Protein AF-A0A2A4J7Y1-F1 (afdb_monomer)

InterPro domains:
  IPR004947 Deoxyribonuclease II [PF03265] (34-210)
  IPR004947 Deoxyribonuclease II [PF03265] (268-531)
  IPR004947 Deoxyribonuclease II [PTHR10858] (26-218)

Radius of gyration: 29.54 Å; Cα contacts (8 Å, |Δi|>4): 1100; chains: 1; bounding box: 75×69×85 Å

Foldseek 3Di:
DPPVVVVVVVVVVVVVVVVVVVVVVVCVLLAQAQAFLVLHGFQKKKKKQAFLPQDDVRNQLFWIWMDTLVRFQATHTDPGGPLGSGSNCSNCVNVLCVCCLQFKWKWFWAKDDADPPFQTFHWGWMWIAGQAFTKTKGQDAADDDDDDDPDGDIDIFTAGLVLSLVVLVQVVQSVTHRPDTGDHPNCCVSNVSSVVSVDPDDPDCPPDPVPPPQDWDWDWGAGDVRPDIDIDTHHHRPPPDDRQVVVCVVPVHDDDDDDDDDDDDDDDPQFKWKWFWAKAPDDPPFQTALWGWMWIAGQAFHKIKFKLAHPAQDNDPPARRGHPVCSRFMMMMMMGAFGLQLSLVVLVQVVQLVTHGPDTDHRPVCCVSNVSVVVSPDPDDPPPPVCDPPNQDDWDKRWGAGPVRSWTWIKTWGYFVPQDDPVVVVQQVQQFEKEKEQADPPCDWADDQRGTYFYAAKWWDDDPVDIGIDGSVRYFWIKMWTDQDCPLDPHDRDRFTKIKGHRNHSDPRRGNIIMIIIIGDNSNSSHVVNRGDDTDGDD

Sequence (539 aa):
MSYLYLFYIFLLCLLDCYYCLRLVGGWEYLNIHCRDNDNEPVDWWYVYKPPSNLGRNMNSGANFSYITATSAGRWQASRVTVFGKSMLKYTLAPMLKGAYADYIALVVYEEQEPSENFKGSASLGLMMANEMGGVWIEDTPIFPTQEIPSGHMIMCLSLDLRTMNSLAIAIKQTEPHIKKMFIPATLKENLPDWVKLLSNDDEPEVKASKTAVRKTKILPFVTKGKSLRGIMLARSPGDSRCLYKSFAKTKGIVMDVYGHTEHRNGAYADYIALVVYEEQEPSENFKGSASLGLMMANEMGGVWIGHTVPGFPGLTKDTPIFPTQEIPSGHMIMCLSLDLRTMNSLAIA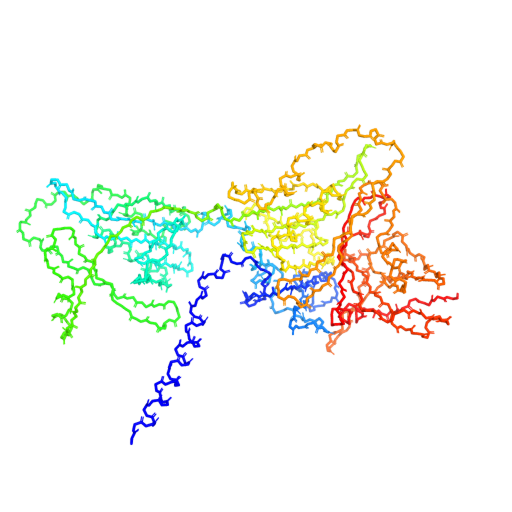IKQTEPHIKKMFIPATLKENLPDWVKLLSNDDEPEVKASKTAVRKTKILPFVTKGKSLRGIMLARSPGDSRCLYKSFAKTKGIVMDVYGHTEHRNVICDKSYSLRSINAISMKFPDAVYYIDNETDSMGFAVSTVGTWQRKGRSKDQYWACTGNVENQPLGSKGGIIACVFNFQVWLTFDNFKVKEPDCE

Secondary structure (DSSP, 8-state):
-HHHHHHHHHHHHHHHHHHHHHHGGGGGGGS--EE-TTS-EESEEEEEE--TTS-TTTTTS---EEEETTTTTSPEEPSS-TTSS-HHHHHHTTGGGGGGGGG-EEEEEE-B---SS---B---EEEEEETTEEEEEES---S-SS---TT---EEEEE-HHHHHHHHHHHHHH--EEEEEE--HHHHTT-HHHHTTS--S-S------TT---PPEEEEEEBTTSS-EEEEEE--TT--S-HHHHHHHHHT---------------GGGG-EEEEEE-B--BTTB--B---EEEEEETTEEEEEEES-TTPSP-SSSS-SS-GGGSSSBEEEEEEEE-HHHHHHHHHHHHHH--EEEEEE--GGGTTT-HHHHTTT---PSP-S---TT-PPPPEEEEEEBTTSS-EEEEEEEPTT----HHHHHHHHHT-EEEEES-GGG-S-EE-SS-EEEEE-EEEEE-SS-EEEEETTTB---EEEEE--TTSSSS------EEEEE---SS--TT-BEEEEEEE-HHHHHHHHTTBS-PPP--

Nearest PDB structures (foldseek):
  8otz-assembly1_Ab  TM=1.129E-01  e=1.304E-03  Bos taurus
  8otz-assembly1_Ad  TM=1.169E-01  e=2.020E-02  Bos taurus
  8otz-assembly1_I  TM=1.006E-01  e=3.533E-02  Bos taurus
  1lb1-assembly4_G  TM=3.345E-01  e=4.846E+00  Mus musculus

Solvent-accessible surface area (backbone atoms only — not comparable to full-atom values): 29848 Å² total; per-residue (Å²): 118,69,69,61,54,55,51,51,52,53,51,47,53,52,47,51,49,56,51,49,67,66,64,57,64,77,58,56,84,77,56,56,38,24,21,38,66,88,57,50,82,37,44,26,37,42,38,39,31,50,37,21,78,74,37,93,93,47,52,74,25,36,51,31,32,33,34,35,82,90,47,53,49,49,76,38,79,50,96,48,34,60,88,44,82,17,26,64,46,50,39,45,47,72,72,56,46,82,56,38,56,62,55,36,31,37,42,34,33,28,58,25,81,61,54,99,93,41,66,31,18,90,46,43,29,41,38,40,37,36,98,88,10,29,38,42,31,38,60,58,72,39,57,76,78,82,84,84,72,96,81,81,76,63,48,76,45,48,28,39,38,70,58,54,22,56,46,33,61,38,51,57,40,30,59,40,36,72,79,43,74,47,72,26,79,83,44,46,82,71,28,55,44,50,58,55,71,73,56,90,70,82,80,73,90,72,72,82,62,97,74,75,74,85,68,69,44,75,48,77,48,55,32,66,88,65,83,47,75,53,71,50,78,29,49,46,54,75,59,84,70,55,64,66,64,54,50,22,72,76,71,78,56,88,88,87,90,87,88,79,89,82,75,70,60,68,73,79,83,54,59,55,31,41,42,32,30,29,52,29,78,63,51,99,93,41,46,20,11,45,30,31,30,39,38,40,37,36,98,87,5,12,28,42,35,46,35,45,54,78,78,46,64,36,86,56,95,87,45,53,55,65,43,80,83,63,28,55,36,14,29,36,37,36,34,40,10,28,39,37,70,55,56,22,54,44,30,55,41,50,52,42,12,56,43,37,74,78,42,76,48,71,28,78,78,47,44,83,73,27,56,42,48,59,53,66,76,50,84,72,67,80,72,82,77,70,74,50,100,80,64,72,74,76,67,42,75,46,75,49,56,27,66,73,62,85,47,39,36,38,35,42,16,32,28,46,66,38,78,69,56,64,66,62,52,48,24,58,73,69,30,23,37,29,43,35,33,24,51,54,96,44,74,62,68,43,77,53,101,58,23,28,42,32,49,37,68,47,36,36,52,82,54,98,92,51,75,41,75,48,41,61,88,50,32,50,39,26,40,32,34,42,56,67,62,64,79,67,49,100,55,90,63,59,84,48,41,35,29,31,42,43,24,55,52,62,59,96,62,90,13,41,3,18,37,36,42,35,32,65,38,61,38,58,18,44,34,60,54,61,27,61,69,68,83,73,82,67,130

Organism: Heliothis virescens (NCBI:txid7102)

Mean predicted aligned error: 17.08 Å

Structure (mmCIF, N/CA/C/O backbone):
data_AF-A0A2A4J7Y1-F1
#
_entry.id   AF-A0A2A4J7Y1-F1
#
loop_
_atom_site.group_PDB
_atom_site.id
_atom_site.type_symbol
_atom_site.label_atom_id
_atom_site.label_alt_id
_atom_site.label_comp_id
_atom_site.label_asym_id
_atom_site.label_entity_id
_atom_site.label_seq_id
_atom_site.pdbx_PDB_ins_code
_atom_site.Cartn_x
_atom_site.Cartn_y
_atom_site.Cartn_z
_atom_site.occupancy
_atom_site.B_iso_or_equiv
_atom_site.auth_seq_id
_atom_site.auth_comp_id
_atom_site.auth_asym_id
_atom_site.auth_atom_id
_atom_site.pdbx_PDB_model_num
ATOM 1 N N . MET A 1 1 ? -18.161 -36.078 -44.242 1.00 52.31 1 MET A N 1
ATOM 2 C CA . MET A 1 1 ? -16.869 -35.623 -43.675 1.00 52.31 1 MET A CA 1
ATOM 3 C C . MET A 1 1 ? -16.885 -34.168 -43.199 1.00 52.31 1 MET A C 1
ATOM 5 O O . MET A 1 1 ? -16.345 -33.912 -42.133 1.00 52.31 1 MET A O 1
ATOM 9 N N . SER A 1 2 ? -17.509 -33.228 -43.918 1.00 55.59 2 SER A N 1
ATOM 10 C CA . SER A 1 2 ? -17.353 -31.771 -43.725 1.00 55.59 2 SER A CA 1
ATOM 11 C C . SER A 1 2 ? -17.569 -31.231 -42.297 1.00 55.59 2 SER A C 1
ATOM 13 O O . SER A 1 2 ? -16.782 -30.409 -41.836 1.00 55.59 2 SER A O 1
ATOM 15 N N . TYR A 1 3 ? -18.590 -31.704 -41.572 1.00 48.50 3 TYR A N 1
ATOM 16 C CA . TYR A 1 3 ? -18.928 -31.174 -40.240 1.00 48.50 3 TYR A CA 1
ATOM 17 C C . TYR A 1 3 ? -17.876 -31.459 -39.157 1.00 48.50 3 TYR A C 1
ATOM 19 O O . TYR A 1 3 ? -17.631 -30.590 -38.324 1.00 48.50 3 TYR A O 1
ATOM 27 N N . LEU A 1 4 ? -17.204 -32.620 -39.187 1.00 50.47 4 LEU A N 1
ATOM 28 C CA . LEU A 1 4 ? -16.109 -32.902 -38.244 1.00 50.47 4 LEU A CA 1
ATOM 29 C C . LEU A 1 4 ? -14.939 -31.934 -38.449 1.00 50.47 4 LEU A C 1
ATOM 31 O O . LEU A 1 4 ? -14.337 -31.493 -37.478 1.00 50.47 4 LEU A O 1
ATOM 35 N N . TYR A 1 5 ? -14.641 -31.585 -39.703 1.00 52.59 5 TYR A N 1
ATOM 36 C CA . TYR A 1 5 ? -13.528 -30.701 -40.046 1.00 52.59 5 TYR A CA 1
ATOM 37 C C . TYR A 1 5 ? -13.782 -29.264 -39.567 1.00 52.59 5 TYR A C 1
ATOM 39 O O . TYR A 1 5 ? -12.915 -28.655 -38.947 1.00 52.59 5 TYR A O 1
ATOM 47 N N . LEU A 1 6 ? -15.006 -28.758 -39.763 1.00 47.78 6 LEU A N 1
ATOM 48 C CA . LEU A 1 6 ? -15.445 -27.465 -39.221 1.00 47.78 6 LEU A CA 1
ATOM 49 C C . LEU A 1 6 ? -15.417 -27.435 -37.686 1.00 47.78 6 LEU A C 1
ATOM 51 O O . LEU A 1 6 ? -14.950 -26.455 -37.111 1.00 47.78 6 LEU A O 1
ATOM 55 N N . PHE A 1 7 ? -15.853 -28.509 -37.018 1.00 58.44 7 PHE A N 1
ATOM 56 C CA . PHE A 1 7 ? -15.785 -28.602 -35.557 1.00 58.44 7 PHE A CA 1
ATOM 57 C C . PHE A 1 7 ? -14.334 -28.624 -35.048 1.00 58.44 7 PHE A C 1
ATOM 59 O O . PHE A 1 7 ? -14.022 -27.963 -34.062 1.00 58.44 7 PHE A O 1
ATOM 66 N N . TYR A 1 8 ? -13.431 -29.321 -35.746 1.00 56.50 8 TYR A N 1
ATOM 67 C CA . TYR A 1 8 ? -12.009 -29.372 -35.395 1.00 56.50 8 TYR A CA 1
ATOM 68 C C . TYR A 1 8 ? -11.320 -28.011 -35.576 1.00 56.50 8 TYR A C 1
ATOM 70 O O . TYR A 1 8 ? -10.562 -27.593 -34.706 1.00 56.50 8 TYR A O 1
ATOM 78 N N . ILE A 1 9 ? -11.634 -27.281 -36.655 1.00 58.47 9 ILE A N 1
ATOM 79 C CA . ILE A 1 9 ? -11.166 -25.900 -36.863 1.00 58.47 9 ILE A CA 1
ATOM 80 C C . ILE A 1 9 ? -11.696 -24.980 -35.756 1.00 58.47 9 ILE A C 1
ATOM 82 O O . ILE A 1 9 ? -10.925 -24.215 -35.190 1.00 58.47 9 ILE A O 1
ATOM 86 N N . PHE A 1 10 ? -12.977 -25.080 -35.390 1.00 59.53 10 PHE A N 1
ATOM 87 C CA . PHE A 1 10 ? -13.550 -24.265 -34.313 1.00 59.53 10 PHE A CA 1
ATOM 88 C C . PHE A 1 10 ? -12.897 -24.561 -32.951 1.00 59.53 10 PHE A C 1
ATOM 90 O O . PHE A 1 10 ? -12.604 -23.639 -32.192 1.00 59.53 10 PHE A O 1
ATOM 97 N N . LEU A 1 11 ? -12.598 -25.833 -32.661 1.00 54.47 11 LEU A N 1
ATOM 98 C CA . LEU A 1 11 ? -11.891 -26.236 -31.443 1.00 54.47 11 LEU A CA 1
ATOM 99 C C . LEU A 1 11 ? -10.435 -25.738 -31.422 1.00 54.47 11 LEU A C 1
ATOM 101 O O . LEU A 1 11 ? -9.964 -25.294 -30.377 1.00 54.47 11 LEU A O 1
ATOM 105 N N . LEU A 1 12 ? -9.744 -25.769 -32.568 1.00 51.25 12 LEU A N 1
ATOM 106 C CA . LEU A 1 12 ? -8.408 -25.188 -32.723 1.00 51.25 12 LEU A CA 1
ATOM 107 C C . LEU A 1 12 ? -8.440 -23.669 -32.536 1.00 51.25 12 LEU A C 1
ATOM 109 O O . LEU A 1 12 ? -7.691 -23.166 -31.714 1.00 51.25 12 LEU A O 1
ATOM 113 N N . CYS A 1 13 ? -9.368 -22.943 -33.166 1.00 43.47 13 CYS A N 1
ATOM 114 C CA . CYS A 1 13 ? -9.509 -21.500 -32.955 1.00 43.47 13 CYS A CA 1
ATOM 115 C C . CYS A 1 13 ? -9.835 -21.134 -31.495 1.00 43.47 13 CYS A C 1
ATOM 117 O O . CYS A 1 13 ? -9.380 -20.097 -31.019 1.00 43.47 13 CYS A O 1
ATOM 119 N N . LEU A 1 14 ? -10.579 -21.969 -30.759 1.00 43.56 14 LEU A N 1
ATOM 120 C CA . LEU A 1 14 ? -10.802 -21.777 -29.320 1.00 43.56 14 LEU A CA 1
ATOM 121 C C . LEU A 1 14 ? -9.539 -22.052 -28.486 1.00 43.56 14 LEU A C 1
ATOM 123 O O . LEU A 1 14 ? -9.275 -21.318 -27.534 1.00 43.56 14 LEU A O 1
ATOM 127 N N . LEU A 1 15 ? -8.745 -23.065 -28.845 1.00 43.53 15 LEU A N 1
ATOM 128 C CA . LEU A 1 15 ? -7.450 -23.346 -28.217 1.00 43.53 15 LEU A CA 1
ATOM 129 C C . LEU A 1 15 ? -6.431 -22.237 -28.505 1.00 43.53 15 LEU A C 1
ATOM 131 O O . LEU A 1 15 ? -5.819 -21.730 -27.570 1.00 43.53 15 LEU A O 1
ATOM 135 N N . ASP A 1 16 ? -6.300 -21.802 -29.755 1.00 43.00 16 ASP A N 1
ATOM 136 C CA . ASP A 1 16 ? -5.416 -20.709 -30.157 1.00 43.00 16 ASP A CA 1
ATOM 137 C C . ASP A 1 16 ? -5.861 -19.380 -29.535 1.00 43.00 16 ASP A C 1
ATOM 139 O O . ASP A 1 16 ? -5.022 -18.624 -29.061 1.00 43.00 16 ASP A O 1
ATOM 143 N N . CYS A 1 17 ? -7.167 -19.118 -29.406 1.00 36.69 17 CYS A N 1
ATOM 144 C CA . CYS A 1 17 ? -7.670 -17.964 -28.655 1.00 36.69 17 CYS A CA 1
ATOM 145 C C . CYS A 1 17 ? -7.310 -18.054 -27.158 1.00 36.69 17 CYS A C 1
ATOM 147 O O . CYS A 1 17 ? -6.838 -17.075 -26.578 1.00 36.69 17 CYS A O 1
ATOM 149 N N . TYR A 1 18 ? -7.443 -19.232 -26.538 1.00 38.53 18 TYR A N 1
ATOM 150 C CA . TYR A 1 18 ? -7.041 -19.475 -25.146 1.00 38.53 18 TYR A CA 1
ATOM 151 C C . TYR A 1 18 ? -5.523 -19.317 -24.928 1.00 38.53 18 TYR A C 1
ATOM 153 O O . TYR A 1 18 ? -5.093 -18.749 -23.920 1.00 38.53 18 TYR A O 1
ATOM 161 N N . TYR A 1 19 ? -4.699 -19.766 -25.880 1.00 37.66 19 TYR A N 1
ATOM 162 C CA . TYR A 1 19 ? -3.248 -19.573 -25.853 1.00 37.66 19 TYR A CA 1
ATOM 163 C C . TYR A 1 19 ? -2.846 -18.121 -26.151 1.00 37.66 19 TYR A C 1
ATOM 165 O O . TYR A 1 19 ? -1.982 -17.593 -25.454 1.00 37.66 19 TYR A O 1
ATOM 173 N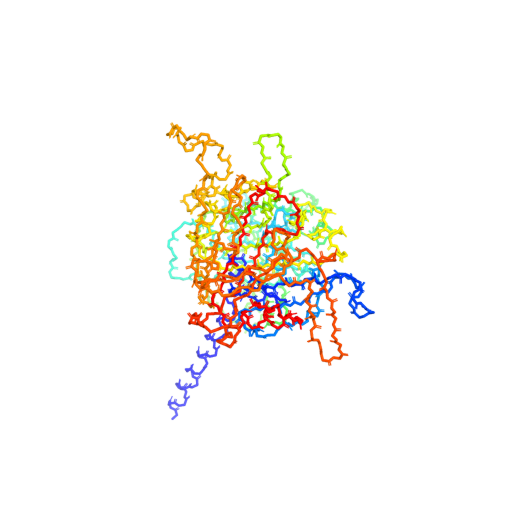 N . CYS A 1 20 ? -3.507 -17.428 -27.082 1.00 31.88 20 CYS A N 1
ATOM 174 C CA . CYS A 1 20 ? -3.320 -15.994 -27.311 1.00 31.88 20 CYS A CA 1
ATOM 175 C C . CYS A 1 20 ? -3.656 -15.172 -26.061 1.00 31.88 20 CYS A C 1
ATOM 177 O O . CYS A 1 20 ? -2.847 -14.329 -25.679 1.00 31.88 20 CYS A O 1
ATOM 179 N N . LEU A 1 21 ? -4.764 -15.454 -25.359 1.00 31.19 21 LEU A N 1
ATOM 180 C CA . LEU A 1 21 ? -5.079 -14.786 -24.087 1.00 31.19 21 LEU A CA 1
ATOM 181 C C . LEU A 1 21 ? -3.967 -14.966 -23.037 1.00 31.19 21 LEU A C 1
ATOM 183 O O . LEU A 1 21 ? -3.704 -14.043 -22.272 1.00 31.19 21 LEU A O 1
ATOM 187 N N . ARG A 1 22 ? -3.270 -16.112 -23.025 1.00 31.88 22 ARG A N 1
ATOM 188 C CA . ARG A 1 22 ? -2.093 -16.347 -22.164 1.00 31.88 22 ARG A CA 1
ATOM 189 C C . ARG A 1 22 ? -0.796 -15.695 -22.671 1.00 31.88 22 ARG A C 1
ATOM 191 O O . ARG A 1 22 ? 0.136 -15.545 -21.887 1.00 31.88 22 ARG A O 1
ATOM 198 N N . LEU A 1 23 ? -0.706 -15.314 -23.946 1.00 33.06 23 LEU A N 1
ATOM 199 C CA . LEU A 1 23 ? 0.501 -14.736 -24.561 1.00 33.06 23 LEU A CA 1
ATOM 200 C C . LEU A 1 23 ? 0.535 -13.195 -24.543 1.00 33.06 23 LEU A C 1
ATOM 202 O O . LEU A 1 23 ? 1.600 -12.613 -24.733 1.00 33.06 23 LEU A O 1
ATOM 206 N N . VAL A 1 24 ? -0.575 -12.518 -24.224 1.00 31.39 24 VAL A N 1
ATOM 207 C CA . VAL A 1 24 ? -0.644 -11.041 -24.082 1.00 31.39 24 VAL A CA 1
ATOM 208 C C . VAL A 1 24 ? 0.050 -10.519 -22.798 1.00 31.39 24 VAL A C 1
ATOM 210 O O . VAL A 1 24 ? 0.150 -9.310 -22.582 1.00 31.39 24 VAL A O 1
ATOM 213 N N . GLY A 1 25 ? 0.642 -11.401 -21.980 1.00 30.59 25 GLY A N 1
ATOM 214 C CA . GLY A 1 25 ? 1.306 -11.086 -20.702 1.00 30.59 25 GLY A CA 1
ATOM 215 C C . GLY A 1 25 ? 2.450 -10.052 -20.733 1.00 30.59 25 GLY A C 1
ATOM 216 O O . GLY A 1 25 ? 2.926 -9.641 -19.679 1.00 30.59 25 GLY A O 1
ATOM 217 N N . GLY A 1 26 ? 2.877 -9.567 -21.905 1.00 30.91 26 GLY A N 1
ATOM 218 C CA . GLY A 1 26 ? 3.800 -8.428 -22.015 1.00 30.91 26 GLY A CA 1
ATOM 219 C C . GLY A 1 26 ? 3.231 -7.100 -21.484 1.00 30.91 26 GLY A C 1
ATOM 220 O O . GLY A 1 26 ? 3.985 -6.275 -20.968 1.00 30.91 26 GLY A O 1
ATOM 221 N N . TRP A 1 27 ? 1.909 -6.901 -21.545 1.00 31.52 27 TRP A N 1
ATOM 222 C CA . TRP A 1 27 ? 1.248 -5.649 -21.128 1.00 31.52 27 TRP A CA 1
ATOM 223 C C . TRP A 1 27 ? 1.053 -5.525 -19.608 1.00 31.52 27 TRP A C 1
ATOM 225 O O . TRP A 1 27 ? 0.775 -4.444 -19.089 1.00 31.52 27 TRP A O 1
ATOM 235 N N . GLU A 1 28 ? 1.245 -6.610 -18.862 1.00 34.69 28 GLU A N 1
ATOM 236 C CA . GLU A 1 28 ? 1.039 -6.656 -17.412 1.00 34.69 28 GLU A CA 1
ATOM 237 C C . GLU A 1 28 ? 1.943 -5.711 -16.608 1.00 34.69 28 GLU A C 1
ATOM 239 O O . GLU A 1 28 ? 1.548 -5.234 -15.542 1.00 34.69 28 GLU A O 1
ATOM 244 N N . TYR A 1 29 ? 3.135 -5.393 -17.117 1.00 38.41 29 TYR A N 1
ATOM 245 C CA . TYR A 1 29 ? 4.075 -4.485 -16.451 1.00 38.41 29 TYR A CA 1
ATOM 246 C C . TYR A 1 29 ? 3.708 -2.996 -16.570 1.00 38.41 29 TYR A C 1
ATOM 248 O O . TYR A 1 29 ? 4.278 -2.185 -15.832 1.00 38.41 29 TYR A O 1
ATOM 256 N N . LEU A 1 30 ? 2.758 -2.656 -17.451 1.00 42.19 30 LEU A N 1
ATOM 257 C CA . LEU A 1 30 ? 2.123 -1.337 -17.561 1.00 42.19 30 LEU A CA 1
ATOM 258 C C . LEU A 1 30 ? 0.886 -1.207 -16.659 1.00 42.19 30 LEU A C 1
ATOM 260 O O . LEU A 1 30 ? 0.462 -0.092 -16.368 1.00 42.19 30 LEU A O 1
ATOM 264 N N . ASN A 1 31 ? 0.288 -2.312 -16.207 1.00 54.97 31 ASN A N 1
ATOM 265 C CA . ASN A 1 31 ? -0.946 -2.278 -15.425 1.00 54.97 31 ASN A CA 1
ATOM 266 C C . ASN A 1 31 ? -0.622 -2.331 -13.925 1.00 54.97 31 ASN A C 1
ATOM 268 O O . ASN A 1 31 ? -0.272 -3.380 -13.383 1.00 54.97 31 ASN A O 1
ATOM 272 N N . ILE A 1 32 ? -0.705 -1.178 -13.259 1.00 74.19 32 ILE A N 1
ATOM 273 C CA . ILE A 1 32 ? -0.397 -1.056 -11.831 1.00 74.19 32 ILE A CA 1
ATOM 274 C C . ILE A 1 32 ? -1.531 -1.703 -11.022 1.00 74.19 32 ILE A C 1
ATOM 276 O O . ILE A 1 32 ? -2.676 -1.248 -11.061 1.00 74.19 32 ILE A O 1
ATOM 280 N N . HIS A 1 33 ? -1.186 -2.772 -10.305 1.00 81.00 33 HIS A N 1
ATOM 281 C CA . HIS A 1 33 ? -2.050 -3.562 -9.423 1.00 81.00 33 HIS A CA 1
ATOM 282 C C . HIS A 1 33 ? -1.231 -4.116 -8.257 1.00 81.00 33 HIS A C 1
ATOM 284 O O . HIS A 1 33 ? -0.006 -4.248 -8.349 1.00 81.00 33 HIS A O 1
ATOM 290 N N . CYS A 1 34 ? -1.915 -4.501 -7.184 1.00 88.19 34 CYS A N 1
ATOM 291 C CA . CYS A 1 34 ? -1.361 -5.385 -6.171 1.00 88.19 34 CYS A CA 1
ATOM 292 C C . CYS A 1 34 ? -0.995 -6.720 -6.833 1.00 88.19 34 CYS A C 1
ATOM 294 O O . CYS A 1 34 ? -1.744 -7.220 -7.670 1.00 88.19 34 CYS A O 1
ATOM 296 N N . ARG A 1 35 ? 0.148 -7.306 -6.474 1.00 84.56 35 ARG A N 1
ATOM 297 C CA . ARG A 1 35 ? 0.566 -8.636 -6.946 1.00 84.56 35 ARG A CA 1
ATOM 298 C C . ARG A 1 35 ? 0.775 -9.576 -5.775 1.00 84.56 35 ARG A C 1
ATOM 300 O O . ARG A 1 35 ? 1.190 -9.120 -4.712 1.00 84.56 35 ARG A O 1
ATOM 307 N N . ASP A 1 36 ? 0.469 -10.854 -5.960 1.00 88.38 36 ASP A N 1
ATOM 308 C CA . ASP A 1 36 ? 0.633 -11.885 -4.933 1.00 88.38 36 ASP A CA 1
ATOM 309 C C . ASP A 1 36 ? 2.054 -12.495 -4.910 1.00 88.38 36 ASP A C 1
ATOM 311 O O . ASP A 1 36 ? 3.004 -11.936 -5.463 1.00 88.38 36 ASP A O 1
ATOM 315 N N . ASN A 1 37 ? 2.234 -13.609 -4.190 1.00 85.00 37 ASN A N 1
ATOM 316 C CA . ASN A 1 37 ? 3.533 -14.273 -4.036 1.00 85.00 37 ASN A CA 1
ATOM 317 C C . ASN A 1 37 ? 4.019 -15.001 -5.300 1.00 85.00 37 ASN A C 1
ATOM 319 O O . ASN A 1 37 ? 5.220 -15.249 -5.408 1.00 85.00 37 ASN A O 1
ATOM 323 N N . ASP A 1 38 ? 3.131 -15.303 -6.246 1.00 82.38 38 ASP A N 1
ATOM 324 C CA . ASP A 1 38 ? 3.473 -15.898 -7.539 1.00 82.38 38 ASP A CA 1
ATOM 325 C C . ASP A 1 38 ? 3.631 -14.817 -8.634 1.00 82.38 38 ASP A C 1
ATOM 327 O O . ASP A 1 38 ? 3.905 -15.132 -9.789 1.00 82.38 38 ASP A O 1
ATOM 331 N N . ASN A 1 39 ? 3.574 -13.531 -8.237 1.00 78.88 39 ASN A N 1
ATOM 332 C CA . ASN A 1 39 ? 3.580 -12.324 -9.075 1.00 78.88 39 ASN A CA 1
ATOM 333 C C . ASN A 1 39 ? 2.280 -12.111 -9.880 1.00 78.88 39 ASN A C 1
ATOM 335 O O . ASN A 1 39 ? 2.219 -11.185 -10.688 1.00 78.88 39 ASN A O 1
ATOM 339 N N . GLU A 1 40 ? 1.215 -12.871 -9.635 1.00 81.19 40 GLU A N 1
ATOM 340 C CA . GLU A 1 40 ? -0.058 -12.704 -10.345 1.00 81.19 40 GLU A CA 1
ATOM 341 C C . GLU A 1 40 ? -0.816 -11.449 -9.854 1.00 81.19 40 GLU A C 1
ATOM 343 O O . GLU A 1 40 ? -0.698 -11.069 -8.680 1.00 81.19 40 GLU A O 1
ATOM 348 N N . PRO A 1 41 ? -1.561 -10.741 -10.728 1.00 81.31 41 PRO A N 1
ATOM 349 C CA . PRO A 1 41 ? -2.280 -9.525 -10.358 1.00 81.31 41 PRO A CA 1
ATOM 350 C C . PRO A 1 41 ? -3.530 -9.833 -9.519 1.00 81.31 41 PRO A C 1
ATOM 352 O O . PRO A 1 41 ? -4.389 -10.623 -9.907 1.00 81.31 41 PRO A O 1
ATOM 355 N N . VAL A 1 42 ? -3.676 -9.145 -8.383 1.00 90.12 42 VAL A N 1
ATOM 356 C CA . VAL A 1 42 ? -4.814 -9.276 -7.464 1.00 90.12 42 VAL A CA 1
ATOM 357 C C . VAL A 1 42 ? -5.472 -7.926 -7.164 1.00 90.12 42 VAL A C 1
ATOM 359 O O . VAL A 1 42 ? -4.858 -6.860 -7.212 1.00 90.12 42 VAL A O 1
ATOM 362 N N . ASP A 1 43 ? -6.761 -7.968 -6.832 1.00 93.75 43 ASP A N 1
ATOM 363 C CA . ASP A 1 43 ? -7.563 -6.766 -6.568 1.00 93.75 43 ASP A CA 1
ATOM 364 C C . ASP A 1 43 ? -7.159 -6.056 -5.256 1.00 93.75 43 ASP A C 1
ATOM 366 O O . ASP A 1 43 ? -7.285 -4.840 -5.119 1.00 93.75 43 ASP A O 1
ATOM 370 N N . TRP A 1 44 ? -6.658 -6.825 -4.287 1.00 96.81 44 TRP A N 1
ATOM 371 C CA . TRP A 1 44 ? -6.114 -6.360 -3.009 1.00 96.81 44 TRP A CA 1
ATOM 372 C C . TRP A 1 44 ? -5.425 -7.514 -2.269 1.00 96.81 44 TRP A C 1
ATOM 374 O O . TRP A 1 44 ? -5.701 -8.693 -2.529 1.00 96.81 44 TRP A O 1
ATOM 384 N N . TRP A 1 45 ? -4.577 -7.167 -1.300 1.00 96.81 45 TRP A N 1
ATOM 385 C CA . TRP A 1 45 ? -4.068 -8.095 -0.289 1.00 96.81 45 TRP A CA 1
ATOM 386 C C . TRP A 1 45 ? -3.844 -7.410 1.064 1.00 96.81 45 TRP A C 1
ATOM 388 O O . TRP A 1 45 ? -3.634 -6.199 1.138 1.00 96.81 45 TRP A O 1
ATOM 398 N N . TYR A 1 46 ? -3.850 -8.206 2.134 1.00 96.25 46 TYR A N 1
ATOM 399 C CA . TYR A 1 46 ? -3.327 -7.841 3.452 1.00 96.25 46 TYR A CA 1
ATOM 400 C C . TYR A 1 46 ? -2.163 -8.766 3.801 1.00 96.25 46 TYR A C 1
ATOM 402 O O . TYR A 1 46 ? -2.235 -9.974 3.581 1.00 96.25 46 TYR A O 1
ATOM 410 N N . VAL A 1 47 ? -1.125 -8.196 4.398 1.00 93.69 47 VAL A N 1
ATOM 411 C CA . VAL A 1 47 ? 0.041 -8.869 4.966 1.00 93.69 47 VAL A CA 1
ATOM 412 C C . VAL A 1 47 ? 0.123 -8.501 6.441 1.00 93.69 47 VAL A C 1
ATOM 414 O O . VAL A 1 47 ? 0.054 -7.327 6.800 1.00 93.69 47 VAL A O 1
ATOM 417 N N . TYR A 1 48 ? 0.324 -9.507 7.282 1.00 93.25 48 TYR A N 1
ATOM 418 C CA . TYR A 1 48 ? 0.696 -9.348 8.679 1.00 93.25 48 TYR A CA 1
ATOM 419 C C . TYR A 1 48 ? 2.050 -10.023 8.913 1.00 93.25 48 TYR A C 1
ATOM 421 O O . TYR A 1 48 ? 2.186 -11.241 8.747 1.00 93.25 48 TYR A O 1
ATOM 429 N N . LYS A 1 49 ? 3.063 -9.226 9.263 1.00 92.12 49 LYS A N 1
ATOM 430 C CA . LYS A 1 49 ? 4.392 -9.691 9.674 1.00 92.12 49 LYS A CA 1
ATOM 431 C C . LYS A 1 49 ? 4.429 -9.671 11.208 1.00 92.12 49 LYS A C 1
ATOM 433 O O . LYS A 1 49 ? 4.607 -8.590 11.764 1.00 92.12 49 LYS A O 1
ATOM 438 N N . PRO A 1 50 ? 4.248 -10.811 11.894 1.00 89.81 50 PRO A N 1
ATOM 439 C CA . PRO A 1 50 ? 4.243 -10.848 13.353 1.00 89.81 50 PRO A CA 1
ATOM 440 C C . PRO A 1 50 ? 5.614 -10.502 13.968 1.00 89.81 50 PRO A C 1
ATOM 442 O O . PRO A 1 50 ? 6.625 -10.462 13.246 1.00 89.81 50 PRO A O 1
ATOM 445 N N . PRO A 1 51 ? 5.663 -10.299 15.299 1.00 89.12 51 PRO A N 1
ATOM 446 C CA . PRO A 1 51 ? 6.906 -10.137 16.045 1.00 89.12 51 PRO A CA 1
ATOM 447 C C . PRO A 1 51 ? 7.863 -11.334 15.930 1.00 89.12 51 PRO A C 1
ATOM 449 O O . PRO A 1 51 ? 7.455 -12.474 15.689 1.00 89.12 51 PRO A O 1
ATOM 452 N N . SER A 1 52 ? 9.161 -11.093 16.132 1.00 83.56 52 SER A N 1
ATOM 453 C CA . SER A 1 52 ? 10.217 -12.103 15.950 1.00 83.56 52 SER A CA 1
ATOM 454 C C . SER A 1 52 ? 10.425 -13.050 17.139 1.00 83.56 52 SER A C 1
ATOM 456 O O . SER A 1 52 ? 11.313 -13.897 17.080 1.00 83.56 52 SER A O 1
ATOM 458 N N . ASN A 1 53 ? 9.681 -12.897 18.234 1.00 75.81 53 ASN A N 1
ATOM 459 C CA . ASN A 1 53 ? 9.890 -13.611 19.502 1.00 75.81 53 ASN A CA 1
ATOM 460 C C . ASN A 1 53 ? 8.905 -14.773 19.750 1.00 75.81 53 ASN A C 1
ATOM 462 O O . ASN A 1 53 ? 9.029 -15.465 20.759 1.00 75.81 53 ASN A O 1
ATOM 466 N N . LEU A 1 54 ? 7.944 -15.010 18.848 1.00 72.06 54 LEU A N 1
ATOM 467 C CA . LEU A 1 54 ? 6.800 -15.904 19.094 1.00 72.06 54 LEU A CA 1
ATOM 468 C C . LEU A 1 54 ? 7.135 -17.401 19.228 1.00 72.06 54 LEU A C 1
ATOM 470 O O . LEU A 1 54 ? 6.289 -18.176 19.669 1.00 72.06 54 LEU A O 1
ATOM 474 N N . GLY A 1 55 ? 8.346 -17.838 18.873 1.00 63.19 55 GLY A N 1
ATOM 475 C CA . GLY A 1 55 ? 8.806 -19.205 19.122 1.00 63.19 55 GLY A CA 1
ATOM 476 C C . GLY A 1 55 ? 9.592 -19.814 17.965 1.00 63.19 55 GLY A C 1
ATOM 477 O O . GLY A 1 55 ? 9.589 -19.311 16.844 1.00 63.19 55 GLY A O 1
ATOM 478 N N . ARG A 1 56 ? 10.256 -20.948 18.240 1.00 55.59 56 ARG A N 1
ATOM 479 C CA . ARG A 1 56 ? 11.336 -21.542 17.416 1.00 55.59 56 ARG A CA 1
ATOM 480 C C . ARG A 1 56 ? 11.095 -21.558 15.895 1.00 55.59 56 ARG A C 1
ATOM 482 O O . ARG A 1 56 ? 12.047 -21.354 15.152 1.00 55.59 56 ARG A O 1
ATOM 489 N N . ASN A 1 57 ? 9.856 -21.752 15.439 1.00 53.44 57 ASN A N 1
ATOM 490 C CA . ASN A 1 57 ? 9.503 -21.859 14.015 1.00 53.44 57 ASN A CA 1
ATOM 491 C C . ASN A 1 57 ? 9.199 -20.504 13.328 1.00 53.44 57 ASN A C 1
ATOM 493 O O . ASN A 1 57 ? 9.082 -20.448 12.105 1.00 53.44 57 ASN A O 1
ATOM 497 N N . MET A 1 58 ? 9.061 -19.415 14.092 1.00 58.44 58 MET A N 1
ATOM 498 C CA . MET A 1 58 ? 8.750 -18.058 13.609 1.00 58.44 58 MET A CA 1
ATOM 499 C C . MET A 1 58 ? 9.821 -17.014 13.979 1.00 58.44 58 MET A C 1
ATOM 501 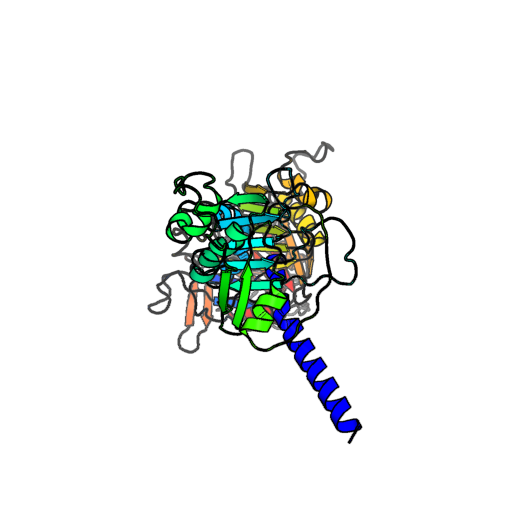O O . MET A 1 58 ? 9.726 -15.865 13.551 1.00 58.44 58 MET A O 1
ATOM 505 N N . ASN A 1 59 ? 10.887 -17.427 14.676 1.00 56.62 59 ASN A N 1
ATOM 506 C CA . ASN A 1 59 ? 11.998 -16.596 15.170 1.00 56.62 59 ASN A CA 1
ATOM 507 C C . ASN A 1 59 ? 12.840 -15.848 14.102 1.00 56.62 59 ASN A C 1
ATOM 509 O O . ASN A 1 59 ? 13.882 -15.285 14.425 1.00 56.62 59 ASN A O 1
ATOM 513 N N . SER A 1 60 ? 12.440 -15.836 12.828 1.00 60.81 60 SER A N 1
ATOM 514 C CA . SER A 1 60 ? 13.146 -15.107 11.767 1.00 60.81 60 SER A CA 1
ATOM 515 C C . SER A 1 60 ? 12.848 -13.603 11.752 1.00 60.81 60 SER A C 1
ATOM 517 O O . SER A 1 60 ? 13.581 -12.855 11.112 1.00 60.81 60 SER A O 1
ATOM 519 N N . GLY A 1 61 ? 11.714 -13.174 12.330 1.00 66.75 61 GLY A N 1
ATOM 520 C CA . GLY A 1 61 ? 11.142 -11.831 12.121 1.00 66.75 61 GLY A CA 1
ATOM 521 C C . GLY A 1 61 ? 10.780 -11.515 10.657 1.00 66.75 61 GLY A C 1
ATOM 522 O O . GLY A 1 61 ? 10.329 -10.415 10.354 1.00 66.75 61 GLY A O 1
ATOM 523 N N . ALA A 1 62 ? 10.976 -12.480 9.752 1.00 75.19 62 ALA A N 1
ATOM 524 C CA . ALA A 1 62 ? 10.922 -12.349 8.298 1.00 75.19 62 ALA A CA 1
ATOM 525 C C . ALA A 1 62 ? 9.707 -13.058 7.683 1.00 75.19 62 ALA A C 1
ATOM 527 O O . ALA A 1 62 ? 9.346 -12.806 6.530 1.00 75.19 62 ALA A O 1
ATOM 528 N N . ASN A 1 63 ? 9.115 -13.991 8.430 1.00 85.50 63 ASN A N 1
ATOM 529 C CA . ASN A 1 63 ? 7.920 -14.725 8.035 1.00 85.50 63 ASN A CA 1
ATOM 530 C C . ASN A 1 63 ? 6.707 -13.786 8.109 1.00 85.50 63 ASN A C 1
ATOM 532 O O . ASN A 1 63 ? 6.635 -12.919 8.976 1.00 85.50 63 ASN A O 1
ATOM 536 N N . PHE A 1 64 ? 5.727 -13.985 7.231 1.00 88.94 64 PHE A N 1
ATOM 537 C CA . PHE A 1 64 ? 4.464 -13.252 7.275 1.00 88.94 64 PHE A CA 1
ATOM 538 C C . PHE A 1 64 ? 3.286 -14.171 6.962 1.00 88.94 64 PHE A C 1
ATOM 540 O O . PHE A 1 64 ? 3.443 -15.216 6.326 1.00 88.94 64 PHE A O 1
ATOM 547 N N . SER A 1 65 ? 2.101 -13.774 7.414 1.00 91.62 65 SER A N 1
ATOM 548 C CA . SER A 1 65 ? 0.832 -14.339 6.958 1.00 91.62 65 SER A CA 1
ATOM 549 C C . SER A 1 65 ? 0.089 -13.334 6.087 1.00 91.62 65 SER A C 1
ATOM 551 O O . SER A 1 65 ? 0.312 -12.130 6.200 1.00 91.62 65 SER A O 1
ATOM 553 N N . TYR A 1 66 ? -0.773 -13.814 5.196 1.00 94.12 66 TYR A N 1
ATOM 554 C CA . TYR A 1 66 ? -1.470 -12.969 4.232 1.00 94.12 66 TYR A CA 1
ATOM 555 C C . TYR A 1 66 ? -2.898 -13.440 3.940 1.00 94.12 66 TYR A C 1
ATOM 557 O O . TYR A 1 66 ? -3.256 -14.585 4.225 1.00 94.12 66 TYR A O 1
ATOM 565 N N . ILE A 1 67 ? -3.686 -12.541 3.348 1.00 95.50 67 ILE A N 1
ATOM 566 C CA . ILE A 1 67 ? -4.915 -12.840 2.604 1.00 95.50 67 ILE A CA 1
ATOM 567 C C . ILE A 1 67 ? -4.993 -11.970 1.344 1.00 95.50 67 ILE A C 1
ATOM 569 O O . ILE A 1 67 ? -4.458 -10.865 1.294 1.00 95.50 67 ILE A O 1
ATOM 573 N N . THR A 1 68 ? -5.699 -12.464 0.337 1.00 95.38 68 THR A N 1
ATOM 574 C CA . THR A 1 68 ? -5.984 -11.819 -0.952 1.00 95.38 68 THR A CA 1
ATOM 575 C C . THR A 1 68 ? -7.486 -11.877 -1.239 1.00 95.38 68 THR A C 1
ATOM 577 O O . THR A 1 68 ? -8.230 -12.593 -0.560 1.00 95.38 68 THR A O 1
ATOM 580 N N . ALA A 1 69 ? -7.916 -11.219 -2.318 1.00 91.06 69 ALA A N 1
ATOM 581 C CA . ALA A 1 69 ? -9.271 -11.323 -2.870 1.00 91.06 69 ALA A CA 1
ATOM 582 C C . ALA A 1 69 ? -9.804 -12.764 -3.054 1.00 91.06 69 ALA A C 1
ATOM 584 O O . ALA A 1 69 ? -11.016 -12.967 -3.027 1.00 91.06 69 ALA A O 1
ATOM 585 N N . THR A 1 70 ? -8.924 -13.759 -3.215 1.00 88.38 70 THR A N 1
ATOM 586 C CA . THR A 1 70 ? -9.267 -15.176 -3.443 1.00 88.38 70 THR A CA 1
ATOM 587 C C . THR A 1 70 ? -9.031 -16.094 -2.237 1.00 88.38 70 THR A C 1
ATOM 589 O O . THR A 1 70 ? -9.435 -17.253 -2.279 1.00 88.38 70 THR A O 1
ATOM 592 N N . SER A 1 71 ? -8.388 -15.609 -1.167 1.00 90.50 71 SER A N 1
ATOM 593 C CA . SER A 1 71 ? -7.927 -16.434 -0.030 1.00 90.50 71 SER A CA 1
ATOM 594 C C . SER A 1 71 ? -8.433 -15.985 1.346 1.00 90.50 71 SER A C 1
ATOM 596 O O . SER A 1 71 ? -8.138 -16.634 2.350 1.00 90.50 71 SER A O 1
ATOM 598 N N . ALA A 1 72 ? -9.196 -14.892 1.412 1.00 88.12 72 ALA A N 1
ATOM 599 C CA . ALA A 1 72 ? -9.754 -14.388 2.659 1.00 88.12 72 ALA A CA 1
ATOM 600 C C . ALA A 1 72 ? -10.776 -15.340 3.311 1.00 88.12 72 ALA A C 1
ATOM 602 O O . ALA A 1 72 ? -11.435 -16.145 2.656 1.00 88.12 72 ALA A O 1
ATOM 603 N N . GLY A 1 73 ? -10.895 -15.207 4.630 1.00 88.31 73 GLY A N 1
ATOM 604 C CA . GLY A 1 73 ? -11.638 -16.075 5.545 1.00 88.31 73 GLY A CA 1
ATOM 605 C C . GLY A 1 73 ? -10.706 -16.699 6.591 1.00 88.31 73 GLY A C 1
ATOM 606 O O . GLY A 1 73 ? -11.099 -16.889 7.740 1.00 88.31 73 GLY A O 1
ATOM 607 N N . ARG A 1 74 ? -9.441 -16.954 6.219 1.00 85.69 74 ARG A N 1
ATOM 608 C CA . ARG A 1 74 ? -8.375 -17.436 7.110 1.00 85.69 74 ARG A CA 1
ATOM 609 C C . ARG A 1 74 ? -7.005 -16.930 6.649 1.00 85.69 74 ARG A C 1
ATOM 611 O O . ARG A 1 74 ? -6.663 -17.075 5.481 1.00 85.69 74 ARG A O 1
ATOM 618 N N . TRP A 1 75 ? -6.195 -16.426 7.581 1.00 90.31 75 TRP A N 1
ATOM 619 C CA . TRP A 1 75 ? -4.788 -16.087 7.336 1.00 90.31 75 TRP A CA 1
ATOM 620 C C . TRP A 1 75 ? -3.988 -17.286 6.811 1.00 90.31 75 TRP A C 1
ATOM 622 O O . TRP A 1 75 ? -4.002 -18.360 7.417 1.00 90.31 75 TRP A O 1
ATOM 632 N N . GLN A 1 76 ? -3.255 -17.089 5.714 1.00 89.88 76 GLN A N 1
ATOM 633 C CA . GLN A 1 76 ? -2.366 -18.094 5.134 1.00 89.88 76 GLN A CA 1
ATOM 634 C C . GLN A 1 76 ? -0.906 -17.789 5.465 1.00 89.88 76 GLN A C 1
ATOM 636 O O . GLN A 1 76 ? -0.456 -16.659 5.292 1.00 89.88 76 GLN A O 1
ATOM 641 N N . ALA A 1 77 ? -0.144 -18.794 5.902 1.00 88.44 77 ALA A N 1
ATOM 642 C CA . ALA A 1 77 ? 1.299 -18.658 6.090 1.00 88.44 77 ALA A CA 1
ATOM 643 C C . ALA A 1 77 ? 2.009 -18.512 4.733 1.00 88.44 77 ALA A C 1
ATOM 645 O O . ALA A 1 77 ? 1.801 -19.319 3.823 1.00 88.44 77 ALA A O 1
ATOM 646 N N . SER A 1 78 ? 2.876 -17.509 4.594 1.00 88.62 78 SER A N 1
ATOM 647 C CA . SER A 1 78 ? 3.716 -17.369 3.406 1.00 88.62 78 SER A CA 1
ATOM 648 C C . SER A 1 78 ? 4.850 -18.398 3.394 1.00 88.62 78 SER A C 1
ATOM 650 O O . SER A 1 78 ? 5.511 -18.624 4.406 1.00 88.62 78 SER A O 1
ATOM 652 N N . ARG A 1 79 ? 5.121 -18.980 2.218 1.00 86.25 79 ARG A N 1
ATOM 653 C CA . ARG A 1 79 ? 6.307 -19.824 1.963 1.00 86.25 79 ARG A CA 1
ATOM 654 C C . ARG A 1 79 ? 7.574 -19.008 1.676 1.00 86.25 79 ARG A C 1
ATOM 656 O O . ARG A 1 79 ? 8.662 -19.571 1.626 1.00 86.25 79 ARG A O 1
ATOM 663 N N . VAL A 1 80 ? 7.433 -17.698 1.468 1.00 83.75 80 VAL A N 1
ATOM 664 C CA . VAL A 1 80 ? 8.529 -16.747 1.227 1.00 83.75 80 VAL A CA 1
ATOM 665 C C . VAL A 1 80 ? 8.568 -15.695 2.332 1.00 83.75 80 VAL A C 1
ATOM 667 O O . VAL A 1 80 ? 7.529 -15.310 2.869 1.00 83.75 80 VAL A O 1
ATOM 670 N N . THR A 1 81 ? 9.759 -15.203 2.666 1.00 82.38 81 THR A N 1
ATOM 671 C CA . THR A 1 81 ? 9.924 -14.098 3.620 1.00 82.38 81 THR A CA 1
ATOM 672 C C . THR A 1 81 ? 9.473 -12.769 3.019 1.00 82.38 81 THR A C 1
ATOM 674 O O . THR A 1 81 ? 9.468 -12.597 1.798 1.00 82.38 81 THR A O 1
ATOM 677 N N . VAL A 1 82 ? 9.132 -11.795 3.866 1.00 75.12 82 VAL A N 1
ATOM 678 C CA . VAL A 1 82 ? 8.689 -10.458 3.431 1.00 75.12 82 VAL A CA 1
ATOM 679 C C . VAL A 1 82 ? 9.761 -9.752 2.582 1.00 75.12 82 VAL A C 1
ATOM 681 O O . VAL A 1 82 ? 9.433 -9.130 1.573 1.00 75.12 82 VAL A O 1
ATOM 684 N N . PHE A 1 83 ? 11.043 -9.971 2.904 1.00 67.75 83 PHE A N 1
ATOM 685 C CA . PHE A 1 83 ? 12.226 -9.481 2.172 1.00 67.75 83 PHE A CA 1
ATOM 686 C C . PHE A 1 83 ? 12.510 -10.212 0.843 1.00 67.75 83 PHE A C 1
ATOM 688 O O . PHE A 1 83 ? 13.336 -9.761 0.046 1.00 67.75 83 PHE A O 1
ATOM 695 N N . GLY A 1 84 ? 11.888 -11.375 0.628 1.00 67.44 84 GLY A N 1
ATOM 696 C CA . GLY A 1 84 ? 12.173 -12.274 -0.487 1.00 67.44 84 GLY A CA 1
ATOM 697 C C . GLY A 1 84 ? 11.535 -11.848 -1.811 1.00 67.44 84 GLY A C 1
ATOM 698 O O . GLY A 1 84 ? 11.209 -10.686 -2.049 1.00 67.44 84 GLY A O 1
ATOM 699 N N . LYS A 1 85 ? 11.329 -12.821 -2.703 1.00 69.44 85 LYS A N 1
ATOM 700 C CA . LYS A 1 85 ? 10.438 -12.675 -3.864 1.00 69.44 85 LYS A CA 1
ATOM 701 C C . LYS A 1 85 ? 8.985 -12.812 -3.387 1.00 69.44 85 LYS A C 1
ATOM 703 O O . LYS A 1 85 ? 8.395 -13.877 -3.506 1.00 69.44 85 LYS A O 1
ATOM 708 N N . SER A 1 86 ? 8.483 -11.758 -2.750 1.00 78.25 86 SER A N 1
ATOM 709 C CA . SER A 1 86 ? 7.182 -11.696 -2.075 1.00 78.25 86 SER A CA 1
ATOM 710 C C . SER A 1 86 ? 6.202 -10.777 -2.804 1.00 78.25 86 SER A C 1
ATOM 712 O O . SER A 1 86 ? 6.617 -9.896 -3.560 1.00 78.25 86 SER A O 1
ATOM 714 N N . MET A 1 87 ? 4.909 -10.904 -2.495 1.00 87.38 87 MET A N 1
ATOM 715 C CA . MET A 1 87 ? 3.859 -9.962 -2.917 1.00 87.38 87 MET A CA 1
ATOM 716 C C . MET A 1 87 ? 4.214 -8.488 -2.701 1.00 87.38 87 MET A C 1
ATOM 718 O O . MET A 1 87 ? 3.934 -7.644 -3.553 1.00 87.38 87 MET A O 1
ATOM 722 N N . LEU A 1 88 ? 4.910 -8.178 -1.605 1.00 82.00 88 LEU A N 1
ATOM 723 C CA . LEU A 1 88 ? 5.386 -6.831 -1.306 1.00 82.00 88 LEU A CA 1
ATOM 724 C C . LEU A 1 88 ? 6.416 -6.360 -2.344 1.00 82.00 88 LEU A C 1
ATOM 726 O O . LEU A 1 88 ? 6.292 -5.267 -2.896 1.00 82.00 88 LEU A O 1
ATOM 730 N N . LYS A 1 89 ? 7.399 -7.210 -2.668 1.00 77.75 89 LYS A N 1
ATOM 731 C CA . LYS A 1 89 ? 8.442 -6.912 -3.659 1.00 77.75 89 LYS A CA 1
ATOM 732 C C . LYS A 1 89 ? 7.898 -6.851 -5.088 1.00 77.75 89 LYS A C 1
ATOM 734 O O . LYS A 1 89 ? 8.329 -5.989 -5.848 1.00 77.75 89 LYS A O 1
ATOM 739 N N . TYR A 1 90 ? 6.958 -7.725 -5.449 1.00 78.00 90 TYR A N 1
ATOM 740 C CA . TYR A 1 90 ? 6.317 -7.716 -6.767 1.00 78.00 90 TYR A CA 1
ATOM 741 C C . TYR A 1 90 ? 5.398 -6.504 -6.954 1.00 78.00 90 TYR A C 1
ATOM 743 O O . TYR A 1 90 ? 5.463 -5.845 -7.990 1.00 78.00 90 TYR A O 1
ATOM 751 N N . THR A 1 91 ? 4.626 -6.136 -5.927 1.00 80.06 91 THR A N 1
ATOM 752 C CA . THR A 1 91 ? 3.790 -4.926 -5.952 1.00 80.06 91 THR A CA 1
ATOM 753 C C . THR A 1 91 ? 4.639 -3.651 -6.030 1.00 80.06 91 THR A C 1
ATOM 755 O O . THR A 1 91 ? 4.303 -2.749 -6.789 1.00 80.06 91 THR A O 1
ATOM 758 N N . LEU A 1 92 ? 5.764 -3.570 -5.303 1.00 77.12 92 LEU A N 1
ATOM 759 C CA . LEU A 1 92 ? 6.683 -2.418 -5.342 1.00 77.12 92 LEU A CA 1
ATOM 760 C C . LEU A 1 92 ? 7.641 -2.394 -6.545 1.00 77.12 92 LEU A C 1
ATOM 762 O O . LEU A 1 92 ? 8.330 -1.391 -6.756 1.00 77.12 92 LEU A O 1
ATOM 766 N N . ALA A 1 93 ? 7.691 -3.453 -7.357 1.00 72.56 93 ALA A N 1
ATOM 767 C CA . ALA A 1 93 ? 8.581 -3.536 -8.512 1.00 72.56 93 ALA A CA 1
ATOM 768 C C . ALA A 1 93 ? 8.483 -2.342 -9.494 1.00 72.56 93 ALA A C 1
ATOM 770 O O . ALA A 1 93 ? 9.527 -1.981 -10.038 1.00 72.56 93 ALA A O 1
ATOM 771 N N . PRO A 1 94 ? 7.322 -1.684 -9.725 1.00 67.69 94 PRO A N 1
ATOM 772 C CA . PRO A 1 94 ? 7.243 -0.483 -10.558 1.00 67.69 94 PRO A CA 1
ATOM 773 C C . PRO A 1 94 ? 7.986 0.731 -9.973 1.00 67.69 94 PRO A C 1
ATOM 775 O O . PRO A 1 94 ? 8.710 1.390 -10.713 1.00 67.69 94 PRO A O 1
ATOM 778 N N . MET A 1 95 ? 7.884 0.999 -8.663 1.00 62.72 95 MET A N 1
ATOM 779 C CA . MET A 1 95 ? 8.589 2.111 -7.992 1.00 62.72 95 MET A CA 1
ATOM 780 C C . MET A 1 95 ? 10.110 1.952 -8.067 1.00 62.72 95 MET A C 1
ATOM 782 O O . MET A 1 95 ? 10.843 2.916 -8.300 1.00 62.72 95 MET A O 1
ATOM 786 N N . LEU A 1 96 ? 10.592 0.726 -7.861 1.00 54.78 96 LEU A N 1
ATOM 787 C CA . LEU A 1 96 ? 12.022 0.420 -7.808 1.00 54.78 96 LEU A CA 1
ATOM 788 C C . LEU A 1 96 ? 12.714 0.590 -9.177 1.00 54.78 96 LEU A C 1
ATOM 790 O O . LEU A 1 96 ? 13.943 0.575 -9.250 1.00 54.78 96 LEU A O 1
ATOM 794 N N . LYS A 1 97 ? 11.955 0.843 -10.258 1.00 48.72 97 LYS A N 1
ATOM 795 C CA . LYS A 1 97 ? 12.488 1.111 -11.604 1.00 48.72 97 LYS A CA 1
ATOM 796 C C . LYS A 1 97 ? 13.319 2.390 -11.721 1.00 48.72 97 LYS A C 1
ATOM 798 O O . LYS A 1 97 ? 14.093 2.492 -12.666 1.00 48.72 97 LYS A O 1
ATOM 803 N N . GLY A 1 98 ? 13.288 3.285 -10.729 1.00 40.22 98 GLY A N 1
ATOM 804 C CA . GLY A 1 98 ? 14.278 4.366 -10.623 1.00 40.22 98 GLY A CA 1
ATOM 805 C C . GLY A 1 98 ? 15.733 3.868 -10.559 1.00 40.22 98 GLY A C 1
ATOM 806 O O . GLY A 1 98 ? 16.627 4.571 -11.011 1.00 40.22 98 GLY A O 1
ATOM 807 N N . ALA A 1 99 ? 15.965 2.643 -10.067 1.00 38.44 99 ALA A N 1
ATOM 808 C CA . ALA A 1 99 ? 17.266 1.973 -10.107 1.00 38.44 99 ALA A CA 1
ATOM 809 C C . ALA A 1 99 ? 17.403 0.970 -11.271 1.00 38.44 99 ALA A C 1
ATOM 811 O O . ALA A 1 99 ? 18.495 0.471 -11.510 1.00 38.44 99 ALA A O 1
ATOM 812 N N . TYR A 1 100 ? 16.334 0.661 -12.022 1.00 40.03 100 TYR A N 1
ATOM 813 C CA . TYR A 1 100 ? 16.408 -0.298 -13.138 1.00 40.03 100 TYR A CA 1
ATOM 814 C C . TYR A 1 100 ? 17.232 0.217 -14.319 1.00 40.03 100 TYR A C 1
ATOM 816 O O . TYR A 1 100 ? 17.666 -0.606 -15.116 1.00 40.03 100 TYR A O 1
ATOM 824 N N . ALA A 1 101 ? 17.489 1.526 -14.425 1.00 40.06 101 ALA A N 1
ATOM 825 C CA . ALA A 1 101 ? 18.502 2.030 -15.349 1.00 40.06 101 ALA A CA 1
ATOM 826 C C . ALA A 1 101 ? 19.838 1.302 -15.106 1.00 40.06 101 ALA A C 1
ATOM 828 O O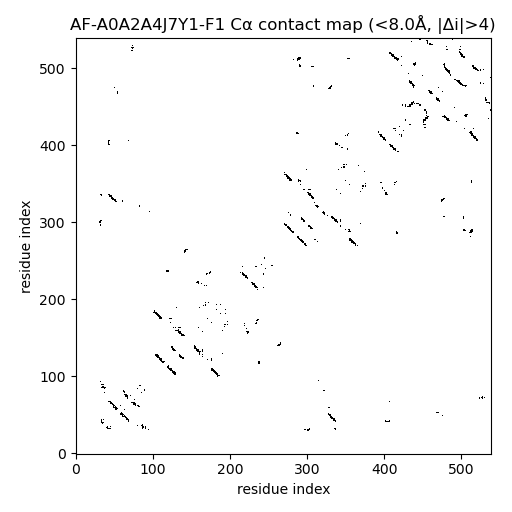 . ALA A 1 101 ? 20.377 0.683 -16.012 1.00 40.06 101 ALA A O 1
ATOM 829 N N . ASP A 1 102 ? 20.300 1.230 -13.856 1.00 44.22 102 ASP A N 1
ATOM 830 C CA . ASP A 1 102 ? 21.558 0.574 -13.478 1.00 44.22 102 ASP A CA 1
ATOM 831 C C . ASP A 1 102 ? 21.579 -0.962 -13.635 1.00 44.22 102 ASP A C 1
ATOM 833 O O . ASP A 1 102 ? 22.620 -1.585 -13.416 1.00 44.22 102 ASP A O 1
ATOM 837 N N . TYR A 1 103 ? 20.458 -1.583 -14.021 1.00 43.88 103 TYR A N 1
ATOM 838 C CA . TYR A 1 103 ? 20.327 -3.038 -14.175 1.00 43.88 103 TYR A CA 1
ATOM 839 C C . TYR A 1 103 ? 19.624 -3.473 -15.472 1.00 43.88 103 TYR A C 1
ATOM 841 O O . TYR A 1 103 ? 19.368 -4.663 -15.638 1.00 43.88 103 TYR A O 1
ATOM 849 N N . ILE A 1 104 ? 19.313 -2.558 -16.397 1.00 47.34 104 ILE A N 1
ATOM 850 C CA . ILE A 1 104 ? 18.834 -2.874 -17.749 1.00 47.34 104 ILE A CA 1
ATOM 851 C C . ILE A 1 104 ? 19.709 -2.152 -18.769 1.00 47.34 104 ILE A C 1
ATOM 853 O O . ILE A 1 104 ? 19.762 -0.926 -18.819 1.00 47.34 104 ILE A O 1
ATOM 857 N N . ALA A 1 105 ? 20.346 -2.931 -19.637 1.00 55.28 105 ALA A N 1
ATOM 858 C CA . ALA A 1 105 ? 20.876 -2.419 -20.885 1.00 55.28 105 ALA A CA 1
ATOM 859 C C . ALA A 1 105 ? 19.724 -2.251 -21.885 1.00 55.28 105 ALA A C 1
ATOM 861 O O . ALA A 1 105 ? 18.872 -3.135 -22.008 1.00 55.28 105 ALA A O 1
ATOM 862 N N . LEU A 1 106 ? 19.719 -1.133 -22.607 1.00 62.78 106 LEU A N 1
ATOM 863 C CA . LEU A 1 106 ? 18.739 -0.780 -23.629 1.00 62.78 106 LEU A CA 1
ATOM 864 C C . LEU A 1 106 ? 19.470 -0.414 -24.924 1.00 62.78 106 LEU A C 1
ATOM 866 O O . LEU A 1 106 ? 20.352 0.445 -24.914 1.00 62.78 106 LEU A O 1
ATOM 870 N N . VAL A 1 107 ? 19.051 -1.009 -26.038 1.00 67.75 107 VAL A N 1
ATOM 871 C CA . VAL A 1 107 ? 19.383 -0.550 -27.393 1.00 67.75 107 VAL A CA 1
ATOM 872 C C . VAL A 1 107 ? 18.076 -0.327 -28.140 1.00 67.75 107 VAL A C 1
ATOM 874 O O . VAL A 1 107 ? 17.275 -1.248 -28.278 1.00 67.75 107 VAL A O 1
ATOM 877 N N . VAL A 1 108 ? 17.867 0.895 -28.616 1.00 64.25 108 VAL A N 1
ATOM 878 C CA . VAL A 1 108 ? 16.840 1.254 -29.596 1.00 64.25 108 VAL A CA 1
ATOM 879 C C . VAL A 1 108 ? 17.575 1.561 -30.890 1.00 64.25 108 VAL A C 1
ATOM 881 O O . VAL A 1 108 ? 18.444 2.440 -30.907 1.00 64.25 108 VAL A O 1
ATOM 884 N N . TYR A 1 109 ? 17.250 0.821 -31.942 1.00 71.75 109 TYR A N 1
ATOM 885 C CA . TYR A 1 109 ? 17.870 0.943 -33.254 1.00 71.75 109 TYR A CA 1
ATOM 886 C C . TYR A 1 109 ? 16.779 1.093 -34.317 1.00 71.75 109 TYR A C 1
ATOM 888 O O . TYR A 1 109 ? 15.701 0.511 -34.194 1.00 71.75 109 TYR A O 1
ATOM 896 N N . GLU A 1 110 ? 17.037 1.912 -35.328 1.00 73.69 110 GLU A N 1
ATOM 897 C CA . GLU A 1 110 ? 16.059 2.255 -36.357 1.00 73.69 110 GLU A CA 1
ATOM 898 C C . GLU A 1 110 ? 16.654 2.253 -37.765 1.00 73.69 110 GLU A C 1
ATOM 900 O O . GLU A 1 110 ? 17.873 2.139 -37.954 1.00 73.69 110 GLU A O 1
ATOM 905 N N . GLU A 1 111 ? 15.763 2.361 -38.752 1.00 77.88 111 GLU A N 1
ATOM 906 C CA . GLU A 1 111 ? 16.132 2.422 -40.160 1.00 77.88 111 GLU A CA 1
ATOM 907 C C . GLU A 1 111 ? 17.124 3.573 -40.412 1.00 77.88 111 GLU A C 1
ATOM 909 O O . GLU A 1 111 ? 17.002 4.668 -39.859 1.00 77.88 111 GLU A O 1
ATOM 914 N N . GLN A 1 112 ? 18.137 3.315 -41.238 1.00 78.06 112 GLN A N 1
ATOM 915 C CA . GLN A 1 112 ? 19.159 4.289 -41.609 1.00 78.06 112 GLN A CA 1
ATOM 916 C C . GLN A 1 112 ? 19.088 4.538 -43.111 1.00 78.06 112 GLN A C 1
ATOM 918 O O . GLN A 1 112 ? 19.273 3.612 -43.901 1.00 78.06 112 GLN A O 1
ATOM 923 N N . GLU A 1 113 ? 18.857 5.788 -43.500 1.00 76.81 113 GLU A N 1
ATOM 924 C CA . GLU A 1 113 ? 18.746 6.195 -44.903 1.00 76.81 113 GLU A CA 1
ATOM 925 C C . GLU A 1 113 ? 20.055 5.965 -45.691 1.00 76.81 113 GLU A C 1
ATOM 927 O O . GLU A 1 113 ? 21.152 6.012 -45.118 1.00 76.81 113 GLU A O 1
ATOM 932 N N . PRO A 1 114 ? 19.985 5.707 -47.011 1.00 76.44 114 PRO A N 1
ATOM 933 C CA . PRO A 1 114 ? 21.165 5.576 -47.853 1.00 76.44 114 PRO A CA 1
ATOM 934 C C . PRO A 1 114 ? 21.859 6.928 -48.084 1.00 76.44 114 PRO A C 1
ATOM 936 O O . PRO A 1 114 ? 21.237 7.986 -48.125 1.00 76.44 114 PRO A O 1
ATOM 939 N N . SER A 1 115 ? 23.169 6.878 -48.315 1.00 75.88 115 SER A N 1
ATOM 940 C CA . SER A 1 115 ? 24.003 8.013 -48.723 1.00 75.88 115 SER A CA 1
ATOM 941 C C . SER A 1 115 ? 24.940 7.596 -49.865 1.00 75.88 115 SER A C 1
ATOM 943 O O . SER A 1 115 ? 24.885 6.460 -50.345 1.00 75.88 115 SER A O 1
ATOM 945 N N . GLU A 1 116 ? 25.823 8.485 -50.327 1.00 72.75 116 GLU A N 1
ATOM 946 C CA . GLU A 1 116 ? 26.770 8.166 -51.410 1.00 72.75 116 GLU A CA 1
ATOM 947 C C . GLU A 1 116 ? 27.589 6.893 -51.113 1.00 72.75 116 GLU A C 1
ATOM 949 O O . GLU A 1 116 ? 27.687 5.998 -51.960 1.00 72.75 116 GLU A O 1
ATOM 954 N N . ASN A 1 117 ? 28.071 6.765 -49.870 1.00 72.94 117 ASN A N 1
ATOM 955 C CA . ASN A 1 117 ? 28.928 5.669 -49.408 1.00 72.94 117 ASN A CA 1
ATOM 956 C C . ASN A 1 117 ? 28.191 4.567 -48.618 1.00 72.94 117 ASN A C 1
ATOM 958 O O . ASN A 1 117 ? 28.801 3.554 -48.279 1.00 72.94 117 ASN A O 1
ATOM 962 N N . PHE A 1 118 ? 26.891 4.719 -48.336 1.00 73.31 118 PHE A N 1
ATOM 963 C CA . PHE A 1 118 ? 26.112 3.797 -47.497 1.00 73.31 118 PHE A CA 1
ATOM 964 C C . PHE A 1 118 ? 24.806 3.379 -48.184 1.00 73.31 118 PHE A C 1
ATOM 966 O O . PHE A 1 118 ? 24.096 4.210 -48.738 1.00 73.31 118 PHE A O 1
ATOM 973 N N . LYS A 1 119 ? 24.457 2.087 -48.169 1.00 72.56 119 LYS A N 1
ATOM 974 C CA . LYS A 1 119 ? 23.320 1.554 -48.956 1.00 72.56 119 LYS A CA 1
ATOM 975 C C . LYS A 1 119 ? 22.006 1.372 -48.196 1.00 72.56 119 LYS A C 1
ATOM 977 O O . LYS A 1 119 ? 21.105 0.724 -48.721 1.00 72.56 119 LYS A O 1
ATOM 982 N N . GLY A 1 120 ? 21.887 1.986 -47.024 1.00 71.44 120 GLY A N 1
ATOM 983 C CA . GLY A 1 120 ? 20.667 1.973 -46.225 1.00 71.44 120 GLY A CA 1
ATOM 984 C C . GLY A 1 120 ? 20.520 0.720 -45.358 1.00 71.44 120 GLY A C 1
ATOM 985 O O . GLY A 1 120 ? 21.076 -0.340 -45.661 1.00 71.44 120 GLY A O 1
ATOM 986 N N . SER A 1 121 ? 19.745 0.844 -44.284 1.00 74.31 121 SER A N 1
ATOM 987 C CA . SER A 1 121 ? 19.353 -0.248 -43.394 1.00 74.31 121 SER A CA 1
ATOM 988 C C . SER A 1 121 ? 17.874 -0.134 -43.048 1.00 74.31 121 SER A C 1
ATOM 990 O O . SER A 1 121 ? 17.436 0.923 -42.618 1.00 74.31 121 SER A O 1
ATOM 992 N N . ALA A 1 122 ? 17.127 -1.227 -43.197 1.00 68.50 122 ALA A N 1
ATOM 993 C CA . ALA A 1 122 ? 15.696 -1.315 -42.885 1.00 68.50 122 ALA A CA 1
ATOM 994 C C . ALA A 1 122 ? 15.450 -2.085 -41.567 1.00 68.50 122 ALA A C 1
ATOM 996 O O . ALA A 1 122 ? 14.506 -2.858 -41.443 1.00 68.50 122 ALA A O 1
ATOM 997 N N . SER A 1 123 ? 16.389 -1.982 -40.622 1.00 72.06 123 SER A N 1
ATOM 998 C CA . SER A 1 123 ? 16.404 -2.762 -39.381 1.00 72.06 123 SER A CA 1
ATOM 999 C C . SER A 1 123 ? 15.907 -1.888 -38.229 1.00 72.06 123 SER A C 1
ATOM 1001 O O . SER A 1 123 ? 16.613 -0.982 -37.790 1.00 72.06 123 SER A O 1
ATOM 1003 N N . LEU A 1 124 ? 14.685 -2.153 -37.762 1.00 74.88 124 LEU A N 1
ATOM 1004 C CA . LEU A 1 124 ? 13.995 -1.413 -36.700 1.00 74.88 124 LEU A CA 1
ATOM 1005 C C . LEU A 1 124 ? 13.677 -2.339 -35.521 1.00 74.88 124 LEU A C 1
ATOM 1007 O O . LEU A 1 124 ? 13.185 -3.455 -35.707 1.00 74.88 124 LEU A O 1
ATOM 1011 N N . GLY A 1 125 ? 13.927 -1.873 -34.297 1.00 66.56 125 GLY A N 1
ATOM 1012 C CA . GLY A 1 125 ? 13.522 -2.601 -33.102 1.00 66.56 125 GLY A CA 1
ATOM 1013 C C . GLY A 1 125 ? 14.164 -2.131 -31.804 1.00 66.56 125 GLY A C 1
ATOM 1014 O O . GLY A 1 125 ? 14.826 -1.092 -31.708 1.00 66.56 125 GLY A O 1
ATOM 1015 N N . LEU A 1 126 ? 13.939 -2.931 -30.764 1.00 71.25 126 LEU A N 1
ATOM 1016 C CA . LEU A 1 126 ? 14.316 -2.610 -29.396 1.00 71.25 126 LEU A CA 1
ATOM 1017 C C . LEU A 1 126 ? 14.804 -3.860 -28.655 1.00 71.25 126 LEU A C 1
ATOM 1019 O O . LEU A 1 126 ? 14.179 -4.919 -28.682 1.00 71.25 126 LEU A O 1
ATOM 1023 N N . MET A 1 127 ? 15.929 -3.727 -27.956 1.00 72.56 127 MET A N 1
ATOM 1024 C CA . MET A 1 127 ? 16.520 -4.760 -27.107 1.00 72.56 127 MET A CA 1
ATOM 1025 C C . MET A 1 127 ? 16.619 -4.255 -25.670 1.00 72.56 127 MET A C 1
ATOM 1027 O O . MET A 1 127 ? 17.239 -3.224 -25.415 1.00 72.56 127 MET A O 1
ATOM 1031 N N . MET A 1 128 ? 16.077 -5.017 -24.720 1.00 59.47 128 MET A N 1
ATOM 1032 C CA . MET A 1 128 ? 16.288 -4.819 -23.282 1.00 59.47 128 MET A CA 1
ATOM 1033 C C . MET A 1 128 ? 16.882 -6.084 -22.673 1.00 59.47 128 MET A C 1
ATOM 1035 O O . MET A 1 128 ? 16.352 -7.169 -22.901 1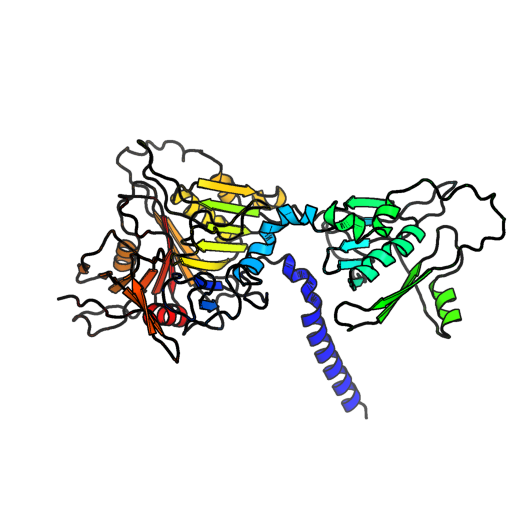.00 59.47 128 MET A O 1
ATOM 1039 N N . ALA A 1 129 ? 17.945 -5.968 -21.877 1.00 53.81 129 ALA A N 1
ATOM 1040 C CA . ALA A 1 129 ? 18.563 -7.114 -21.208 1.00 53.81 129 ALA A CA 1
ATOM 1041 C C . ALA A 1 129 ? 19.043 -6.786 -19.789 1.00 53.81 129 ALA A C 1
ATOM 1043 O O . ALA A 1 129 ? 19.511 -5.683 -19.518 1.00 53.81 129 ALA A O 1
ATOM 1044 N N . ASN A 1 130 ? 18.954 -7.776 -18.902 1.00 51.75 130 ASN A N 1
ATOM 1045 C CA . ASN A 1 130 ? 19.545 -7.795 -17.567 1.00 51.75 130 ASN A CA 1
ATOM 1046 C C . ASN A 1 130 ? 20.179 -9.167 -17.282 1.00 51.75 130 ASN A C 1
ATOM 1048 O O . ASN A 1 130 ? 20.142 -10.063 -18.122 1.00 51.75 130 ASN A O 1
ATOM 1052 N N . GLU A 1 131 ? 20.729 -9.364 -16.085 1.00 54.94 131 GLU A N 1
ATOM 1053 C CA . GLU A 1 131 ? 21.401 -10.611 -15.674 1.00 54.94 131 GLU A CA 1
ATOM 1054 C C . GLU A 1 131 ? 20.544 -11.886 -15.848 1.00 54.94 131 GLU A C 1
ATOM 1056 O O . GLU A 1 131 ? 21.074 -12.985 -15.996 1.00 54.94 131 GLU A O 1
ATOM 1061 N N . MET A 1 132 ? 19.211 -11.764 -15.889 1.00 46.66 132 MET A N 1
ATOM 1062 C CA . MET A 1 132 ? 18.280 -12.884 -16.080 1.00 46.66 132 MET A CA 1
ATOM 1063 C C . MET A 1 132 ? 17.918 -13.149 -17.556 1.00 46.66 132 MET A C 1
ATOM 1065 O O . MET A 1 132 ? 17.052 -13.991 -17.824 1.00 46.66 132 MET A O 1
ATOM 1069 N N . GLY A 1 133 ? 18.516 -12.437 -18.512 1.00 52.06 133 GLY A N 1
ATOM 1070 C CA . GLY A 1 133 ? 18.155 -12.453 -19.933 1.00 52.06 133 GLY A CA 1
ATOM 1071 C C . GLY A 1 133 ? 17.430 -11.184 -20.366 1.00 52.06 133 GLY A C 1
ATOM 1072 O O . GLY A 1 133 ? 17.567 -10.134 -19.744 1.00 52.06 133 GLY A O 1
ATOM 1073 N N . GLY A 1 134 ? 16.664 -11.257 -21.449 1.00 52.41 134 GLY A N 1
ATOM 1074 C CA . GLY A 1 134 ? 16.070 -10.059 -22.027 1.00 52.41 134 GLY A CA 1
ATOM 1075 C C . GLY A 1 134 ? 14.861 -10.293 -22.913 1.00 52.41 134 GLY A C 1
ATOM 1076 O O . GLY A 1 134 ? 14.292 -11.388 -22.977 1.00 52.41 134 GLY A O 1
ATOM 1077 N N . VAL A 1 135 ? 14.478 -9.207 -23.571 1.00 54.53 135 VAL A N 1
ATOM 1078 C CA . VAL A 1 135 ? 13.441 -9.139 -24.589 1.00 54.53 135 VAL A CA 1
ATOM 1079 C C . VAL A 1 135 ? 14.037 -8.425 -25.794 1.00 54.53 135 VAL A C 1
ATOM 1081 O O . VAL A 1 135 ? 14.549 -7.310 -25.670 1.00 54.53 135 VAL A O 1
ATOM 1084 N N . TRP A 1 136 ? 13.962 -9.075 -26.947 1.00 71.38 136 TRP A N 1
ATOM 1085 C CA . TRP A 1 136 ? 14.120 -8.436 -28.244 1.00 71.38 136 TRP A CA 1
ATOM 1086 C C . TRP A 1 136 ? 12.737 -8.269 -28.861 1.00 71.38 136 TRP A C 1
ATOM 1088 O O . TRP A 1 136 ? 11.915 -9.184 -28.789 1.00 71.38 136 TRP A O 1
ATOM 1098 N N . ILE A 1 137 ? 12.477 -7.098 -29.431 1.00 60.22 137 ILE A N 1
ATOM 1099 C CA . ILE A 1 137 ? 11.262 -6.821 -30.181 1.00 60.22 137 ILE A CA 1
ATOM 1100 C C . ILE A 1 137 ? 11.666 -6.253 -31.543 1.00 60.22 137 ILE A C 1
ATOM 1102 O O . ILE A 1 137 ? 12.377 -5.249 -31.611 1.00 60.22 137 ILE A O 1
ATOM 1106 N N . GLU A 1 138 ? 11.239 -6.928 -32.604 1.00 70.00 138 GLU A N 1
ATOM 1107 C CA . GLU A 1 138 ? 11.437 -6.561 -34.010 1.00 70.00 138 GLU A CA 1
ATOM 1108 C C . GLU A 1 138 ? 10.112 -6.029 -34.582 1.00 70.00 138 GLU A C 1
ATOM 1110 O O . GLU A 1 138 ? 9.038 -6.426 -34.117 1.00 70.00 138 GLU A O 1
ATOM 1115 N N . ASP A 1 139 ? 10.189 -5.114 -35.555 1.00 62.09 139 ASP A N 1
ATOM 1116 C CA . ASP A 1 139 ? 9.029 -4.429 -36.158 1.00 62.09 139 ASP A CA 1
ATOM 1117 C C . ASP A 1 139 ? 8.146 -3.687 -35.127 1.00 62.09 139 ASP A C 1
ATOM 1119 O O . ASP A 1 139 ? 6.919 -3.763 -35.133 1.00 62.09 139 ASP A O 1
ATOM 1123 N N . THR A 1 140 ? 8.767 -2.987 -34.167 1.00 51.66 140 THR A N 1
ATOM 1124 C CA . THR A 1 140 ? 8.028 -2.188 -33.174 1.00 51.66 140 THR A CA 1
ATOM 1125 C C . THR A 1 140 ? 7.643 -0.805 -33.700 1.00 51.66 140 THR A C 1
ATOM 1127 O O . THR A 1 140 ? 8.540 0.038 -33.823 1.00 51.66 140 THR A O 1
ATOM 1130 N N . PRO A 1 141 ? 6.344 -0.477 -33.848 1.00 43.81 141 PRO A N 1
ATOM 1131 C CA . PRO A 1 141 ? 5.920 0.914 -33.863 1.00 43.81 141 PRO A CA 1
ATOM 1132 C C . PRO A 1 141 ? 6.221 1.533 -32.491 1.00 43.81 141 PRO A C 1
ATOM 1134 O O . PRO A 1 141 ? 5.803 1.024 -31.445 1.00 43.81 141 PRO A O 1
ATOM 1137 N N . ILE A 1 142 ? 6.977 2.632 -32.478 1.00 40.56 142 ILE A N 1
ATOM 1138 C CA . ILE A 1 142 ? 7.339 3.327 -31.239 1.00 40.56 142 ILE A CA 1
ATOM 1139 C C . ILE A 1 142 ? 6.148 4.190 -30.800 1.00 40.56 142 ILE A C 1
ATOM 1141 O O . ILE A 1 142 ? 6.019 5.341 -31.213 1.00 40.56 142 ILE A O 1
ATOM 1145 N N . PHE A 1 143 ? 5.283 3.616 -29.961 1.00 37.03 143 PHE A N 1
ATOM 1146 C CA . PHE A 1 143 ? 4.170 4.318 -29.312 1.00 37.03 143 PHE A CA 1
ATOM 1147 C C . PHE A 1 143 ? 4.641 5.596 -28.570 1.00 37.03 143 PHE A C 1
ATOM 1149 O O . PHE A 1 143 ? 5.733 5.559 -27.990 1.00 37.03 143 PHE A O 1
ATOM 1156 N N . PRO A 1 144 ? 3.818 6.671 -28.470 1.00 38.38 144 PRO A N 1
ATOM 1157 C CA . PRO A 1 144 ? 2.402 6.753 -28.867 1.00 38.38 144 PRO A CA 1
ATOM 1158 C C . PRO A 1 144 ? 1.995 8.030 -29.652 1.00 38.38 144 PRO A C 1
ATOM 1160 O O . PRO A 1 144 ? 1.844 9.093 -29.054 1.00 38.38 144 PRO A O 1
ATOM 1163 N N . THR A 1 145 ? 1.631 7.911 -30.937 1.00 29.05 145 THR A N 1
ATOM 1164 C CA . THR A 1 145 ? 0.734 8.885 -31.608 1.00 29.05 145 THR A CA 1
ATOM 1165 C C . THR A 1 145 ? -0.189 8.223 -32.643 1.00 29.05 145 THR A C 1
ATOM 1167 O O . THR A 1 145 ? 0.205 8.007 -33.784 1.00 29.05 145 THR A O 1
ATOM 1170 N N . GLN A 1 146 ? -1.447 8.013 -32.239 1.00 34.22 146 GLN A N 1
ATOM 1171 C CA . GLN A 1 146 ? -2.630 7.712 -33.067 1.00 34.22 146 GLN A CA 1
ATOM 1172 C C . GLN A 1 146 ? -2.712 6.321 -33.750 1.00 34.22 146 GLN A C 1
ATOM 1174 O O . GLN A 1 146 ? -2.000 5.394 -33.369 1.00 34.22 146 GLN A O 1
ATOM 1179 N N . GLU A 1 147 ? -3.753 6.117 -34.569 1.00 35.38 147 GLU A N 1
ATOM 1180 C CA . GLU A 1 147 ? -4.447 4.827 -34.751 1.00 35.38 147 GLU A CA 1
ATOM 1181 C C . GLU A 1 147 ? -3.645 3.731 -35.468 1.00 35.38 147 GLU A C 1
ATOM 1183 O O . GLU A 1 147 ? -2.900 3.990 -36.407 1.00 35.38 147 GLU A O 1
ATOM 1188 N N . ILE A 1 148 ? -3.872 2.478 -35.050 1.00 41.62 148 ILE A N 1
ATOM 1189 C CA . ILE A 1 148 ? -3.251 1.271 -35.611 1.00 41.62 148 ILE A CA 1
ATOM 1190 C C . ILE A 1 148 ? -3.877 0.951 -36.983 1.00 41.62 148 ILE A C 1
ATOM 1192 O O . ILE A 1 148 ? -5.041 0.542 -37.024 1.00 41.62 148 ILE A O 1
ATOM 1196 N N . PRO A 1 149 ? -3.127 1.017 -38.100 1.00 38.69 149 PRO A N 1
ATOM 1197 C CA . PRO A 1 149 ? -3.582 0.478 -39.375 1.00 38.69 149 PRO A CA 1
ATOM 1198 C C . PRO A 1 149 ? -3.577 -1.054 -39.313 1.00 38.69 149 PRO A C 1
ATOM 1200 O O . PRO A 1 149 ? -2.648 -1.669 -38.775 1.00 38.69 149 PRO A O 1
ATOM 1203 N N . SER A 1 150 ? -4.598 -1.688 -39.887 1.00 39.62 150 SER A N 1
ATOM 1204 C CA . SER A 1 150 ? -4.734 -3.146 -39.915 1.00 39.62 150 SER A CA 1
ATOM 1205 C C . SER A 1 150 ? -3.631 -3.805 -40.762 1.00 39.62 150 SER A C 1
ATOM 1207 O O . SER A 1 150 ? -3.741 -3.827 -41.988 1.00 39.62 150 SER A O 1
ATOM 1209 N N . GLY A 1 151 ? -2.595 -4.369 -40.126 1.00 47.72 151 GLY A N 1
ATOM 1210 C CA . GLY A 1 151 ? -1.575 -5.162 -40.834 1.00 47.72 151 GLY A CA 1
ATOM 1211 C C . GLY A 1 151 ? -0.227 -5.424 -40.139 1.00 47.72 151 GLY A C 1
ATOM 1212 O O . GLY A 1 151 ? 0.509 -6.278 -40.620 1.00 47.72 151 GLY A O 1
ATOM 1213 N N . HIS A 1 152 ? 0.116 -4.742 -39.040 1.00 45.88 152 HIS A N 1
ATOM 1214 C CA . HIS A 1 152 ? 1.438 -4.874 -38.393 1.00 45.88 152 HIS A CA 1
ATOM 1215 C C . HIS A 1 152 ? 1.688 -6.248 -37.735 1.00 45.88 152 HIS A C 1
ATOM 1217 O O . HIS A 1 152 ? 0.777 -6.818 -37.129 1.00 45.88 152 HIS A O 1
ATOM 1223 N N . MET A 1 153 ? 2.938 -6.742 -37.774 1.00 48.72 153 MET A N 1
ATOM 1224 C CA . MET A 1 153 ? 3.353 -8.017 -37.165 1.00 48.72 153 MET A CA 1
ATOM 1225 C C . MET A 1 153 ? 4.577 -7.845 -36.247 1.00 48.72 153 MET A C 1
ATOM 1227 O O . MET A 1 153 ? 5.667 -8.342 -36.518 1.00 48.72 153 MET A O 1
ATOM 1231 N N . ILE A 1 154 ? 4.360 -7.198 -35.101 1.00 55.62 154 ILE A N 1
ATOM 1232 C CA . ILE A 1 154 ? 5.381 -7.020 -34.059 1.00 55.62 154 ILE A CA 1
ATOM 1233 C C . ILE A 1 154 ? 5.841 -8.391 -33.531 1.00 55.62 154 ILE A C 1
ATOM 1235 O O . ILE A 1 154 ? 5.050 -9.119 -32.920 1.00 55.62 154 ILE A O 1
ATOM 1239 N N . MET A 1 155 ? 7.124 -8.733 -33.682 1.00 60.78 155 MET A N 1
ATOM 1240 C CA . MET A 1 155 ? 7.684 -9.975 -33.137 1.00 60.78 155 MET A CA 1
ATOM 1241 C C . MET A 1 155 ? 8.398 -9.714 -31.806 1.00 60.78 155 MET A C 1
ATOM 1243 O O . MET A 1 155 ? 9.486 -9.148 -31.770 1.00 60.78 155 MET A O 1
ATOM 1247 N N . CYS A 1 156 ? 7.808 -10.179 -30.701 1.00 50.38 156 CYS A N 1
ATOM 1248 C CA . CYS A 1 156 ? 8.373 -10.067 -29.352 1.00 50.38 156 CYS A CA 1
ATOM 1249 C C . CYS A 1 156 ? 8.936 -11.410 -28.862 1.00 50.38 156 CYS A C 1
ATOM 1251 O O . CYS A 1 156 ? 8.214 -12.404 -28.766 1.00 50.38 156 CYS A O 1
ATOM 1253 N N . LEU A 1 157 ? 10.227 -11.443 -28.522 1.00 56.34 157 LEU A N 1
ATOM 1254 C CA . LEU A 1 157 ? 10.958 -12.648 -28.133 1.00 56.34 157 LEU A CA 1
ATOM 1255 C C . LEU A 1 157 ? 11.671 -12.446 -26.793 1.00 56.34 157 LEU A C 1
ATOM 1257 O O . LEU A 1 157 ? 12.629 -11.679 -26.694 1.00 56.34 157 LEU A O 1
ATOM 1261 N N . SER A 1 158 ? 11.263 -13.193 -25.760 1.00 51.72 158 SER A N 1
ATOM 1262 C CA . SER A 1 158 ? 12.071 -13.311 -24.540 1.00 51.72 158 SER A CA 1
ATOM 1263 C C . SER A 1 158 ? 13.157 -14.369 -24.719 1.00 51.72 158 SER A C 1
ATOM 1265 O O . SER A 1 158 ? 12.872 -15.530 -25.032 1.00 51.72 158 SER A O 1
ATOM 1267 N N . LEU A 1 159 ? 14.405 -13.962 -24.503 1.00 57.41 159 LEU A N 1
ATOM 1268 C CA . LEU A 1 159 ? 15.615 -14.735 -24.779 1.00 57.41 159 LEU A CA 1
ATOM 1269 C C . LEU A 1 159 ? 16.517 -14.762 -23.532 1.00 57.41 159 LEU A C 1
ATOM 1271 O O . LEU A 1 159 ? 16.423 -13.903 -22.649 1.00 57.41 159 LEU A O 1
ATOM 1275 N N . ASP A 1 160 ? 17.398 -15.756 -23.432 1.00 59.00 160 ASP A N 1
ATOM 1276 C CA . ASP A 1 160 ? 18.435 -15.776 -22.396 1.00 59.00 160 ASP A CA 1
ATOM 1277 C C . ASP A 1 160 ? 19.543 -14.742 -22.680 1.00 59.00 160 ASP A C 1
ATOM 1279 O O . ASP A 1 160 ? 19.659 -14.215 -23.787 1.00 59.00 160 ASP A O 1
ATOM 1283 N N . LEU A 1 161 ? 20.382 -14.454 -21.681 1.00 59.69 161 LEU A N 1
ATOM 1284 C CA . LEU A 1 161 ? 21.369 -13.375 -21.771 1.00 59.69 161 LEU A CA 1
ATOM 1285 C C . LEU A 1 161 ? 22.475 -13.634 -22.804 1.00 59.69 161 LEU A C 1
ATOM 1287 O O . LEU A 1 161 ? 22.931 -12.699 -23.459 1.00 59.69 161 LEU A O 1
ATOM 1291 N N . ARG A 1 162 ? 22.871 -14.897 -23.010 1.00 72.88 162 ARG A N 1
ATOM 1292 C CA . ARG A 1 162 ? 23.870 -15.262 -24.024 1.00 72.88 162 ARG A CA 1
ATOM 1293 C C . ARG A 1 162 ? 23.290 -15.067 -25.419 1.00 72.88 162 ARG A C 1
ATOM 1295 O O . ARG A 1 162 ? 23.980 -14.539 -26.291 1.00 72.88 162 ARG A O 1
ATOM 1302 N N . THR A 1 163 ? 22.029 -15.436 -25.621 1.00 72.25 163 THR A N 1
ATOM 1303 C CA . THR A 1 163 ? 21.318 -15.192 -26.881 1.00 72.25 163 THR A CA 1
ATOM 1304 C C . THR A 1 163 ? 21.114 -13.690 -27.121 1.00 72.25 163 THR A C 1
ATOM 1306 O O . THR A 1 163 ? 21.429 -13.218 -28.211 1.00 72.25 163 THR A O 1
ATOM 1309 N N . MET A 1 164 ? 20.711 -12.910 -26.107 1.00 72.50 164 MET A N 1
ATOM 1310 C CA . MET A 1 164 ? 20.604 -11.441 -26.199 1.00 72.50 164 MET A CA 1
ATOM 1311 C C . MET A 1 164 ? 21.943 -10.763 -26.524 1.00 72.50 164 MET A C 1
ATOM 1313 O O . MET A 1 164 ? 21.973 -9.843 -27.338 1.00 72.50 164 MET A O 1
ATOM 1317 N N . ASN A 1 165 ? 23.057 -11.202 -25.926 1.00 85.50 165 ASN A N 1
ATOM 1318 C CA . ASN A 1 165 ? 24.388 -10.701 -26.279 1.00 85.50 165 ASN A CA 1
ATOM 1319 C C . ASN A 1 165 ? 24.745 -11.049 -27.736 1.00 85.50 165 ASN A C 1
ATOM 1321 O O . ASN A 1 165 ? 25.113 -10.172 -28.513 1.00 85.50 165 ASN A O 1
ATOM 1325 N N . SER A 1 166 ? 24.550 -12.313 -28.130 1.00 82.12 166 SER A N 1
ATOM 1326 C CA . SER A 1 166 ? 24.843 -12.801 -29.490 1.00 82.12 166 SER A CA 1
ATOM 1327 C C . SER A 1 166 ? 24.059 -12.051 -30.575 1.00 82.12 166 SER A C 1
ATOM 1329 O O . SER A 1 166 ? 24.579 -11.822 -31.667 1.00 82.12 166 SER A O 1
ATOM 1331 N N . LEU A 1 167 ? 22.824 -11.638 -30.274 1.00 81.56 167 LEU A N 1
ATOM 1332 C CA . LEU A 1 167 ? 21.942 -10.894 -31.175 1.00 81.56 167 LEU A CA 1
ATOM 1333 C C . LEU A 1 167 ? 22.561 -9.566 -31.656 1.00 81.56 167 LEU A C 1
ATOM 1335 O O . LEU A 1 167 ? 22.447 -9.223 -32.835 1.00 81.56 167 LEU A O 1
ATOM 1339 N N . ALA A 1 168 ? 23.295 -8.859 -30.786 1.00 82.56 168 ALA A N 1
ATOM 1340 C CA . ALA A 1 168 ? 23.966 -7.604 -31.136 1.00 82.56 168 ALA A CA 1
ATOM 1341 C C . ALA A 1 168 ? 24.975 -7.769 -32.290 1.00 82.56 168 ALA A C 1
ATOM 1343 O O . ALA A 1 168 ? 25.160 -6.851 -33.084 1.00 82.56 168 ALA A O 1
ATOM 1344 N N . ILE A 1 169 ? 25.570 -8.958 -32.459 1.00 82.31 169 ILE A N 1
ATOM 1345 C CA . ILE A 1 169 ? 26.515 -9.267 -33.549 1.00 82.31 169 ILE A CA 1
ATOM 1346 C C . ILE A 1 169 ? 25.809 -9.329 -34.919 1.00 82.31 169 ILE A C 1
ATOM 1348 O O . ILE A 1 169 ? 26.432 -9.080 -35.960 1.00 82.31 169 ILE A O 1
ATOM 1352 N N . ALA A 1 170 ? 24.520 -9.678 -34.944 1.00 81.62 170 ALA A N 1
ATOM 1353 C CA . ALA A 1 170 ? 23.695 -9.673 -36.149 1.00 81.62 170 ALA A CA 1
ATOM 1354 C C . ALA A 1 170 ? 23.079 -8.291 -36.411 1.00 81.62 170 ALA A C 1
ATOM 1356 O O . ALA A 1 170 ? 23.104 -7.832 -37.550 1.00 81.62 170 ALA A O 1
ATOM 1357 N N . ILE A 1 171 ? 22.639 -7.586 -35.366 1.00 82.62 171 ILE A N 1
ATOM 1358 C CA . ILE A 1 171 ? 22.110 -6.220 -35.494 1.00 82.62 171 ILE A CA 1
ATOM 1359 C C . ILE A 1 171 ? 23.221 -5.237 -35.900 1.00 82.62 171 ILE A C 1
ATOM 1361 O O . ILE A 1 171 ? 23.014 -4.482 -36.849 1.00 82.62 171 ILE A O 1
ATOM 1365 N N . LYS A 1 172 ? 24.453 -5.336 -35.362 1.00 83.44 172 LYS A N 1
ATOM 1366 C CA . LYS A 1 172 ? 25.602 -4.565 -35.891 1.00 83.44 172 LYS A CA 1
ATOM 1367 C C . LYS A 1 172 ? 25.849 -4.852 -37.374 1.00 83.44 172 LYS A C 1
ATOM 1369 O O . LYS A 1 172 ? 26.235 -3.954 -38.109 1.00 83.44 172 LYS A O 1
ATOM 1374 N N . GLN A 1 173 ? 25.597 -6.079 -37.844 1.00 82.12 173 GLN A N 1
ATOM 1375 C CA . GLN A 1 173 ? 25.762 -6.401 -39.263 1.00 82.12 173 GLN A CA 1
ATOM 1376 C C . GLN A 1 173 ? 24.699 -5.764 -40.160 1.00 82.12 173 GLN A C 1
ATOM 1378 O O . GLN A 1 173 ? 25.012 -5.498 -41.315 1.00 82.12 173 GLN A O 1
ATOM 1383 N N . THR A 1 174 ? 23.488 -5.492 -39.665 1.00 79.50 174 THR A N 1
ATOM 1384 C CA . THR A 1 174 ? 22.522 -4.687 -40.431 1.00 79.50 174 THR A CA 1
ATOM 1385 C C . THR A 1 174 ? 22.910 -3.209 -40.518 1.00 79.50 174 THR A C 1
ATOM 1387 O O . THR A 1 174 ? 22.294 -2.497 -41.298 1.00 79.50 174 THR A O 1
ATOM 1390 N N . GLU A 1 175 ? 23.925 -2.756 -39.771 1.00 80.81 175 GLU A N 1
ATOM 1391 C CA . GLU A 1 175 ? 24.409 -1.365 -39.734 1.00 80.81 175 GLU A CA 1
ATOM 1392 C C . GLU A 1 175 ? 23.256 -0.324 -39.548 1.00 80.81 175 GLU A C 1
ATOM 1394 O O . GLU A 1 175 ? 23.132 0.592 -40.359 1.00 80.81 175 GLU A O 1
ATOM 1399 N N . PRO A 1 176 ? 22.359 -0.477 -38.541 1.00 80.38 176 PRO A N 1
ATOM 1400 C CA . PRO A 1 176 ? 21.226 0.427 -38.303 1.00 80.38 176 PRO A CA 1
ATOM 1401 C C . PRO A 1 176 ? 21.630 1.697 -37.547 1.00 80.38 176 PRO A C 1
ATOM 1403 O O . PRO A 1 176 ? 22.668 1.736 -36.879 1.00 80.38 176 PRO A O 1
ATOM 1406 N N . HIS A 1 177 ? 20.748 2.698 -37.543 1.00 78.88 177 HIS A N 1
ATOM 1407 C CA . HIS A 1 177 ? 20.958 3.900 -36.750 1.00 78.88 177 HIS A CA 1
ATOM 1408 C C . HIS A 1 177 ? 20.647 3.624 -35.271 1.00 78.88 177 HIS A C 1
ATOM 1410 O O . HIS A 1 177 ? 19.509 3.334 -34.900 1.00 78.88 177 HIS A O 1
ATOM 1416 N N . ILE A 1 178 ? 21.651 3.714 -34.395 1.00 75.62 178 ILE A N 1
ATOM 1417 C CA . ILE A 1 178 ? 21.482 3.480 -32.952 1.00 75.62 178 ILE A CA 1
ATOM 1418 C C . ILE A 1 178 ? 20.905 4.735 -32.275 1.00 75.62 178 ILE A C 1
ATOM 1420 O O . ILE A 1 178 ? 21.614 5.508 -31.632 1.00 75.62 178 ILE A O 1
ATOM 1424 N N . LYS A 1 179 ? 19.587 4.916 -32.414 1.00 62.44 179 LYS A N 1
ATOM 1425 C CA . LYS A 1 179 ? 18.797 6.042 -31.886 1.00 62.44 179 LYS A CA 1
ATOM 1426 C C . LYS A 1 179 ? 19.028 6.324 -30.399 1.00 62.44 179 LYS A C 1
ATOM 1428 O O . LYS A 1 179 ? 19.090 7.478 -29.977 1.00 62.44 179 LYS A O 1
ATOM 1433 N N . LYS A 1 180 ? 19.083 5.273 -29.573 1.00 58.34 180 LYS A N 1
ATOM 1434 C CA . LYS A 1 180 ? 19.299 5.396 -28.124 1.00 58.34 180 LYS A CA 1
ATOM 1435 C C . LYS A 1 180 ? 19.956 4.145 -27.570 1.00 58.34 180 LYS A C 1
ATOM 1437 O O . LYS A 1 180 ? 19.427 3.048 -27.720 1.00 58.34 180 LYS A O 1
ATOM 1442 N N . MET A 1 181 ? 21.063 4.320 -26.859 1.00 66.31 181 MET A N 1
ATOM 1443 C CA . MET A 1 181 ? 21.800 3.217 -26.257 1.00 66.31 181 MET A CA 1
ATOM 1444 C C . MET A 1 181 ? 22.212 3.521 -24.822 1.00 66.31 181 MET A C 1
ATOM 1446 O O . MET A 1 181 ? 22.642 4.627 -24.502 1.00 66.31 181 MET A O 1
ATOM 1450 N N . PHE A 1 182 ? 22.083 2.518 -23.960 1.00 66.81 182 PHE A N 1
ATOM 1451 C CA . PHE A 1 182 ? 22.500 2.566 -22.570 1.00 66.81 182 PHE A CA 1
ATOM 1452 C C . PHE A 1 182 ? 22.954 1.169 -22.124 1.00 66.81 182 PHE A C 1
ATOM 1454 O O . PHE A 1 182 ? 22.216 0.200 -22.290 1.00 66.81 182 PHE A O 1
ATOM 1461 N N . ILE A 1 183 ? 24.148 1.054 -21.535 1.00 69.88 183 ILE A N 1
ATOM 1462 C CA . ILE A 1 183 ? 24.614 -0.166 -20.855 1.00 69.88 183 ILE A CA 1
ATOM 1463 C C . ILE A 1 183 ? 25.166 0.245 -19.481 1.00 69.88 183 ILE A C 1
ATOM 1465 O O . ILE A 1 183 ? 26.176 0.961 -19.438 1.00 69.88 183 ILE A O 1
ATOM 1469 N N . PRO A 1 184 ? 24.563 -0.197 -18.362 1.00 60.47 184 PRO A N 1
ATOM 1470 C CA . PRO A 1 184 ? 25.103 0.072 -17.036 1.00 60.47 184 PRO A CA 1
ATOM 1471 C C . PRO A 1 184 ? 26.385 -0.733 -16.799 1.00 60.47 184 PRO A C 1
ATOM 1473 O O . PRO A 1 184 ? 26.584 -1.791 -17.396 1.00 60.47 184 PRO A O 1
ATOM 1476 N N . ALA A 1 185 ? 27.266 -0.243 -15.923 1.00 70.50 185 ALA A N 1
ATOM 1477 C CA . ALA A 1 185 ? 28.588 -0.845 -15.703 1.00 70.50 185 ALA A CA 1
ATOM 1478 C C . ALA A 1 185 ? 28.506 -2.339 -15.321 1.00 70.50 185 ALA A C 1
ATOM 1480 O O . ALA A 1 185 ? 29.244 -3.152 -15.869 1.00 70.50 185 ALA A O 1
ATOM 1481 N N . THR A 1 186 ? 27.526 -2.680 -14.480 1.00 63.16 186 THR A N 1
ATOM 1482 C CA . THR A 1 186 ? 27.115 -4.031 -14.044 1.00 63.16 186 THR A CA 1
ATOM 1483 C C . THR A 1 186 ? 26.891 -5.033 -15.182 1.00 63.16 186 THR A C 1
ATOM 1485 O O . THR A 1 186 ? 27.126 -6.226 -15.012 1.00 63.16 186 THR A O 1
ATOM 1488 N N . LEU A 1 187 ? 26.453 -4.573 -16.358 1.00 63.81 187 LEU A N 1
ATOM 1489 C CA . LEU A 1 187 ? 26.140 -5.441 -17.494 1.00 63.81 187 LEU A CA 1
ATOM 1490 C C . LEU A 1 187 ? 27.220 -5.459 -18.581 1.00 63.81 187 LEU A C 1
ATOM 1492 O O . LEU A 1 187 ? 27.121 -6.281 -19.488 1.00 63.81 187 LEU A O 1
ATOM 1496 N N . LYS A 1 188 ? 28.258 -4.613 -18.515 1.00 77.69 188 LYS A N 1
ATOM 1497 C CA . LYS A 1 188 ? 29.275 -4.525 -19.586 1.00 77.69 188 LYS A CA 1
ATOM 1498 C C . LYS A 1 188 ? 30.067 -5.821 -19.776 1.00 77.69 188 LYS A C 1
ATOM 1500 O O . LYS A 1 188 ? 30.359 -6.179 -20.913 1.00 77.69 188 LYS A O 1
ATOM 1505 N N . GLU A 1 189 ? 30.357 -6.542 -18.694 1.00 79.19 189 GLU A N 1
ATOM 1506 C CA . GLU A 1 189 ? 31.040 -7.847 -18.740 1.00 79.19 189 GLU A CA 1
ATOM 1507 C C . GLU A 1 189 ? 30.147 -8.961 -19.313 1.00 79.19 189 GLU A C 1
ATOM 1509 O O . GLU A 1 189 ? 30.629 -9.865 -19.991 1.00 79.19 189 GLU A O 1
ATOM 1514 N N . ASN A 1 190 ? 28.833 -8.871 -19.082 1.00 74.06 190 ASN A N 1
ATOM 1515 C CA . ASN A 1 190 ? 27.842 -9.859 -19.520 1.00 74.06 190 ASN A CA 1
ATOM 1516 C C . ASN A 1 190 ? 27.271 -9.580 -20.926 1.00 74.06 190 ASN A C 1
ATOM 1518 O O . ASN A 1 190 ? 26.701 -10.477 -21.549 1.00 74.06 190 ASN A O 1
ATOM 1522 N N . LEU A 1 191 ? 27.425 -8.350 -21.431 1.00 80.31 191 LEU A N 1
ATOM 1523 C CA . LEU A 1 191 ? 26.975 -7.889 -22.750 1.00 80.31 191 LEU A CA 1
ATOM 1524 C C . LEU A 1 191 ? 28.130 -7.300 -23.602 1.00 80.31 191 LEU A C 1
ATOM 1526 O O . LEU A 1 191 ? 27.998 -6.194 -24.140 1.00 80.31 191 LEU A O 1
ATOM 1530 N N . PRO A 1 192 ? 29.278 -7.993 -23.755 1.00 84.50 192 PRO A N 1
ATOM 1531 C CA . PRO A 1 192 ? 30.453 -7.438 -24.429 1.00 84.50 192 PRO A CA 1
ATOM 1532 C C . PRO A 1 192 ? 30.217 -7.141 -25.917 1.00 84.50 192 PRO A C 1
ATOM 1534 O O . PRO A 1 192 ? 30.845 -6.240 -26.468 1.00 84.50 192 PRO A O 1
ATOM 1537 N N . ASP A 1 193 ? 29.302 -7.848 -26.586 1.00 86.94 193 ASP A N 1
ATOM 1538 C CA . ASP A 1 193 ? 28.965 -7.581 -27.989 1.00 86.94 193 ASP A CA 1
ATOM 1539 C C . ASP A 1 193 ? 27.973 -6.424 -28.151 1.00 86.94 193 ASP A C 1
ATOM 1541 O O . ASP A 1 193 ? 27.923 -5.813 -29.218 1.00 86.94 193 ASP A O 1
ATOM 1545 N N . TRP A 1 194 ? 27.256 -6.043 -27.087 1.00 85.75 194 TRP A N 1
ATOM 1546 C CA . TRP A 1 194 ? 26.525 -4.775 -27.069 1.00 85.75 194 TRP A CA 1
ATOM 1547 C C . TRP A 1 194 ? 27.506 -3.608 -26.955 1.00 85.75 194 TRP A C 1
ATOM 1549 O O . TRP A 1 194 ? 27.339 -2.611 -27.646 1.00 85.75 194 TRP A O 1
ATOM 1559 N N . VAL A 1 195 ? 28.578 -3.726 -26.160 1.00 82.00 195 VAL A N 1
ATOM 1560 C CA . VAL A 1 195 ? 29.620 -2.680 -26.093 1.00 82.00 195 VAL A CA 1
ATOM 1561 C C . VAL A 1 195 ? 30.246 -2.439 -27.477 1.00 82.00 195 VAL A C 1
ATOM 1563 O O . VAL A 1 195 ? 30.507 -1.295 -27.839 1.00 82.00 195 VAL A O 1
ATOM 1566 N N . LYS A 1 196 ? 30.380 -3.482 -28.309 1.00 79.75 196 LYS A N 1
ATOM 1567 C CA . LYS A 1 196 ? 30.850 -3.369 -29.704 1.00 79.75 196 LYS A CA 1
ATOM 1568 C C . LYS A 1 196 ? 29.894 -2.619 -30.641 1.00 79.75 196 LYS A C 1
ATOM 1570 O O . LYS A 1 196 ? 30.321 -2.277 -31.739 1.00 79.75 196 LYS A O 1
ATOM 1575 N N . LEU A 1 197 ? 28.644 -2.329 -30.263 1.00 74.88 197 LEU A N 1
ATOM 1576 C CA . LEU A 1 197 ? 27.777 -1.415 -31.029 1.00 74.88 197 LEU A CA 1
ATOM 1577 C C . LEU A 1 197 ? 28.235 0.051 -30.921 1.00 74.88 197 LEU A C 1
ATOM 1579 O O . LEU A 1 197 ? 27.840 0.858 -31.752 1.00 74.88 197 LEU A O 1
ATOM 1583 N N . LEU A 1 198 ? 29.078 0.387 -29.935 1.00 58.50 198 LEU A N 1
ATOM 1584 C CA . LEU A 1 198 ? 29.597 1.742 -29.715 1.00 58.50 198 LEU A CA 1
ATOM 1585 C C . LEU A 1 198 ? 30.912 2.028 -30.463 1.00 58.50 198 LEU A C 1
ATOM 1587 O O . LEU A 1 198 ? 31.287 3.190 -30.588 1.00 58.50 198 LEU A O 1
ATOM 1591 N N . SER A 1 199 ? 31.638 1.001 -30.924 1.00 56.22 199 SER A N 1
ATOM 1592 C CA . SER A 1 199 ? 32.931 1.181 -31.597 1.00 56.22 199 SER A CA 1
ATOM 1593 C C . SER A 1 199 ? 32.769 1.324 -33.114 1.00 56.22 199 SER A C 1
ATOM 1595 O O . SER A 1 199 ? 32.407 0.365 -33.805 1.00 56.22 199 SER A O 1
ATOM 1597 N N . ASN A 1 200 ? 33.060 2.520 -33.630 1.00 51.72 200 ASN A N 1
ATOM 1598 C CA . ASN A 1 200 ? 33.195 2.763 -35.070 1.00 51.72 200 ASN A CA 1
ATOM 1599 C C . ASN A 1 200 ? 34.606 2.450 -35.596 1.00 51.72 200 ASN A C 1
ATOM 1601 O O . ASN A 1 200 ? 34.747 2.192 -36.788 1.00 51.72 200 ASN A O 1
ATOM 1605 N N . ASP A 1 201 ? 35.609 2.417 -34.717 1.00 40.91 201 ASP A N 1
ATOM 1606 C CA . ASP A 1 201 ? 37.014 2.206 -35.073 1.00 40.91 201 ASP A CA 1
ATOM 1607 C C . ASP A 1 201 ? 37.512 0.777 -34.766 1.00 40.91 201 ASP A C 1
ATOM 1609 O O . ASP A 1 201 ? 36.929 0.046 -33.957 1.00 40.91 201 ASP A O 1
ATOM 1613 N N . ASP A 1 202 ? 38.614 0.414 -35.430 1.00 35.94 202 ASP A N 1
ATOM 1614 C CA . ASP A 1 202 ? 39.458 -0.773 -35.229 1.00 35.94 202 ASP A CA 1
ATOM 1615 C C . ASP A 1 202 ? 38.812 -2.169 -35.381 1.00 35.94 202 ASP A C 1
ATOM 1617 O O . ASP A 1 202 ? 38.912 -3.047 -34.521 1.00 35.94 202 ASP A O 1
ATOM 1621 N N . GLU A 1 203 ? 38.330 -2.459 -36.594 1.00 32.97 203 GLU A N 1
ATOM 1622 C CA . GLU A 1 203 ? 38.984 -3.554 -37.330 1.00 32.97 203 GLU A CA 1
ATOM 1623 C C . GLU A 1 203 ? 40.074 -2.893 -38.204 1.00 32.97 203 GLU A C 1
ATOM 1625 O O . GLU A 1 203 ? 39.744 -1.973 -38.955 1.00 32.97 203 GLU A O 1
ATOM 1630 N N . PRO A 1 204 ? 41.365 -3.268 -38.096 1.00 29.78 204 PRO A N 1
ATOM 1631 C CA . PRO A 1 204 ? 42.436 -2.570 -38.809 1.00 29.78 204 PRO A CA 1
ATOM 1632 C C . PRO A 1 204 ? 42.301 -2.733 -40.327 1.00 29.78 204 PRO A C 1
ATOM 1634 O O . PRO A 1 204 ? 41.774 -3.743 -40.798 1.00 29.78 204 PRO A O 1
ATOM 1637 N N . GLU A 1 205 ? 42.855 -1.792 -41.106 1.00 29.75 205 GLU A N 1
ATOM 1638 C CA . GLU A 1 205 ? 42.893 -1.855 -42.576 1.00 29.75 205 GLU A CA 1
ATOM 1639 C C . GLU A 1 205 ? 43.761 -3.019 -43.106 1.00 29.75 205 GLU A C 1
ATOM 1641 O O . GLU A 1 205 ? 44.848 -2.850 -43.669 1.00 29.75 205 GLU A O 1
ATOM 1646 N N . VAL A 1 206 ? 43.245 -4.243 -42.999 1.00 29.66 206 VAL A N 1
ATOM 1647 C CA . VAL A 1 206 ? 43.728 -5.403 -43.748 1.00 29.66 206 VAL A CA 1
ATOM 1648 C C . VAL A 1 206 ? 43.345 -5.187 -45.211 1.00 29.66 206 VAL A C 1
ATOM 1650 O O . VAL A 1 206 ? 42.286 -5.625 -45.662 1.00 29.66 206 VAL A O 1
ATOM 1653 N N . LYS A 1 207 ? 44.218 -4.449 -45.918 1.00 27.80 207 LYS A N 1
ATOM 1654 C CA . LYS A 1 207 ? 44.198 -4.097 -47.352 1.00 27.80 207 LYS A CA 1
ATOM 1655 C C . LYS A 1 207 ? 43.144 -4.873 -48.137 1.00 27.80 207 LYS A C 1
ATOM 1657 O O . LYS A 1 207 ? 43.337 -6.057 -48.412 1.00 27.80 207 LYS A O 1
ATOM 1662 N N . ALA A 1 208 ? 42.058 -4.191 -48.503 1.00 30.45 208 ALA A N 1
ATOM 1663 C CA . ALA A 1 208 ? 40.832 -4.799 -49.013 1.00 30.45 208 ALA A CA 1
ATOM 1664 C C . ALA A 1 208 ? 41.061 -5.765 -50.193 1.00 30.45 208 ALA A C 1
ATOM 1666 O O . ALA A 1 208 ? 41.048 -5.383 -51.368 1.00 30.45 208 ALA A O 1
ATOM 1667 N N . SER A 1 209 ? 41.205 -7.052 -49.872 1.00 27.30 209 SER A N 1
ATOM 1668 C CA . SER A 1 209 ? 41.117 -8.133 -50.845 1.00 27.30 209 SER A CA 1
ATOM 1669 C C . SER A 1 209 ? 39.699 -8.135 -51.411 1.00 27.30 209 SER A C 1
ATOM 1671 O O . SER A 1 209 ? 38.731 -8.355 -50.677 1.00 27.30 209 SER A O 1
ATOM 1673 N N . LYS A 1 210 ? 39.564 -7.878 -52.719 1.00 34.00 210 LYS A N 1
ATOM 1674 C CA . LYS A 1 210 ? 38.284 -7.692 -53.438 1.00 34.00 210 LYS A CA 1
ATOM 1675 C C . LYS A 1 210 ? 37.459 -8.988 -53.597 1.00 34.00 210 LYS A C 1
ATOM 1677 O O . LYS A 1 210 ? 36.704 -9.144 -54.552 1.00 34.00 210 LYS A O 1
ATOM 1682 N N . THR A 1 211 ? 37.594 -9.909 -52.648 1.00 33.72 211 THR A N 1
ATOM 1683 C CA . THR A 1 211 ? 37.009 -11.257 -52.643 1.00 33.72 211 THR A CA 1
ATOM 1684 C C . THR A 1 211 ? 36.494 -11.684 -51.261 1.00 33.72 211 THR A C 1
ATOM 1686 O O . THR A 1 211 ? 36.030 -12.813 -51.098 1.00 33.72 211 THR A O 1
ATOM 1689 N N . ALA A 1 212 ? 36.517 -10.793 -50.261 1.00 35.88 212 ALA A N 1
ATOM 1690 C CA . ALA A 1 212 ? 35.892 -11.023 -48.959 1.00 35.88 212 ALA A CA 1
ATOM 1691 C C . ALA A 1 212 ? 34.354 -10.980 -49.069 1.00 35.88 212 ALA A C 1
ATOM 1693 O O . ALA A 1 212 ? 33.715 -9.948 -48.870 1.00 35.88 212 ALA A O 1
ATOM 1694 N N . VAL A 1 213 ? 33.738 -12.120 -49.399 1.00 41.09 213 VAL A N 1
ATOM 1695 C CA . VAL A 1 213 ? 32.274 -12.262 -49.434 1.00 41.09 213 VAL A CA 1
ATOM 1696 C C . VAL A 1 213 ? 31.712 -12.044 -48.025 1.00 41.09 213 VAL A C 1
ATOM 1698 O O . VAL A 1 213 ? 31.713 -12.974 -47.217 1.00 41.09 213 VAL A O 1
ATOM 1701 N N . ARG A 1 214 ? 31.180 -10.843 -47.741 1.00 50.78 214 ARG A N 1
ATOM 1702 C CA . ARG A 1 214 ? 30.340 -10.580 -46.556 1.00 50.78 214 ARG A CA 1
ATOM 1703 C C . ARG A 1 214 ? 29.236 -11.649 -46.533 1.00 50.78 214 ARG A C 1
ATOM 1705 O O . ARG A 1 214 ? 28.431 -11.720 -47.462 1.00 50.78 214 ARG A O 1
ATOM 1712 N N . LYS A 1 215 ? 29.236 -12.556 -45.550 1.00 58.34 215 LYS A N 1
ATOM 1713 C CA . LYS A 1 215 ? 28.263 -13.664 -45.464 1.00 58.34 215 LYS A CA 1
ATOM 1714 C C . LYS A 1 215 ? 27.041 -13.234 -44.659 1.00 58.34 215 LYS A C 1
ATOM 1716 O O . LYS A 1 215 ? 27.182 -12.541 -43.655 1.00 58.34 215 LYS A O 1
ATOM 1721 N N . THR A 1 216 ? 25.859 -13.694 -45.064 1.00 62.88 216 THR A N 1
ATOM 1722 C CA . THR A 1 216 ? 24.647 -13.627 -44.238 1.00 62.88 216 THR A CA 1
ATOM 1723 C C . THR A 1 216 ? 24.911 -14.329 -42.903 1.00 62.88 216 THR A C 1
ATOM 1725 O O . THR A 1 216 ? 25.298 -15.500 -42.904 1.00 62.88 216 THR A O 1
ATOM 1728 N N . LYS A 1 217 ? 24.720 -13.644 -41.770 1.00 70.94 217 LYS A N 1
ATOM 1729 C CA . LYS A 1 217 ? 24.727 -14.297 -40.454 1.00 70.94 217 LYS A CA 1
ATOM 1730 C C . LYS A 1 217 ? 23.409 -15.028 -40.245 1.00 70.94 217 LYS A C 1
ATOM 1732 O O . LYS A 1 217 ? 22.344 -14.528 -40.598 1.00 70.94 217 LYS A O 1
ATOM 1737 N N . ILE A 1 218 ? 23.518 -16.214 -39.660 1.00 67.25 218 ILE A N 1
ATOM 1738 C CA . ILE A 1 218 ? 22.410 -17.110 -39.344 1.00 67.25 218 ILE A CA 1
ATOM 1739 C C . ILE A 1 218 ? 22.535 -17.411 -37.851 1.00 67.25 218 ILE A C 1
ATOM 1741 O O . ILE A 1 218 ? 23.407 -18.187 -37.460 1.00 67.25 218 ILE A O 1
ATOM 1745 N N . LEU A 1 219 ? 21.716 -16.766 -37.017 1.00 75.12 219 LEU A N 1
ATOM 1746 C CA . LEU A 1 219 ? 21.717 -16.977 -35.567 1.00 75.12 219 LEU A CA 1
ATOM 1747 C C . LEU A 1 219 ? 20.516 -17.848 -35.168 1.00 75.12 219 LEU A C 1
ATOM 1749 O O . LEU A 1 219 ? 19.384 -17.358 -35.182 1.00 75.12 219 LEU A O 1
ATOM 1753 N N . PRO A 1 220 ? 20.715 -19.131 -34.814 1.00 75.06 220 PRO A N 1
ATOM 1754 C CA . PRO A 1 220 ? 19.661 -19.918 -34.191 1.00 75.06 220 PRO A CA 1
ATOM 1755 C C . PRO A 1 220 ? 19.398 -19.397 -32.772 1.00 75.06 220 PRO A C 1
ATOM 1757 O O . PRO A 1 220 ? 20.336 -19.157 -32.014 1.00 75.06 220 PRO A O 1
ATOM 1760 N N . PHE A 1 221 ? 18.127 -19.271 -32.398 1.00 72.62 221 PHE A N 1
ATOM 1761 C CA . PHE A 1 221 ? 17.712 -18.864 -31.056 1.00 72.62 221 PHE A CA 1
ATOM 1762 C C . PHE A 1 221 ? 16.667 -19.820 -30.475 1.00 72.62 221 PHE A C 1
ATOM 1764 O O . PHE A 1 221 ? 15.976 -20.547 -31.194 1.00 72.62 221 PHE A O 1
ATOM 1771 N N . VAL A 1 222 ? 16.545 -19.809 -29.149 1.00 69.75 222 VAL A N 1
ATOM 1772 C CA . VAL A 1 222 ? 15.527 -20.550 -28.397 1.00 69.75 222 VAL A CA 1
ATOM 1773 C C . VAL A 1 222 ? 14.910 -19.589 -27.389 1.00 6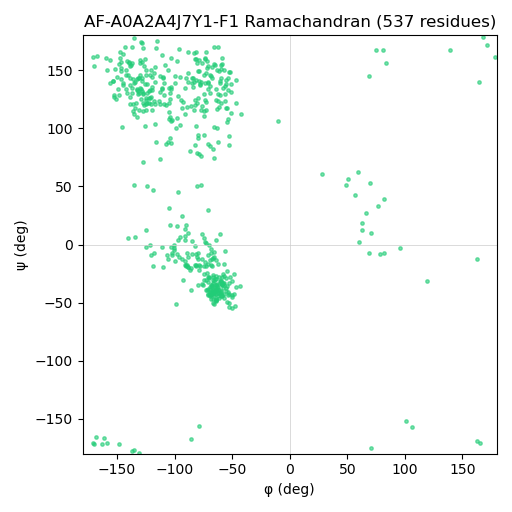9.75 222 VAL A C 1
ATOM 1775 O O . VAL A 1 222 ? 15.637 -18.878 -26.698 1.00 69.75 222 VAL A O 1
ATOM 1778 N N . THR A 1 223 ? 13.582 -19.548 -27.298 1.00 55.28 223 THR A N 1
ATOM 1779 C CA . THR A 1 223 ? 12.906 -18.679 -26.327 1.00 55.28 223 THR A CA 1
ATOM 1780 C C . THR A 1 223 ? 13.156 -19.134 -24.894 1.00 55.28 223 THR A C 1
ATOM 1782 O O . THR A 1 223 ? 13.356 -20.319 -24.599 1.00 55.28 223 THR A O 1
ATOM 1785 N N . LYS A 1 224 ? 13.098 -18.186 -23.959 1.00 44.81 224 LYS A N 1
ATOM 1786 C CA . LYS A 1 224 ? 13.115 -18.470 -22.525 1.00 44.81 224 LYS A CA 1
ATOM 1787 C C . LYS A 1 224 ? 11.906 -19.354 -22.177 1.00 44.81 224 LYS A C 1
ATOM 1789 O O . LYS A 1 224 ? 10.770 -19.006 -22.475 1.00 44.81 224 LYS A O 1
ATOM 1794 N N . GLY A 1 225 ? 12.165 -20.534 -21.609 1.00 47.19 225 GLY A N 1
ATOM 1795 C CA . GLY A 1 225 ? 11.159 -21.596 -21.426 1.00 47.19 225 GLY A CA 1
ATOM 1796 C C . GLY A 1 225 ? 11.127 -22.671 -22.528 1.00 47.19 225 GLY A C 1
ATOM 1797 O O . GLY A 1 225 ? 10.415 -23.656 -22.378 1.00 47.19 225 GLY A O 1
ATOM 1798 N N . LYS A 1 226 ? 11.940 -22.543 -23.589 1.00 66.94 226 LYS A N 1
ATOM 1799 C CA . LYS A 1 226 ? 12.074 -23.494 -24.718 1.00 66.94 226 LYS A CA 1
ATOM 1800 C C . LYS A 1 226 ? 10.802 -23.700 -25.560 1.00 66.94 226 LYS A C 1
ATOM 1802 O O . LYS A 1 226 ? 10.729 -24.684 -26.294 1.00 66.94 226 LYS A O 1
ATOM 1807 N N . SER A 1 227 ? 9.834 -22.784 -25.484 1.00 48.31 227 SER A N 1
ATOM 1808 C CA . SER A 1 227 ? 8.548 -22.869 -26.196 1.00 48.31 227 SER A CA 1
ATOM 1809 C C . SER A 1 227 ? 8.672 -22.763 -27.719 1.00 48.31 227 SER A C 1
ATOM 1811 O O . SER A 1 227 ? 7.876 -23.359 -28.436 1.00 48.31 227 SER A O 1
ATOM 1813 N N . LEU A 1 228 ? 9.675 -22.037 -28.217 1.00 53.38 228 LEU A N 1
ATOM 1814 C CA . LEU A 1 228 ? 9.907 -21.798 -29.637 1.00 53.38 228 LEU A CA 1
ATOM 1815 C C . LEU A 1 228 ? 11.410 -21.848 -29.940 1.00 53.38 228 LEU A C 1
ATOM 1817 O O . LEU A 1 228 ? 12.250 -21.462 -29.122 1.00 53.38 228 LEU A O 1
ATOM 1821 N N . ARG A 1 229 ? 11.752 -22.336 -31.135 1.00 72.69 229 ARG A N 1
ATOM 1822 C CA . ARG A 1 229 ? 13.104 -22.276 -31.705 1.00 72.69 229 ARG A CA 1
ATOM 1823 C C . ARG A 1 229 ? 13.020 -21.584 -33.056 1.00 72.69 229 ARG A C 1
ATOM 1825 O O . ARG A 1 229 ? 12.190 -21.972 -33.872 1.00 72.69 229 ARG A O 1
ATOM 1832 N N . GLY A 1 230 ? 13.872 -20.595 -33.284 1.00 68.38 230 GLY A N 1
ATOM 1833 C CA . GLY A 1 230 ? 13.875 -19.802 -34.509 1.00 68.38 230 GLY A CA 1
ATOM 1834 C C . GLY A 1 230 ? 15.279 -19.594 -35.060 1.00 68.38 230 GLY A C 1
ATOM 1835 O O . GLY A 1 230 ? 16.270 -20.058 -34.490 1.00 68.38 230 GLY A O 1
ATOM 1836 N N . ILE A 1 231 ? 15.354 -18.918 -36.203 1.00 71.44 231 ILE A N 1
ATOM 1837 C CA . ILE A 1 231 ? 16.605 -18.556 -36.867 1.00 71.44 231 ILE A CA 1
ATOM 1838 C C . ILE A 1 231 ? 16.479 -17.109 -37.337 1.00 71.44 231 ILE A C 1
ATOM 1840 O O . ILE A 1 231 ? 15.680 -16.818 -38.221 1.00 71.44 231 ILE A O 1
ATOM 1844 N N . MET A 1 232 ? 17.287 -16.222 -36.763 1.00 68.50 232 MET A N 1
ATOM 1845 C CA . MET A 1 232 ? 17.447 -14.846 -37.225 1.00 68.50 232 MET A CA 1
ATOM 1846 C C . MET A 1 232 ? 18.435 -14.809 -38.402 1.00 68.50 232 MET A C 1
ATOM 1848 O O . MET A 1 232 ? 19.439 -15.532 -38.405 1.00 68.50 232 MET A O 1
ATOM 1852 N N . LEU A 1 233 ? 18.163 -13.960 -39.396 1.00 70.38 233 LEU A N 1
ATOM 1853 C CA . LEU A 1 233 ? 18.967 -13.799 -40.608 1.00 70.38 233 LEU A CA 1
ATOM 1854 C C . LEU A 1 233 ? 19.379 -12.333 -40.771 1.00 70.38 233 LEU A C 1
ATOM 1856 O O . LEU A 1 233 ? 18.520 -11.473 -40.921 1.00 70.38 233 LEU A O 1
ATOM 1860 N N . ALA A 1 234 ? 20.682 -12.048 -40.806 1.00 72.12 234 ALA A N 1
ATOM 1861 C CA . ALA A 1 234 ? 21.197 -10.689 -40.988 1.00 72.12 234 ALA A CA 1
ATOM 1862 C C . ALA A 1 234 ? 22.149 -10.592 -42.187 1.00 72.12 234 ALA A C 1
ATOM 1864 O O . ALA A 1 234 ? 23.017 -11.446 -42.384 1.00 72.12 234 ALA A O 1
ATOM 1865 N N . ARG A 1 235 ? 22.012 -9.520 -42.972 1.00 73.12 235 ARG A N 1
ATOM 1866 C CA . ARG A 1 235 ? 22.915 -9.139 -44.073 1.00 73.12 235 ARG A CA 1
ATOM 1867 C C . ARG A 1 235 ? 23.408 -7.711 -43.869 1.00 73.12 235 ARG A C 1
ATOM 1869 O O . ARG A 1 235 ? 22.759 -6.942 -43.171 1.00 73.12 235 ARG A O 1
ATOM 1876 N N . SER A 1 236 ? 24.517 -7.375 -44.516 1.00 72.00 236 SER A N 1
ATOM 1877 C CA . SER A 1 236 ? 25.010 -5.997 -44.561 1.00 72.00 236 SER A CA 1
ATOM 1878 C C . SER A 1 236 ? 24.282 -5.155 -45.610 1.00 72.00 236 SER A C 1
ATOM 1880 O O . SER A 1 236 ? 23.815 -5.718 -46.610 1.00 72.00 236 SER A O 1
ATOM 1882 N N . PRO A 1 237 ? 24.260 -3.819 -45.455 1.00 63.16 237 PRO A N 1
ATOM 1883 C CA . PRO A 1 237 ? 23.954 -2.893 -46.539 1.00 63.16 237 PRO A CA 1
ATOM 1884 C C . PRO A 1 237 ? 24.732 -3.239 -47.813 1.00 63.16 237 PRO A C 1
ATOM 1886 O O . PRO A 1 237 ? 25.887 -3.669 -47.773 1.00 63.16 237 PRO A O 1
ATOM 1889 N N . GLY A 1 238 ? 24.073 -3.091 -48.962 1.00 56.72 238 GLY A N 1
ATOM 1890 C CA . GLY A 1 238 ? 24.642 -3.422 -50.272 1.00 56.72 238 GLY A CA 1
ATOM 1891 C C . GLY A 1 238 ? 24.656 -4.916 -50.632 1.00 56.72 238 GLY A C 1
ATOM 1892 O O . GLY A 1 238 ? 24.916 -5.242 -51.789 1.00 56.72 238 GLY A O 1
ATOM 1893 N N . ASP A 1 239 ? 24.324 -5.836 -49.715 1.00 63.66 239 ASP A N 1
ATOM 1894 C CA . ASP A 1 239 ? 24.136 -7.251 -50.059 1.00 63.66 239 ASP A CA 1
ATOM 1895 C C . ASP A 1 239 ? 22.809 -7.460 -50.810 1.00 63.66 239 ASP A C 1
ATOM 1897 O O . ASP A 1 239 ? 21.741 -7.649 -50.220 1.00 63.66 239 ASP A O 1
ATOM 1901 N N . SER A 1 240 ? 22.884 -7.445 -52.142 1.00 54.72 240 SER A N 1
ATOM 1902 C CA . SER A 1 240 ? 21.742 -7.609 -53.050 1.00 54.72 240 SER A CA 1
ATOM 1903 C C . SER A 1 240 ? 21.085 -8.996 -53.004 1.00 54.72 240 SER A C 1
ATOM 1905 O O . SER A 1 240 ? 20.031 -9.197 -53.611 1.00 54.72 240 SER A O 1
ATOM 1907 N N . ARG A 1 241 ? 21.646 -9.968 -52.270 1.00 57.91 241 ARG A N 1
ATOM 1908 C CA . ARG A 1 241 ? 21.018 -11.283 -52.089 1.00 57.91 241 ARG A CA 1
ATOM 1909 C C . ARG A 1 241 ? 19.822 -11.161 -51.144 1.00 57.91 241 ARG A C 1
ATOM 1911 O O . ARG A 1 241 ? 19.945 -10.729 -50.000 1.00 57.91 241 ARG A O 1
ATOM 1918 N N . CYS A 1 242 ? 18.658 -11.604 -51.610 1.00 51.97 242 CYS A N 1
ATOM 1919 C CA . CYS A 1 242 ? 17.467 -11.735 -50.775 1.00 51.97 242 CYS A CA 1
ATOM 1920 C C . CYS A 1 242 ? 17.715 -12.758 -49.647 1.00 51.97 242 CYS A C 1
ATOM 1922 O O . CYS A 1 242 ? 18.037 -13.918 -49.926 1.00 51.97 242 CYS A O 1
ATOM 1924 N N . LEU A 1 243 ? 17.535 -12.331 -48.388 1.00 57.31 243 LEU A N 1
ATOM 1925 C CA . LEU A 1 243 ? 17.688 -13.166 -47.186 1.00 57.31 243 LEU A CA 1
ATOM 1926 C C . LEU A 1 243 ? 16.859 -14.450 -47.287 1.00 57.31 243 LEU A C 1
ATOM 1928 O O . LEU A 1 243 ? 17.403 -15.551 -47.205 1.00 57.31 243 LEU A O 1
ATOM 1932 N N . TYR A 1 244 ? 15.563 -14.288 -47.560 1.00 51.25 244 TYR A N 1
ATOM 1933 C CA . TYR A 1 244 ? 14.598 -15.370 -47.712 1.00 51.25 244 TYR A CA 1
ATOM 1934 C C . TYR A 1 244 ? 15.024 -16.351 -48.805 1.00 51.25 244 TYR A C 1
ATOM 1936 O O . TYR A 1 244 ? 15.094 -17.543 -48.542 1.00 51.25 244 TYR A O 1
ATOM 1944 N N . LYS A 1 245 ? 15.447 -15.873 -49.986 1.00 47.16 245 LYS A N 1
ATOM 1945 C CA . LYS A 1 245 ? 15.945 -16.728 -51.083 1.00 47.16 245 LYS A CA 1
ATOM 1946 C C . LYS A 1 245 ? 17.228 -17.490 -50.717 1.00 47.16 245 LYS A C 1
ATOM 1948 O O . LYS A 1 245 ? 17.409 -18.629 -51.145 1.00 47.16 245 LYS A O 1
ATOM 1953 N N . SER A 1 246 ? 18.115 -16.883 -49.925 1.00 56.97 246 SER A N 1
ATOM 1954 C CA . SER A 1 246 ? 19.348 -17.522 -49.443 1.00 56.97 246 SER A CA 1
ATOM 1955 C C . SER A 1 246 ? 19.053 -18.617 -48.407 1.00 56.97 246 SER A C 1
ATOM 1957 O O . SER A 1 246 ? 19.576 -19.730 -48.499 1.00 56.97 246 SER A O 1
ATOM 1959 N N . PHE A 1 247 ? 18.149 -18.344 -47.463 1.00 56.78 247 PHE A N 1
ATOM 1960 C CA . PHE A 1 247 ? 17.696 -19.304 -46.455 1.00 56.78 247 PHE A CA 1
ATOM 1961 C C . PHE A 1 247 ? 16.873 -20.444 -47.067 1.00 56.78 247 PHE A C 1
ATOM 1963 O O . PHE A 1 247 ? 17.191 -21.608 -46.839 1.00 56.78 247 PHE A O 1
ATOM 1970 N N . ALA A 1 248 ? 15.909 -20.117 -47.930 1.00 49.47 248 ALA A N 1
ATOM 1971 C CA . ALA A 1 248 ? 15.133 -21.037 -48.759 1.00 49.47 248 ALA A CA 1
ATOM 1972 C C . ALA A 1 248 ? 16.032 -22.045 -49.486 1.00 49.47 248 ALA A C 1
ATOM 1974 O O . ALA A 1 248 ? 15.874 -23.253 -49.313 1.00 49.47 248 ALA A O 1
ATOM 1975 N N . LYS A 1 249 ? 17.056 -21.564 -50.206 1.00 49.34 249 LYS A N 1
ATOM 1976 C CA . LYS A 1 249 ? 18.039 -22.422 -50.890 1.00 49.34 249 LYS A CA 1
ATOM 1977 C C . LYS A 1 249 ? 18.896 -23.257 -49.925 1.00 49.34 249 LYS A C 1
ATOM 1979 O O . LYS A 1 249 ? 19.313 -24.352 -50.282 1.00 49.34 249 LYS A O 1
ATOM 1984 N N . THR A 1 250 ? 19.144 -22.766 -48.711 1.00 56.50 250 THR A N 1
ATOM 1985 C CA . THR A 1 250 ? 19.914 -23.469 -47.665 1.00 56.50 250 THR A CA 1
ATOM 1986 C C . THR A 1 250 ? 19.071 -24.504 -46.897 1.00 56.50 250 THR A C 1
ATOM 1988 O O . THR A 1 250 ? 19.629 -25.371 -46.225 1.00 56.50 250 THR A O 1
ATOM 1991 N N . LYS A 1 251 ? 17.734 -24.428 -46.973 1.00 52.88 251 LYS A N 1
ATOM 1992 C CA . LYS A 1 251 ? 16.793 -25.290 -46.233 1.00 52.88 251 LYS A CA 1
ATOM 1993 C C . LYS A 1 251 ? 15.842 -26.123 -47.103 1.00 52.88 251 LYS A C 1
ATOM 1995 O O . LYS A 1 251 ? 15.187 -27.001 -46.558 1.00 52.88 251 LYS A O 1
ATOM 2000 N N . GLY A 1 252 ? 15.790 -25.892 -48.415 1.00 45.75 252 GLY A N 1
ATOM 2001 C CA . GLY A 1 252 ? 14.932 -26.633 -49.349 1.00 45.75 252 GLY A CA 1
ATOM 2002 C C . GLY A 1 252 ? 13.453 -26.226 -49.311 1.00 45.75 252 GLY A C 1
ATOM 2003 O O . GLY A 1 252 ? 12.592 -27.080 -49.487 1.00 45.75 252 GLY A O 1
ATOM 2004 N N . ILE A 1 253 ? 13.155 -24.948 -49.048 1.00 41.94 253 ILE A N 1
ATOM 2005 C CA . ILE A 1 253 ? 11.788 -24.420 -48.844 1.00 41.94 253 ILE A CA 1
ATOM 2006 C C . ILE A 1 253 ? 11.501 -23.193 -49.731 1.00 41.94 253 ILE A C 1
ATOM 2008 O O . ILE A 1 253 ? 12.405 -22.697 -50.398 1.00 41.94 253 ILE A O 1
ATOM 2012 N N . VAL A 1 254 ? 10.257 -22.697 -49.737 1.00 33.44 254 VAL A N 1
ATOM 2013 C CA . VAL A 1 254 ? 9.785 -21.526 -50.516 1.00 33.44 254 VAL A CA 1
ATOM 2014 C C . VAL A 1 254 ? 9.132 -20.502 -49.570 1.00 33.44 254 VAL A C 1
ATOM 2016 O O . VAL A 1 254 ? 8.561 -20.904 -48.558 1.00 33.44 254 VAL A O 1
ATOM 2019 N N . MET A 1 255 ? 9.264 -19.199 -49.859 1.00 32.47 255 MET A N 1
ATOM 2020 C CA . MET A 1 255 ? 8.780 -18.067 -49.042 1.00 32.47 255 MET A CA 1
ATOM 2021 C C . MET A 1 255 ? 8.499 -16.828 -49.919 1.00 32.47 255 MET A C 1
ATOM 2023 O O . MET A 1 255 ? 9.321 -16.521 -50.785 1.00 32.47 255 MET A O 1
ATOM 2027 N N . ASP A 1 256 ? 7.422 -16.089 -49.622 1.00 28.59 256 ASP A N 1
ATOM 2028 C CA . ASP A 1 256 ? 6.962 -14.869 -50.321 1.00 28.59 256 ASP A CA 1
ATOM 2029 C C . ASP A 1 256 ? 6.918 -13.647 -49.368 1.00 28.59 256 ASP A C 1
ATOM 2031 O O . ASP A 1 256 ? 6.768 -13.829 -48.159 1.00 28.59 256 ASP A O 1
ATOM 2035 N N . VAL A 1 257 ? 7.115 -12.410 -49.869 1.00 32.53 257 VAL A N 1
ATOM 2036 C CA . VAL A 1 257 ? 7.443 -11.218 -49.034 1.00 32.53 257 VAL A CA 1
ATOM 2037 C C . VAL A 1 257 ? 6.996 -9.875 -49.657 1.00 32.53 257 VAL A C 1
ATOM 2039 O O . VAL A 1 257 ? 7.213 -9.663 -50.848 1.00 32.53 257 VAL A O 1
ATOM 2042 N N . TYR A 1 258 ? 6.484 -8.942 -48.834 1.00 28.56 258 TYR A N 1
ATOM 2043 C CA . TYR A 1 258 ? 6.168 -7.526 -49.147 1.00 28.56 258 TYR A CA 1
ATOM 2044 C C . TYR A 1 258 ? 6.494 -6.606 -47.923 1.00 28.56 258 TYR A C 1
ATOM 2046 O O . TYR A 1 258 ? 6.803 -7.133 -46.858 1.00 28.56 258 TYR A O 1
ATOM 2054 N N . GLY A 1 259 ? 6.472 -5.265 -48.047 1.00 27.16 259 GLY A N 1
ATOM 2055 C CA . GLY A 1 259 ? 6.816 -4.267 -46.990 1.00 27.16 259 GLY A CA 1
ATOM 2056 C C . GLY A 1 259 ? 6.444 -2.823 -47.412 1.00 27.16 259 GLY A C 1
ATOM 2057 O O . GLY A 1 259 ? 5.822 -2.684 -48.464 1.00 27.16 259 GLY A O 1
ATOM 2058 N N . HIS A 1 260 ? 6.784 -1.716 -46.725 1.00 27.42 260 HIS A N 1
ATOM 2059 C CA . HIS A 1 260 ? 7.584 -1.442 -45.501 1.00 27.42 260 HIS A CA 1
ATOM 2060 C C . HIS A 1 260 ? 7.217 -0.022 -44.951 1.00 27.42 260 HIS A C 1
ATOM 2062 O O . HIS A 1 260 ? 6.279 0.574 -45.477 1.00 27.42 260 HIS A O 1
ATOM 2068 N N . THR A 1 261 ? 8.009 0.555 -44.022 1.00 26.67 261 THR A N 1
ATOM 2069 C CA . THR A 1 261 ? 8.046 1.986 -43.561 1.00 26.67 261 THR A CA 1
ATOM 2070 C C . THR A 1 261 ? 6.845 2.524 -42.746 1.00 26.67 261 THR A C 1
ATOM 2072 O O . THR A 1 261 ? 5.710 2.196 -43.066 1.00 26.67 261 THR A O 1
ATOM 2075 N N . GLU A 1 262 ? 6.965 3.423 -41.744 1.00 28.19 262 GLU A N 1
ATOM 2076 C CA . GLU A 1 262 ? 8.071 3.884 -40.852 1.00 28.19 262 GLU A CA 1
ATOM 2077 C C . GLU A 1 262 ? 7.455 4.746 -39.689 1.00 28.19 262 GLU A C 1
ATOM 2079 O O . GLU A 1 262 ? 6.235 4.757 -39.542 1.00 28.19 262 GLU A O 1
ATOM 2084 N N . HIS A 1 263 ? 8.252 5.513 -38.915 1.00 27.50 263 HIS A N 1
ATOM 2085 C CA . HIS A 1 263 ? 7.879 6.466 -37.834 1.00 27.50 263 HIS A CA 1
ATOM 2086 C C . HIS A 1 263 ? 7.425 5.835 -36.477 1.00 27.50 263 HIS A C 1
ATOM 2088 O O . HIS A 1 263 ? 7.083 4.659 -36.420 1.00 27.50 263 HIS A O 1
ATOM 2094 N N . ARG A 1 264 ? 7.289 6.532 -35.322 1.00 32.22 264 ARG A N 1
ATOM 2095 C CA . ARG A 1 264 ? 8.068 7.538 -34.515 1.00 32.22 264 ARG A CA 1
ATOM 2096 C C . ARG A 1 264 ? 7.064 8.156 -33.499 1.00 32.22 264 ARG A C 1
ATOM 2098 O O . ARG A 1 264 ? 5.957 8.451 -33.920 1.00 32.22 264 ARG A O 1
ATOM 2105 N N . ASN A 1 265 ? 7.307 8.455 -32.211 1.00 31.95 265 ASN A N 1
ATOM 2106 C CA . ASN A 1 265 ? 8.431 8.346 -31.254 1.00 31.95 265 ASN A CA 1
ATOM 2107 C C . ASN A 1 265 ? 7.862 8.315 -29.797 1.00 31.95 265 ASN A C 1
ATOM 2109 O O . ASN A 1 265 ? 6.797 8.878 -29.561 1.00 31.95 265 ASN A O 1
ATOM 2113 N N . GLY A 1 266 ? 8.604 7.810 -28.791 1.00 30.80 266 GLY A N 1
ATOM 2114 C CA . GLY A 1 266 ? 8.216 7.878 -27.360 1.00 30.80 266 GLY A CA 1
ATOM 2115 C C . GLY A 1 266 ? 9.112 7.061 -26.401 1.00 30.80 266 GLY A C 1
ATOM 2116 O O . GLY A 1 266 ? 9.985 6.325 -26.865 1.00 30.80 266 GLY A O 1
ATOM 2117 N N . ALA A 1 267 ? 8.954 7.194 -25.068 1.00 43.84 267 ALA A N 1
ATOM 2118 C CA . ALA A 1 267 ? 9.767 6.473 -24.061 1.00 43.84 267 ALA A CA 1
ATOM 2119 C C . ALA A 1 267 ? 9.053 6.209 -22.707 1.00 43.84 267 ALA A C 1
ATOM 2121 O O . ALA A 1 267 ? 8.197 6.968 -22.279 1.00 43.84 267 ALA A O 1
ATOM 2122 N N . TYR A 1 268 ? 9.431 5.125 -22.007 1.00 43.81 268 TYR A N 1
ATOM 2123 C CA . TYR A 1 268 ? 8.632 4.503 -20.924 1.00 43.81 268 TYR A CA 1
ATOM 2124 C C . TYR A 1 268 ? 8.588 5.234 -19.560 1.00 43.81 268 TYR A C 1
ATOM 2126 O O . TYR A 1 268 ? 7.667 5.004 -18.777 1.00 43.81 268 TYR A O 1
ATOM 2134 N N . ALA A 1 269 ? 9.586 6.052 -19.209 1.00 45.69 269 ALA A N 1
ATOM 2135 C CA . ALA A 1 269 ? 9.692 6.611 -17.848 1.00 45.69 269 ALA A CA 1
ATOM 2136 C C . ALA A 1 269 ? 8.564 7.607 -17.504 1.00 45.69 269 ALA A C 1
ATOM 2138 O O . ALA A 1 269 ? 8.285 7.857 -16.331 1.00 45.69 269 ALA A O 1
ATOM 2139 N N . ASP A 1 270 ? 7.889 8.120 -18.529 1.00 54.59 270 ASP A N 1
ATOM 2140 C CA . ASP A 1 270 ? 6.924 9.211 -18.461 1.00 54.59 270 ASP A CA 1
ATOM 2141 C C . ASP A 1 270 ? 5.474 8.743 -18.208 1.00 54.59 270 ASP A C 1
ATOM 2143 O O . ASP A 1 270 ? 4.536 9.511 -18.403 1.00 54.59 270 ASP A O 1
ATOM 2147 N N . TYR A 1 271 ? 5.266 7.499 -17.751 1.00 62.19 271 TYR A N 1
ATOM 2148 C CA . TYR A 1 271 ? 3.930 6.893 -17.586 1.00 62.19 271 TYR A CA 1
ATOM 2149 C C . TYR A 1 271 ? 3.611 6.353 -16.182 1.00 62.19 271 TYR A C 1
ATOM 2151 O O . TYR A 1 271 ? 2.639 5.617 -16.033 1.00 62.19 271 TYR A O 1
ATOM 2159 N N . ILE A 1 272 ? 4.397 6.657 -15.140 1.00 72.69 272 ILE A N 1
ATOM 2160 C CA . ILE A 1 272 ? 4.077 6.257 -13.753 1.00 72.69 272 ILE A CA 1
ATOM 2161 C C . ILE A 1 272 ? 4.316 7.418 -12.785 1.00 72.69 272 ILE A C 1
ATOM 2163 O O . ILE A 1 272 ? 5.440 7.895 -12.643 1.00 72.69 272 ILE A O 1
ATOM 2167 N N . ALA A 1 273 ? 3.269 7.824 -12.069 1.00 81.94 273 ALA A N 1
ATOM 2168 C CA . ALA A 1 273 ? 3.358 8.709 -10.917 1.00 81.94 273 ALA A CA 1
ATOM 2169 C C . ALA A 1 273 ? 3.591 7.907 -9.624 1.00 81.94 273 ALA A C 1
ATOM 2171 O O . ALA A 1 273 ? 3.093 6.789 -9.466 1.00 81.94 273 ALA A O 1
ATOM 2172 N N . LEU A 1 274 ? 4.326 8.504 -8.686 1.00 85.44 274 LEU A N 1
ATOM 2173 C CA . LEU A 1 274 ? 4.718 7.933 -7.399 1.00 85.44 274 LEU A CA 1
ATOM 2174 C C . LEU A 1 274 ? 4.559 8.977 -6.287 1.00 85.44 274 LEU A C 1
ATOM 2176 O O . LEU A 1 274 ? 5.053 10.097 -6.412 1.00 85.44 274 LEU A O 1
ATOM 2180 N N . VAL A 1 275 ? 3.972 8.570 -5.164 1.00 89.56 275 VAL A N 1
ATOM 2181 C CA . VAL A 1 275 ? 4.057 9.272 -3.876 1.00 89.56 275 VAL A CA 1
ATOM 2182 C C . VAL A 1 275 ? 4.482 8.262 -2.817 1.00 89.56 275 VAL A C 1
ATOM 2184 O O . VAL A 1 275 ? 3.928 7.169 -2.746 1.00 89.56 275 VAL A O 1
ATOM 2187 N N . VAL A 1 276 ? 5.442 8.637 -1.982 1.00 89.00 276 VAL A N 1
ATOM 2188 C CA . VAL A 1 276 ? 5.833 7.943 -0.755 1.00 89.00 276 VAL A CA 1
ATOM 2189 C C . VAL A 1 276 ? 5.747 8.967 0.365 1.00 89.00 276 VAL A C 1
ATOM 2191 O O . VAL A 1 276 ? 6.361 10.032 0.263 1.00 89.00 276 VAL A O 1
ATOM 2194 N N . TYR A 1 277 ? 4.976 8.657 1.400 1.00 92.06 277 TYR A N 1
ATOM 2195 C CA . TYR A 1 277 ? 4.740 9.545 2.528 1.00 92.06 277 TYR A CA 1
ATOM 2196 C C . TYR A 1 277 ? 4.940 8.798 3.848 1.00 92.06 277 TYR A C 1
ATOM 2198 O O . TYR A 1 277 ? 4.619 7.616 3.972 1.00 92.06 277 TYR A O 1
ATOM 2206 N N . GLU A 1 278 ? 5.495 9.497 4.827 1.00 90.81 278 GLU A N 1
ATOM 2207 C CA . GLU A 1 278 ? 5.840 8.964 6.138 1.00 90.81 278 GLU A CA 1
ATOM 2208 C C . GLU A 1 278 ? 5.247 9.820 7.255 1.00 90.81 278 GLU A C 1
ATOM 2210 O O . GLU A 1 278 ? 4.730 10.920 7.032 1.00 90.81 278 GLU A O 1
ATOM 2215 N N . GLU A 1 279 ? 5.323 9.296 8.475 1.00 89.38 279 GLU A N 1
ATOM 2216 C CA . GLU A 1 279 ? 4.964 10.044 9.666 1.00 89.38 279 GLU A CA 1
ATOM 2217 C C . GLU A 1 279 ? 5.814 11.316 9.816 1.00 89.38 279 GLU A C 1
ATOM 2219 O O . GLU A 1 279 ? 6.886 11.470 9.227 1.00 89.38 279 GLU A O 1
ATOM 2224 N N . GLN A 1 280 ? 5.313 12.255 10.608 1.00 88.81 280 GLN A N 1
ATOM 2225 C CA . GLN A 1 280 ? 5.982 13.517 10.877 1.00 88.81 280 GLN A CA 1
ATOM 2226 C C . GLN A 1 280 ? 5.818 13.840 12.355 1.00 88.81 280 GLN A C 1
ATOM 2228 O O . GLN A 1 280 ? 4.697 13.855 12.863 1.00 88.81 280 GLN A O 1
ATOM 2233 N N . GLU A 1 281 ? 6.916 14.103 13.055 1.00 87.56 281 GLU A N 1
ATOM 2234 C CA . GLU A 1 281 ? 6.846 14.299 14.502 1.00 87.56 281 GLU A CA 1
ATOM 2235 C C . GLU A 1 281 ? 6.276 15.672 14.898 1.00 87.56 281 GLU A C 1
ATOM 2237 O O . GLU A 1 281 ? 6.305 16.621 14.102 1.00 87.56 281 GLU A O 1
ATOM 2242 N N . PRO A 1 282 ? 5.712 15.800 16.115 1.00 85.44 282 PRO A N 1
ATOM 2243 C CA . PRO A 1 282 ? 5.216 17.074 16.615 1.00 85.44 282 PRO A CA 1
ATOM 2244 C C . PRO A 1 282 ? 6.312 18.140 16.741 1.00 85.44 282 PRO A C 1
ATOM 2246 O O . PRO A 1 282 ? 7.459 17.859 17.082 1.00 85.44 282 PRO A O 1
ATOM 2249 N N . SER A 1 283 ? 5.915 19.396 16.562 1.00 84.81 283 SER A N 1
ATOM 2250 C CA . SER A 1 283 ? 6.684 20.586 16.935 1.00 84.81 283 SER A CA 1
ATOM 2251 C C . SER A 1 283 ? 5.782 21.549 17.717 1.00 84.81 283 SER A C 1
ATOM 2253 O O . SER A 1 283 ? 4.602 21.264 17.938 1.00 84.81 283 SER A O 1
ATOM 2255 N N . GLU A 1 284 ? 6.294 22.704 18.148 1.00 79.81 284 GLU A N 1
ATOM 2256 C CA . GLU A 1 284 ? 5.512 23.680 18.929 1.00 79.81 284 GLU A CA 1
ATOM 2257 C C . GLU A 1 284 ? 4.156 24.012 18.270 1.00 79.81 284 GLU A C 1
ATOM 2259 O O . GLU A 1 284 ? 3.102 23.965 18.916 1.00 79.81 284 GLU A O 1
ATOM 2264 N N . ASN A 1 285 ? 4.183 24.238 16.951 1.00 81.56 285 ASN A N 1
ATOM 2265 C CA . ASN A 1 285 ? 3.034 24.654 16.144 1.00 81.56 285 ASN A CA 1
ATOM 2266 C C . ASN A 1 285 ? 2.365 23.512 15.351 1.00 81.56 285 ASN A C 1
ATOM 2268 O O . ASN A 1 285 ? 1.346 23.745 14.707 1.00 81.56 285 ASN A O 1
ATOM 2272 N N . PHE A 1 286 ? 2.886 22.280 15.403 1.00 83.19 286 PHE A N 1
ATOM 2273 C CA . PHE A 1 286 ? 2.401 21.146 14.605 1.00 83.19 286 PHE A CA 1
ATOM 2274 C C . PHE A 1 286 ? 2.188 19.903 15.476 1.00 83.19 286 PHE A C 1
ATOM 2276 O O . PHE A 1 286 ? 3.076 19.510 16.222 1.00 83.19 286 PHE A O 1
ATOM 2283 N N . LYS A 1 287 ? 1.020 19.249 15.405 1.00 84.88 287 LYS A N 1
ATOM 2284 C CA . LYS A 1 287 ? 0.693 18.108 16.297 1.00 84.88 287 LYS A CA 1
ATOM 2285 C C . LYS A 1 287 ? 1.141 16.736 15.787 1.00 84.88 287 LYS A C 1
ATOM 2287 O O . LYS A 1 287 ? 0.802 15.725 16.394 1.00 84.88 287 LYS A O 1
ATOM 2292 N N . GLY A 1 288 ? 1.947 16.714 14.730 1.00 87.31 288 GLY A N 1
ATOM 2293 C CA . GLY A 1 288 ? 2.467 15.494 14.129 1.00 87.31 288 GLY A CA 1
ATOM 2294 C C . GLY A 1 288 ? 1.464 14.811 13.196 1.00 87.31 288 GLY A C 1
ATOM 2295 O O . GLY A 1 288 ? 0.264 15.086 13.229 1.00 87.31 288 GLY A O 1
ATOM 2296 N N . SER A 1 289 ? 1.949 13.851 12.418 1.00 88.88 289 SER A N 1
ATOM 2297 C CA . SER A 1 289 ? 1.162 12.892 11.643 1.00 88.88 289 SER A CA 1
ATOM 2298 C C . SER A 1 289 ? 1.710 11.489 11.864 1.00 88.88 289 SER A C 1
ATOM 2300 O O . SER A 1 289 ? 2.917 11.330 11.953 1.00 88.88 289 SER A O 1
ATOM 2302 N N . ALA A 1 290 ? 0.838 10.485 11.936 1.00 88.75 290 ALA A N 1
ATOM 2303 C CA . ALA A 1 290 ? 1.170 9.056 11.985 1.00 88.75 290 ALA A CA 1
ATOM 2304 C C . ALA A 1 290 ? 1.001 8.362 10.617 1.00 88.75 290 ALA A C 1
ATOM 2306 O O . ALA A 1 290 ? 1.155 7.149 10.472 1.00 88.75 290 ALA A O 1
ATOM 2307 N N . SER A 1 291 ? 0.583 9.114 9.599 1.00 89.75 291 SER A N 1
ATOM 2308 C CA . SER A 1 291 ? 0.174 8.573 8.308 1.00 89.75 291 SER A CA 1
ATOM 2309 C C . SER A 1 291 ? 1.397 8.121 7.498 1.00 89.75 291 SER A C 1
ATOM 2311 O O . SER A 1 291 ? 2.136 8.963 7.007 1.00 89.75 291 SER A O 1
ATOM 2313 N N . LEU A 1 292 ? 1.572 6.808 7.309 1.00 91.50 292 LEU A N 1
ATOM 2314 C CA . LEU A 1 292 ? 2.612 6.197 6.465 1.00 91.50 292 LEU A CA 1
ATOM 2315 C C . LEU A 1 292 ? 1.954 5.517 5.249 1.00 91.50 292 LEU A C 1
ATOM 2317 O O . LEU A 1 292 ? 0.850 4.968 5.363 1.00 91.50 292 LEU A O 1
ATOM 2321 N N . GLY A 1 293 ? 2.599 5.542 4.085 1.00 91.94 293 GLY A N 1
ATOM 2322 C CA . GLY A 1 293 ? 2.102 4.838 2.905 1.00 91.94 293 GLY A CA 1
ATOM 2323 C C . GLY A 1 293 ? 2.786 5.191 1.591 1.00 91.94 293 GLY A C 1
ATOM 2324 O O . GLY A 1 293 ? 3.649 6.065 1.495 1.00 91.94 293 GLY A O 1
ATOM 2325 N N . LEU A 1 294 ? 2.340 4.523 0.527 1.00 92.12 294 LEU A N 1
ATOM 2326 C CA . LEU A 1 294 ? 2.706 4.878 -0.841 1.00 92.12 294 LEU A CA 1
ATOM 2327 C C . LEU A 1 294 ? 1.517 4.799 -1.801 1.00 92.12 294 LEU A C 1
ATOM 2329 O O . LEU A 1 294 ? 0.565 4.046 -1.598 1.00 92.12 294 LEU A O 1
ATOM 2333 N N . MET A 1 295 ? 1.599 5.575 -2.877 1.00 93.19 295 MET A N 1
ATOM 2334 C CA . MET A 1 295 ? 0.734 5.479 -4.045 1.00 93.19 295 MET A CA 1
ATOM 2335 C C . MET A 1 295 ? 1.580 5.331 -5.311 1.00 93.19 295 MET A C 1
ATOM 2337 O O . MET A 1 295 ? 2.568 6.042 -5.489 1.00 93.19 295 MET A O 1
ATOM 2341 N N . MET A 1 296 ? 1.155 4.459 -6.221 1.00 87.75 296 MET A N 1
ATOM 2342 C CA . MET A 1 296 ? 1.655 4.396 -7.599 1.00 87.75 296 MET A CA 1
ATOM 2343 C C . MET A 1 296 ? 0.459 4.432 -8.544 1.00 87.75 296 MET A C 1
ATOM 2345 O O . MET A 1 296 ? -0.488 3.681 -8.322 1.00 87.75 296 MET A O 1
ATOM 2349 N N . ALA A 1 297 ? 0.479 5.274 -9.577 1.00 85.44 297 ALA A N 1
ATOM 2350 C CA . ALA A 1 297 ? -0.647 5.411 -10.504 1.00 85.44 297 ALA A CA 1
ATOM 2351 C C . ALA A 1 297 ? -0.220 5.763 -11.936 1.00 85.44 297 ALA A C 1
ATOM 2353 O O . ALA A 1 297 ? 0.834 6.357 -12.161 1.00 85.44 297 ALA A O 1
ATOM 2354 N N . ASN A 1 298 ? -1.069 5.403 -12.895 1.00 75.62 298 ASN A N 1
ATOM 2355 C CA . ASN A 1 298 ? -1.013 5.805 -14.295 1.00 75.62 298 ASN A CA 1
ATOM 2356 C C . ASN A 1 298 ? -2.426 5.898 -14.893 1.00 75.62 298 ASN A C 1
ATOM 2358 O O . ASN A 1 298 ? -3.417 5.775 -14.176 1.00 75.62 298 ASN A O 1
ATOM 2362 N N . GLU A 1 299 ? -2.529 6.092 -16.207 1.00 73.88 299 GLU A N 1
ATOM 2363 C CA . GLU A 1 299 ? -3.794 6.242 -16.945 1.00 73.88 299 GLU A CA 1
ATOM 2364 C C . GLU A 1 299 ? -4.817 5.114 -16.678 1.00 73.88 299 GLU A C 1
ATOM 2366 O O . GLU A 1 299 ? -6.023 5.351 -16.704 1.00 73.88 299 GLU A O 1
ATOM 2371 N N . MET A 1 300 ? -4.363 3.900 -16.332 1.00 69.94 300 MET A N 1
ATOM 2372 C CA . MET A 1 300 ? -5.223 2.749 -16.012 1.00 69.94 300 MET A CA 1
ATOM 2373 C C . MET A 1 300 ? -5.590 2.621 -14.519 1.00 69.94 300 MET A C 1
ATOM 2375 O O . MET A 1 300 ? -6.171 1.608 -14.112 1.00 69.94 300 MET A O 1
ATOM 2379 N N . GLY A 1 301 ? -5.249 3.595 -13.675 1.00 84.19 301 GLY A N 1
ATOM 2380 C CA . GLY A 1 301 ? -5.417 3.534 -12.220 1.00 84.19 301 GLY A CA 1
ATOM 2381 C C . GLY A 1 301 ? -4.119 3.213 -11.487 1.00 84.19 301 GLY A C 1
ATOM 2382 O O . GLY A 1 301 ? -3.036 3.567 -11.945 1.00 84.19 301 GLY A O 1
ATOM 2383 N N . GLY A 1 302 ? -4.206 2.590 -10.313 1.00 87.19 302 GLY A N 1
ATOM 2384 C CA . GLY A 1 302 ? -3.031 2.440 -9.463 1.00 87.19 302 GLY A CA 1
ATOM 2385 C C . GLY A 1 302 ? -3.202 1.533 -8.257 1.00 87.19 302 GLY A C 1
ATOM 2386 O O . GLY A 1 302 ? -4.219 0.859 -8.096 1.00 87.19 302 GLY A O 1
ATOM 2387 N N . VAL A 1 303 ? -2.191 1.562 -7.390 1.00 92.56 303 VAL A N 1
ATOM 2388 C CA . VAL A 1 303 ? -2.246 0.986 -6.046 1.00 92.56 303 VAL A CA 1
ATOM 2389 C C . VAL A 1 303 ? -2.009 2.042 -4.986 1.00 92.56 303 VAL A C 1
ATOM 2391 O O . VAL A 1 303 ? -1.146 2.911 -5.135 1.00 92.56 303 VAL A O 1
ATOM 2394 N N . TRP A 1 304 ? -2.718 1.889 -3.875 1.00 95.81 304 TRP A N 1
ATOM 2395 C CA . TRP A 1 304 ? -2.335 2.463 -2.594 1.00 95.81 304 TRP A CA 1
ATOM 2396 C C . TRP A 1 304 ? -1.883 1.349 -1.653 1.00 95.81 304 TRP A C 1
ATOM 2398 O O . TRP A 1 304 ? -2.512 0.289 -1.602 1.00 95.81 304 TRP A O 1
ATOM 2408 N N . ILE A 1 305 ? -0.810 1.607 -0.904 1.00 93.81 305 ILE A N 1
ATOM 2409 C CA . ILE A 1 305 ? -0.365 0.763 0.201 1.00 93.81 305 ILE A CA 1
ATOM 2410 C C . ILE A 1 305 ? -0.352 1.588 1.487 1.00 93.81 305 ILE A C 1
ATOM 2412 O O . ILE A 1 305 ? 0.380 2.572 1.579 1.00 93.81 305 ILE A O 1
ATOM 2416 N N . GLY A 1 306 ? -1.121 1.149 2.483 1.00 92.81 306 GLY A N 1
ATOM 2417 C CA . GLY A 1 306 ? -1.001 1.600 3.872 1.00 92.81 306 GLY A CA 1
ATOM 2418 C C . GLY A 1 306 ? -0.222 0.573 4.695 1.00 92.81 306 GLY A C 1
ATOM 2419 O O . GLY A 1 306 ? -0.415 -0.631 4.513 1.00 92.81 306 GLY A O 1
ATOM 2420 N N . HIS A 1 307 ? 0.666 1.023 5.582 1.00 92.50 307 HIS A N 1
ATOM 2421 C CA . HIS A 1 307 ? 1.501 0.154 6.422 1.00 92.50 307 HIS A CA 1
ATOM 2422 C C . HIS A 1 307 ? 1.769 0.765 7.792 1.00 92.50 307 HIS A C 1
ATOM 2424 O O . HIS A 1 307 ? 1.920 1.975 7.901 1.00 92.50 307 HIS A O 1
ATOM 2430 N N . THR A 1 308 ? 1.937 -0.069 8.818 1.00 90.75 308 THR A N 1
ATOM 2431 C CA . T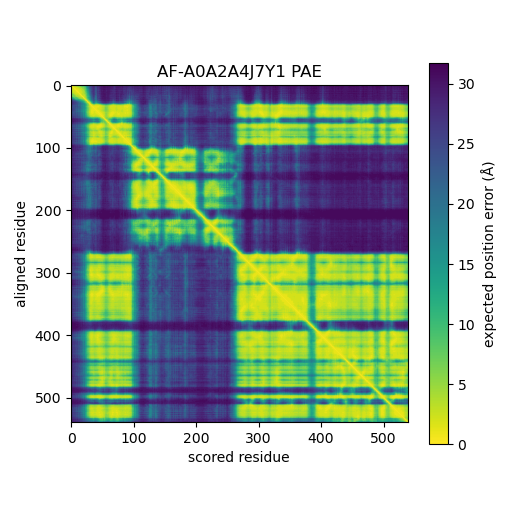HR A 1 308 ? 2.361 0.365 10.163 1.00 90.75 308 THR A CA 1
ATOM 2432 C C . THR A 1 308 ? 3.879 0.277 10.370 1.00 90.75 308 THR A C 1
ATOM 2434 O O . THR A 1 308 ? 4.333 0.103 11.493 1.00 90.75 308 THR A O 1
ATOM 2437 N N . VAL A 1 309 ? 4.666 0.330 9.287 1.00 89.81 309 VAL A N 1
ATOM 2438 C CA . VAL A 1 309 ? 6.137 0.177 9.291 1.00 89.81 309 VAL A CA 1
ATOM 2439 C C . VAL A 1 309 ? 6.804 1.552 9.108 1.00 89.81 309 VAL A C 1
ATOM 2441 O O . VAL A 1 309 ? 6.708 2.088 7.998 1.00 89.81 309 VAL A O 1
ATOM 2444 N N . PRO A 1 310 ? 7.464 2.132 10.129 1.00 89.12 310 PRO A N 1
ATOM 2445 C CA . PRO A 1 310 ? 8.303 3.325 9.984 1.00 89.12 310 PRO A CA 1
ATOM 2446 C C . PRO A 1 310 ? 9.457 3.106 8.998 1.00 89.12 310 PRO A C 1
ATOM 2448 O O . PRO A 1 310 ? 9.923 1.983 8.815 1.00 89.12 310 PRO A O 1
ATOM 2451 N N . GLY A 1 311 ? 9.921 4.160 8.322 1.00 84.25 311 GLY A N 1
ATOM 2452 C CA . GLY A 1 311 ? 11.059 4.098 7.390 1.00 84.25 311 GLY A CA 1
ATOM 2453 C C . GLY A 1 311 ? 10.816 3.321 6.082 1.00 84.25 311 GLY A C 1
ATOM 2454 O O . GLY A 1 311 ? 11.680 3.328 5.197 1.00 84.25 311 GLY A O 1
ATOM 2455 N N . PHE A 1 312 ? 9.674 2.642 5.933 1.00 82.62 312 PHE A N 1
ATOM 2456 C CA . PHE A 1 312 ? 9.308 1.871 4.745 1.00 82.62 312 PHE A CA 1
ATOM 2457 C C . PHE A 1 312 ? 8.675 2.760 3.658 1.00 82.62 312 PHE A C 1
ATOM 2459 O O . PHE A 1 312 ? 7.862 3.625 3.972 1.00 82.62 312 PHE A O 1
ATOM 2466 N N . PRO A 1 313 ? 8.943 2.502 2.366 1.00 78.44 313 PRO A N 1
ATOM 2467 C CA . PRO A 1 313 ? 9.963 1.603 1.839 1.00 78.44 313 PRO A CA 1
ATOM 2468 C C . PRO A 1 313 ? 11.367 2.232 1.867 1.00 78.44 313 PRO A C 1
ATOM 2470 O O . PRO A 1 313 ? 11.525 3.458 1.844 1.00 78.44 313 PRO A O 1
ATOM 2473 N N . GLY A 1 314 ? 12.396 1.382 1.830 1.00 68.44 314 GLY A N 1
ATOM 2474 C CA . GLY A 1 314 ? 13.751 1.782 1.439 1.00 68.44 314 GLY A CA 1
ATOM 2475 C C . GLY A 1 314 ? 13.776 2.278 -0.014 1.00 68.44 314 GLY A C 1
ATOM 2476 O O . GLY A 1 314 ? 13.228 1.624 -0.904 1.00 68.44 314 GLY A O 1
ATOM 2477 N N . LEU A 1 315 ? 14.369 3.455 -0.250 1.00 65.56 315 LEU A N 1
ATOM 2478 C CA . LEU A 1 315 ? 14.334 4.162 -1.546 1.00 65.56 315 LEU A CA 1
ATOM 2479 C C . LEU A 1 315 ? 15.703 4.367 -2.216 1.00 65.56 315 LEU A C 1
ATOM 2481 O O . LEU A 1 315 ? 15.756 4.835 -3.357 1.00 65.56 315 LEU A O 1
ATOM 2485 N N . THR A 1 316 ? 16.788 4.041 -1.521 1.00 61.16 316 THR A N 1
ATOM 2486 C CA . THR A 1 316 ? 18.168 4.011 -2.031 1.00 61.16 316 THR A CA 1
ATOM 2487 C C . THR A 1 316 ? 18.535 2.581 -2.449 1.00 61.16 316 THR A C 1
ATOM 2489 O O . THR A 1 316 ? 17.806 1.637 -2.146 1.00 61.16 316 THR A O 1
ATOM 2492 N N . LYS A 1 317 ? 19.654 2.395 -3.161 1.00 50.94 317 LYS A N 1
ATOM 2493 C CA . LYS A 1 317 ? 20.111 1.057 -3.588 1.00 50.94 317 LYS A CA 1
ATOM 2494 C C . LYS A 1 317 ? 20.560 0.194 -2.402 1.00 50.94 317 LYS A C 1
ATOM 2496 O O . LYS A 1 317 ? 20.347 -1.014 -2.408 1.00 50.94 317 LYS A O 1
ATOM 2501 N N . ASP A 1 318 ? 21.149 0.835 -1.397 1.00 49.34 318 ASP A N 1
ATOM 2502 C CA . ASP A 1 318 ? 21.865 0.189 -0.292 1.00 49.34 318 ASP A CA 1
ATOM 2503 C C . ASP A 1 318 ? 20.996 -0.003 0.966 1.00 49.34 318 ASP A C 1
ATOM 2505 O O . ASP A 1 318 ? 21.377 -0.723 1.887 1.00 49.34 318 ASP A O 1
ATOM 2509 N N . THR A 1 319 ? 19.808 0.614 1.018 1.00 50.34 319 THR A N 1
ATOM 2510 C CA . THR A 1 319 ? 18.837 0.417 2.105 1.00 50.34 319 THR A CA 1
ATOM 2511 C C . THR A 1 319 ? 17.818 -0.664 1.722 1.00 50.34 319 THR A C 1
ATOM 2513 O O . THR A 1 319 ? 17.130 -0.516 0.709 1.00 50.34 319 THR A O 1
ATOM 2516 N N . PRO A 1 320 ? 17.653 -1.734 2.526 1.00 53.12 320 PRO A N 1
ATOM 2517 C CA . PRO A 1 320 ? 16.628 -2.748 2.297 1.00 53.12 320 PRO A CA 1
ATOM 2518 C C . PRO A 1 320 ? 15.218 -2.158 2.162 1.00 53.12 320 PRO A C 1
ATOM 2520 O O . PRO A 1 320 ? 14.850 -1.227 2.873 1.00 53.12 320 PRO A O 1
ATOM 2523 N N . ILE A 1 321 ? 14.400 -2.746 1.279 1.00 68.19 321 ILE A N 1
ATOM 2524 C CA . ILE A 1 321 ? 13.017 -2.298 1.009 1.00 68.19 321 ILE A CA 1
ATOM 2525 C C . ILE A 1 321 ? 12.188 -2.218 2.303 1.00 68.19 321 ILE A C 1
ATOM 2527 O O . ILE A 1 321 ? 11.367 -1.318 2.440 1.00 68.19 321 ILE A O 1
ATOM 2531 N N . PHE A 1 322 ? 12.421 -3.138 3.241 1.00 76.81 322 PHE A N 1
ATOM 2532 C CA . PHE A 1 322 ? 11.827 -3.150 4.576 1.00 76.81 322 PHE A CA 1
ATOM 2533 C C . PHE A 1 322 ? 12.941 -2.906 5.614 1.00 76.81 322 PHE A C 1
ATOM 2535 O O . PHE A 1 322 ? 13.914 -3.665 5.593 1.00 76.81 322 PHE A O 1
ATOM 2542 N N . PRO A 1 323 ? 12.840 -1.880 6.485 1.00 81.56 323 PRO A N 1
ATOM 2543 C CA . PRO A 1 323 ? 13.903 -1.525 7.431 1.00 81.56 323 PRO A CA 1
ATOM 2544 C C . PRO A 1 323 ? 14.265 -2.645 8.411 1.00 81.56 323 PRO A C 1
ATOM 2546 O O . PRO A 1 323 ? 13.406 -3.383 8.889 1.00 81.56 323 PRO A O 1
ATOM 2549 N N . THR A 1 324 ? 15.553 -2.768 8.738 1.00 79.62 324 THR A N 1
ATOM 2550 C CA . THR A 1 324 ? 16.050 -3.838 9.620 1.00 79.62 324 THR A CA 1
ATOM 2551 C C . THR A 1 324 ? 15.714 -3.618 11.097 1.00 79.62 324 THR A C 1
ATOM 2553 O O . THR A 1 324 ? 15.723 -4.568 11.876 1.00 79.62 324 THR A O 1
ATOM 2556 N N . GLN A 1 325 ? 15.380 -2.382 11.464 1.00 85.31 325 GLN A N 1
ATOM 2557 C CA . GLN A 1 325 ? 14.920 -1.961 12.786 1.00 85.31 325 GLN A CA 1
ATOM 2558 C C . GLN A 1 325 ? 13.538 -2.543 13.118 1.00 85.31 325 GLN A C 1
ATOM 2560 O O . GLN A 1 325 ? 13.310 -2.965 14.244 1.00 85.31 325 GLN A O 1
ATOM 2565 N N . GLU A 1 326 ? 12.675 -2.683 12.107 1.00 87.38 326 GLU A N 1
ATOM 2566 C CA . GLU A 1 326 ? 11.277 -3.133 12.216 1.00 87.38 326 GLU A CA 1
ATOM 2567 C C . GLU A 1 326 ? 11.122 -4.667 12.064 1.00 87.38 326 GLU A C 1
ATOM 2569 O O . GLU A 1 326 ? 10.037 -5.213 11.854 1.00 87.38 326 GLU A O 1
ATOM 2574 N N . ILE A 1 327 ? 12.233 -5.409 12.134 1.00 82.88 327 ILE A N 1
ATOM 2575 C CA . ILE A 1 327 ? 12.235 -6.881 12.114 1.00 82.88 327 ILE A CA 1
ATOM 2576 C C . ILE A 1 327 ? 11.667 -7.490 13.412 1.00 82.88 327 ILE A C 1
ATOM 2578 O O . ILE A 1 327 ? 10.897 -8.453 13.292 1.00 82.88 327 ILE A O 1
ATOM 2582 N N . PRO A 1 328 ? 11.990 -6.984 14.626 1.00 87.12 328 PRO A N 1
ATOM 2583 C CA . PRO A 1 328 ? 11.499 -7.556 15.879 1.00 87.12 328 PRO A CA 1
ATOM 2584 C C . PRO A 1 328 ? 10.000 -7.354 16.103 1.00 87.12 328 PRO A C 1
ATOM 2586 O O . PRO A 1 328 ? 9.349 -8.256 16.625 1.00 87.12 328 PRO A O 1
ATOM 2589 N N . SER A 1 329 ? 9.470 -6.200 15.696 1.00 88.44 329 SER A N 1
ATOM 2590 C CA . SER A 1 329 ? 8.104 -5.743 15.976 1.00 88.44 329 SER A CA 1
ATOM 2591 C C . SER A 1 329 ? 7.060 -6.352 15.032 1.00 88.44 329 SER A C 1
ATOM 2593 O O . SER A 1 329 ? 7.386 -6.842 13.948 1.00 88.44 329 SER A O 1
ATOM 2595 N N . GLY A 1 330 ? 5.792 -6.355 15.434 1.00 89.44 330 GLY A N 1
ATOM 2596 C CA . GLY A 1 330 ? 4.662 -6.754 14.589 1.00 89.44 330 GLY A CA 1
ATOM 2597 C C . GLY A 1 330 ? 4.179 -5.611 13.691 1.00 89.44 330 GLY A C 1
ATOM 2598 O O . GLY A 1 330 ? 4.135 -4.462 14.120 1.00 89.44 330 GLY A O 1
ATOM 2599 N N . HIS A 1 331 ? 3.827 -5.899 12.433 1.00 91.25 331 HIS A N 1
ATOM 2600 C CA . HIS A 1 331 ? 3.324 -4.882 11.501 1.00 91.25 331 HIS A CA 1
ATOM 2601 C C . HIS A 1 331 ? 2.279 -5.415 10.524 1.00 91.25 331 HIS A C 1
ATOM 2603 O O . HIS A 1 331 ? 2.323 -6.568 10.083 1.00 91.25 331 HIS A O 1
ATOM 2609 N N . MET A 1 332 ? 1.399 -4.513 10.089 1.00 91.88 332 MET A N 1
ATOM 2610 C CA . MET A 1 332 ? 0.450 -4.741 9.004 1.00 91.88 332 MET A CA 1
ATOM 2611 C C . MET A 1 332 ? 0.806 -3.916 7.767 1.00 91.88 332 MET A C 1
ATOM 2613 O O . MET A 1 332 ? 1.235 -2.767 7.870 1.00 91.88 332 MET A O 1
ATOM 2617 N N . ILE A 1 333 ? 0.578 -4.501 6.591 1.00 93.12 333 ILE A N 1
ATOM 2618 C CA . ILE A 1 333 ? 0.625 -3.837 5.287 1.00 93.12 333 ILE A CA 1
ATOM 2619 C C . ILE A 1 333 ? -0.630 -4.245 4.505 1.00 93.12 333 ILE A C 1
ATOM 2621 O O . ILE A 1 333 ? -0.968 -5.424 4.447 1.00 93.12 333 ILE A O 1
ATOM 2625 N N . MET A 1 334 ? -1.317 -3.296 3.880 1.00 94.38 334 MET A N 1
ATOM 2626 C CA . MET A 1 334 ? -2.490 -3.532 3.031 1.00 94.38 334 MET A CA 1
ATOM 2627 C C . MET A 1 334 ? -2.271 -2.861 1.679 1.00 94.38 334 MET A C 1
ATOM 2629 O O . MET A 1 334 ? -1.967 -1.672 1.645 1.00 94.38 334 MET A O 1
ATOM 2633 N N . CYS A 1 335 ? -2.494 -3.589 0.585 1.00 95.56 335 CYS A N 1
ATOM 2634 C CA . CYS A 1 335 ? -2.516 -3.049 -0.772 1.00 95.56 335 CYS A CA 1
ATOM 2635 C C . CYS A 1 335 ? -3.933 -3.092 -1.353 1.00 95.56 335 CYS A C 1
ATOM 2637 O O . CYS A 1 335 ? -4.592 -4.131 -1.280 1.00 95.56 335 CYS A O 1
ATOM 2639 N N . LEU A 1 336 ? -4.369 -1.995 -1.979 1.00 96.62 336 LEU A N 1
ATOM 2640 C CA . LEU A 1 336 ? -5.621 -1.904 -2.736 1.00 96.62 336 LEU A CA 1
ATOM 2641 C C . LEU A 1 336 ? -5.350 -1.491 -4.190 1.00 96.62 336 LEU A C 1
ATOM 2643 O O . LEU A 1 336 ? -4.753 -0.437 -4.415 1.00 96.62 336 LEU A O 1
ATOM 2647 N N . SER A 1 337 ? -5.841 -2.265 -5.164 1.00 93.81 337 SER A N 1
ATOM 2648 C CA . SER A 1 337 ? -5.875 -1.880 -6.582 1.00 93.81 337 SER A CA 1
ATOM 2649 C C . SER A 1 337 ? -7.100 -0.993 -6.830 1.00 93.81 337 SER A C 1
ATOM 2651 O O . SER A 1 337 ? -8.235 -1.415 -6.601 1.00 93.81 337 SER A O 1
ATOM 2653 N N . LEU A 1 338 ? -6.898 0.245 -7.283 1.00 94.06 338 LEU A N 1
ATOM 2654 C CA . LEU A 1 338 ? -7.928 1.291 -7.360 1.00 94.06 338 LEU A CA 1
ATOM 2655 C C . LEU A 1 338 ? -7.965 1.949 -8.751 1.00 94.06 338 LEU A C 1
ATOM 2657 O O . LEU A 1 338 ? -6.977 1.947 -9.491 1.00 94.06 338 LEU A O 1
ATOM 2661 N N . ASP A 1 339 ? -9.110 2.532 -9.116 1.00 91.00 339 ASP A N 1
ATOM 2662 C CA . ASP A 1 339 ? -9.220 3.344 -10.335 1.00 91.00 339 ASP A CA 1
ATOM 2663 C C . ASP A 1 339 ? -8.538 4.718 -10.188 1.00 91.00 339 ASP A C 1
ATOM 2665 O O . ASP A 1 339 ? -8.281 5.201 -9.082 1.00 91.00 339 ASP A O 1
ATOM 2669 N N . LEU A 1 340 ? -8.229 5.361 -11.319 1.00 87.62 340 LEU A N 1
ATOM 2670 C CA . LEU A 1 340 ? -7.455 6.607 -11.342 1.00 87.62 340 LEU A CA 1
ATOM 2671 C C . LEU A 1 340 ? -8.163 7.770 -10.633 1.00 87.62 340 LEU A C 1
ATOM 2673 O O . LEU A 1 340 ? -7.519 8.582 -9.970 1.00 87.62 340 LEU A O 1
ATOM 2677 N N . ARG A 1 341 ? -9.497 7.825 -10.708 1.00 92.88 341 ARG A N 1
ATOM 2678 C CA . ARG A 1 341 ? -10.306 8.845 -10.029 1.00 92.88 341 ARG A CA 1
ATOM 2679 C C . ARG A 1 341 ? -10.221 8.694 -8.510 1.00 92.88 341 ARG A C 1
ATOM 2681 O O . ARG A 1 341 ? -10.114 9.694 -7.797 1.00 92.88 341 ARG A O 1
ATOM 2688 N N . THR A 1 342 ? -10.246 7.458 -8.024 1.00 95.38 342 THR A N 1
ATOM 2689 C CA . THR A 1 342 ? -10.098 7.109 -6.610 1.00 95.38 342 THR A CA 1
ATOM 2690 C C . THR A 1 342 ? -8.671 7.378 -6.135 1.00 95.38 342 THR A C 1
ATOM 2692 O O . THR A 1 342 ? -8.504 8.013 -5.097 1.00 95.38 342 THR A O 1
ATOM 2695 N N . MET A 1 343 ? -7.652 7.015 -6.925 1.00 94.38 343 MET A N 1
ATOM 2696 C CA . MET A 1 343 ? -6.249 7.359 -6.649 1.00 94.38 343 MET A CA 1
ATOM 2697 C C . MET A 1 343 ? -6.030 8.877 -6.566 1.00 94.38 343 MET A C 1
ATOM 2699 O O . MET A 1 343 ? -5.374 9.342 -5.637 1.00 94.38 343 MET A O 1
ATOM 2703 N N . ASN A 1 344 ? -6.599 9.673 -7.478 1.00 95.38 344 ASN A N 1
ATOM 2704 C CA . ASN A 1 344 ? -6.528 11.135 -7.397 1.00 95.38 344 ASN A CA 1
ATOM 2705 C C . ASN A 1 344 ? -7.245 11.673 -6.141 1.00 95.38 344 ASN A C 1
ATOM 2707 O O . ASN A 1 344 ? -6.660 12.427 -5.367 1.00 95.38 344 ASN A O 1
ATOM 2711 N N . SER A 1 345 ? -8.473 11.213 -5.874 1.00 94.75 345 SER A N 1
ATOM 2712 C CA . SER A 1 345 ? -9.255 11.619 -4.691 1.00 94.75 345 SER A CA 1
ATOM 2713 C C . SER A 1 345 ? -8.558 11.278 -3.364 1.00 94.75 345 SER A C 1
ATOM 2715 O O . SER A 1 345 ? -8.706 11.999 -2.376 1.00 94.75 345 SER A O 1
ATOM 2717 N N . LEU A 1 346 ? -7.777 10.196 -3.336 1.00 94.81 346 LEU A N 1
ATOM 2718 C CA . LEU A 1 346 ? -7.025 9.748 -2.167 1.00 94.81 346 LEU A CA 1
ATOM 2719 C C . LEU A 1 346 ? -5.915 10.726 -1.760 1.00 94.81 346 LEU A C 1
ATOM 2721 O O . LEU A 1 346 ? -5.686 10.904 -0.565 1.00 94.81 346 LEU A O 1
ATOM 2725 N N . ALA A 1 347 ? -5.306 11.455 -2.700 1.00 93.81 347 ALA A N 1
ATOM 2726 C CA . ALA A 1 347 ? -4.349 12.508 -2.358 1.00 93.81 347 ALA A CA 1
ATOM 2727 C C . ALA A 1 347 ? -4.977 13.621 -1.498 1.00 93.81 347 ALA A C 1
ATOM 2729 O O . ALA A 1 347 ? -4.314 14.152 -0.613 1.00 93.81 347 ALA A O 1
ATOM 2730 N N . ILE A 1 348 ? -6.274 13.916 -1.659 1.00 91.56 348 ILE A N 1
ATOM 2731 C CA . ILE A 1 348 ? -6.992 14.883 -0.808 1.00 91.56 348 ILE A CA 1
ATOM 2732 C C . ILE A 1 348 ? -7.124 14.362 0.635 1.00 91.56 348 ILE A C 1
ATOM 2734 O O . ILE A 1 348 ? -7.057 15.143 1.588 1.00 91.56 348 ILE A O 1
ATOM 2738 N N . ALA A 1 349 ? -7.316 13.051 0.809 1.00 92.62 349 ALA A N 1
ATOM 2739 C CA . ALA A 1 349 ? -7.390 12.411 2.123 1.00 92.62 349 ALA A CA 1
ATOM 2740 C C . ALA A 1 349 ? -6.002 12.255 2.770 1.00 92.62 349 ALA A C 1
ATOM 2742 O O . ALA A 1 349 ? -5.888 12.422 3.979 1.00 92.62 349 ALA A O 1
ATOM 2743 N N . ILE A 1 350 ? -4.947 12.024 1.983 1.00 93.62 350 ILE A N 1
ATOM 2744 C CA . ILE A 1 350 ? -3.557 12.023 2.465 1.00 93.62 350 ILE A CA 1
ATOM 2745 C C . ILE A 1 350 ? -3.119 13.448 2.838 1.00 93.62 350 ILE A C 1
ATOM 2747 O O . ILE A 1 350 ? -2.612 13.646 3.934 1.00 93.62 350 ILE A O 1
ATOM 2751 N N . LYS A 1 351 ? -3.406 14.479 2.024 1.00 92.69 351 LYS A N 1
ATOM 2752 C CA . LYS A 1 351 ? -3.121 15.881 2.399 1.00 92.69 351 LYS A CA 1
ATOM 2753 C C . LYS A 1 351 ? -3.807 16.264 3.713 1.00 92.69 351 LYS A C 1
ATOM 2755 O O . LYS A 1 351 ? -3.233 17.001 4.501 1.00 92.69 351 LYS A O 1
ATOM 2760 N N . GLN A 1 352 ? -5.005 15.733 3.979 1.00 90.81 352 GLN A N 1
ATOM 2761 C CA . GLN A 1 352 ? -5.722 15.969 5.234 1.00 90.81 352 GLN A CA 1
ATOM 2762 C C . GLN A 1 352 ? -4.943 15.507 6.473 1.00 90.81 352 GLN A C 1
ATOM 2764 O O . GLN A 1 352 ? -5.125 16.114 7.526 1.00 90.81 352 GLN A O 1
ATOM 2769 N N . THR A 1 353 ? -4.125 14.452 6.374 1.00 91.00 353 THR A N 1
ATOM 2770 C CA . THR A 1 353 ? -3.332 13.936 7.502 1.00 91.00 353 THR A CA 1
ATOM 2771 C C . THR A 1 353 ? -2.000 14.656 7.686 1.00 91.00 353 THR A C 1
ATOM 2773 O O . THR A 1 353 ? -1.358 14.426 8.705 1.00 91.00 353 THR A O 1
ATOM 2776 N N . GLU A 1 354 ? -1.610 15.526 6.748 1.00 91.69 354 GLU A N 1
ATOM 2777 C CA . GLU A 1 354 ? -0.380 16.334 6.771 1.00 91.69 354 GLU A CA 1
ATOM 2778 C C . GLU A 1 354 ? 0.900 15.496 7.057 1.00 91.69 354 GLU A C 1
ATOM 2780 O O . GLU A 1 354 ? 1.598 15.757 8.034 1.00 91.69 354 GLU A O 1
ATOM 2785 N N . PRO A 1 355 ? 1.200 14.445 6.258 1.00 91.94 355 PRO A N 1
ATOM 2786 C CA . PRO A 1 355 ? 2.387 13.600 6.425 1.00 91.94 355 PRO A CA 1
ATOM 2787 C C . PRO A 1 355 ? 3.642 14.203 5.779 1.00 91.94 355 PRO A C 1
ATOM 2789 O O . PRO A 1 355 ? 3.558 15.046 4.882 1.00 91.94 355 PRO A O 1
ATOM 2792 N N . HIS A 1 356 ? 4.813 13.674 6.137 1.00 91.62 356 HIS A N 1
ATOM 2793 C CA . HIS A 1 356 ? 6.063 14.022 5.473 1.00 91.62 356 HIS A CA 1
ATOM 2794 C C . HIS A 1 356 ? 6.165 13.327 4.104 1.00 91.62 356 HIS A C 1
ATOM 2796 O O . HIS A 1 356 ? 6.181 12.099 4.014 1.00 91.62 356 HIS A O 1
ATOM 2802 N N . ILE A 1 357 ? 6.267 14.085 3.008 1.00 90.56 357 ILE A N 1
ATOM 2803 C CA . ILE A 1 357 ? 6.384 13.518 1.653 1.00 90.56 357 ILE A CA 1
ATOM 2804 C C . ILE A 1 357 ? 7.842 13.119 1.354 1.00 90.56 357 ILE A C 1
ATOM 2806 O O . ILE A 1 357 ? 8.596 13.869 0.736 1.00 90.56 357 ILE A O 1
ATOM 2810 N N . LYS A 1 358 ? 8.223 11.903 1.767 1.00 84.44 358 LYS A N 1
ATOM 2811 C CA . LYS A 1 358 ? 9.562 11.303 1.593 1.00 84.44 358 LYS A CA 1
ATOM 2812 C C . LYS A 1 358 ? 10.057 11.296 0.139 1.00 84.44 358 LYS A C 1
ATOM 2814 O O . LYS A 1 358 ? 11.240 11.508 -0.121 1.00 84.44 358 LYS A O 1
ATOM 2819 N N . LYS A 1 359 ? 9.177 10.994 -0.824 1.00 83.12 359 LYS A N 1
ATOM 2820 C CA . LYS A 1 359 ? 9.500 11.007 -2.264 1.00 83.12 359 LYS A CA 1
ATOM 2821 C C . LYS A 1 359 ? 8.251 11.204 -3.106 1.00 83.12 359 LYS A C 1
ATOM 2823 O O . LYS A 1 359 ? 7.230 10.571 -2.862 1.00 83.12 359 LYS A O 1
ATOM 2828 N N . MET A 1 360 ? 8.358 12.010 -4.156 1.00 83.94 360 MET A N 1
ATOM 2829 C CA . MET A 1 360 ? 7.246 12.272 -5.061 1.00 83.94 360 MET A CA 1
ATOM 2830 C C . MET A 1 360 ? 7.720 12.488 -6.499 1.00 83.94 360 MET A C 1
ATOM 2832 O O . MET A 1 360 ? 8.769 13.082 -6.735 1.00 83.94 360 MET A O 1
ATOM 2836 N N . PHE A 1 361 ? 6.947 11.984 -7.459 1.00 82.38 361 PHE A N 1
ATOM 2837 C CA . PHE A 1 361 ? 7.189 12.126 -8.892 1.00 82.38 361 PHE A CA 1
ATOM 2838 C C . PHE A 1 361 ? 5.856 12.058 -9.645 1.00 82.38 361 PHE A C 1
ATOM 2840 O O . PHE A 1 361 ? 5.086 11.121 -9.452 1.00 82.38 361 PHE A O 1
ATOM 2847 N N . ILE A 1 362 ? 5.584 13.038 -10.510 1.00 81.94 362 ILE A N 1
ATOM 2848 C CA . ILE A 1 362 ? 4.423 13.038 -11.411 1.00 81.94 362 ILE A CA 1
ATOM 2849 C C . ILE A 1 362 ? 4.925 13.416 -12.816 1.00 81.94 362 ILE A C 1
ATOM 2851 O O . ILE A 1 362 ? 5.303 14.577 -13.019 1.00 81.94 362 ILE A O 1
ATOM 2855 N N . PRO A 1 363 ? 4.941 12.472 -13.777 1.00 73.19 363 PRO A N 1
ATOM 2856 C CA . PRO A 1 363 ? 5.178 12.759 -15.190 1.00 73.19 363 PRO A CA 1
ATOM 2857 C C . PRO A 1 363 ? 4.259 13.859 -15.725 1.00 73.19 363 PRO A C 1
ATOM 2859 O O . PRO A 1 363 ? 3.122 13.984 -15.277 1.00 73.19 363 PRO A O 1
ATOM 2862 N N . ALA A 1 364 ? 4.726 14.645 -16.700 1.00 72.00 364 ALA A N 1
ATOM 2863 C CA . ALA A 1 364 ? 3.943 15.753 -17.260 1.00 72.00 364 ALA A CA 1
ATOM 2864 C C . ALA A 1 364 ? 2.585 15.291 -17.826 1.00 72.00 364 ALA A C 1
ATOM 2866 O O . ALA A 1 364 ? 1.567 15.908 -17.527 1.00 72.00 364 ALA A O 1
ATOM 2867 N N . THR A 1 365 ? 2.591 14.160 -18.534 1.00 68.62 365 THR A N 1
ATOM 2868 C CA . THR A 1 365 ? 1.432 13.401 -19.042 1.00 68.62 365 THR A CA 1
ATOM 2869 C C . THR A 1 365 ? 0.342 13.162 -17.994 1.00 68.62 365 THR A C 1
ATOM 2871 O O . THR A 1 365 ? -0.834 13.336 -18.280 1.00 68.62 365 THR A O 1
ATOM 2874 N N . LEU A 1 366 ? 0.718 12.805 -16.762 1.00 76.25 366 LEU A N 1
ATOM 2875 C CA . LEU A 1 366 ? -0.223 12.424 -15.705 1.00 76.25 366 LEU A CA 1
ATOM 2876 C C . LEU A 1 366 ? -0.718 13.605 -14.856 1.00 76.25 366 LEU A C 1
ATOM 2878 O O . LEU A 1 366 ? -1.607 13.413 -14.026 1.00 76.25 366 LEU A O 1
ATOM 2882 N N . LYS A 1 367 ? -0.179 14.822 -15.026 1.00 83.31 367 LYS A N 1
ATOM 2883 C CA . LYS A 1 367 ? -0.555 15.984 -14.192 1.00 83.31 367 LYS A CA 1
ATOM 2884 C C . LYS A 1 367 ? -2.019 16.391 -14.355 1.00 83.31 367 LYS A C 1
ATOM 2886 O O . LYS A 1 367 ? -2.635 16.797 -13.374 1.00 83.31 367 LYS A O 1
ATOM 2891 N N . GLU A 1 368 ? -2.576 16.255 -15.556 1.00 84.88 368 GLU A N 1
ATOM 2892 C CA . GLU A 1 368 ? -3.976 16.600 -15.839 1.00 84.88 368 GLU A CA 1
ATOM 2893 C C . GLU A 1 368 ? -4.961 15.585 -15.237 1.00 84.88 368 GLU A C 1
ATOM 2895 O O . GLU A 1 368 ? -6.056 15.956 -14.814 1.00 84.88 368 GLU A O 1
ATOM 2900 N N . ASN A 1 369 ? -4.561 14.313 -15.121 1.00 83.62 369 ASN A N 1
ATOM 2901 C CA . ASN A 1 369 ? -5.377 13.252 -14.520 1.00 83.62 369 ASN A CA 1
ATOM 2902 C C . ASN A 1 369 ? -5.161 13.095 -13.001 1.00 83.62 369 ASN A C 1
ATOM 2904 O O . ASN A 1 369 ? -6.004 12.503 -12.325 1.00 83.62 369 ASN A O 1
ATOM 2908 N N . LEU A 1 370 ? -4.054 13.624 -12.464 1.00 89.56 370 LEU A N 1
ATOM 2909 C CA . LEU A 1 370 ? -3.692 13.613 -11.040 1.00 89.56 370 LEU A CA 1
ATOM 2910 C C . LEU A 1 370 ? -3.561 15.035 -10.428 1.00 89.56 370 LEU A C 1
ATOM 2912 O O . LEU A 1 370 ? -2.582 15.311 -9.721 1.00 89.56 370 LEU A O 1
ATOM 2916 N N . PRO A 1 371 ? -4.512 15.967 -10.649 1.00 92.25 371 PRO A N 1
ATOM 2917 C CA . PRO A 1 371 ? -4.378 17.355 -10.200 1.00 92.25 371 PRO A CA 1
ATOM 2918 C C . PRO A 1 371 ? -4.379 17.499 -8.672 1.00 92.25 371 PRO A C 1
ATOM 2920 O O . PRO A 1 371 ? -3.798 18.446 -8.145 1.00 92.25 371 PRO A O 1
ATOM 2923 N N . ASP A 1 372 ? -4.996 16.573 -7.931 1.00 93.75 372 ASP A N 1
ATOM 2924 C CA . ASP A 1 372 ? -4.972 16.585 -6.464 1.00 93.75 372 ASP A CA 1
ATOM 2925 C C . ASP A 1 372 ? -3.698 15.959 -5.890 1.00 93.75 372 ASP A C 1
ATOM 2927 O O . ASP A 1 372 ? -3.340 16.258 -4.751 1.00 93.75 372 ASP A O 1
ATOM 2931 N N . TRP A 1 373 ? -2.954 15.171 -6.678 1.00 92.38 373 TRP A N 1
ATOM 2932 C CA . TRP A 1 373 ? -1.600 14.770 -6.294 1.00 92.38 373 TRP A CA 1
ATOM 2933 C C . TRP A 1 373 ? -0.668 15.976 -6.328 1.00 92.38 373 TRP A C 1
ATOM 2935 O O . TRP A 1 373 ? 0.083 16.164 -5.383 1.00 92.38 373 TRP A O 1
ATOM 2945 N N . VAL A 1 374 ? -0.748 16.839 -7.350 1.00 87.44 374 VAL A N 1
ATOM 2946 C CA . VAL A 1 374 ? 0.067 18.073 -7.419 1.00 87.44 374 VAL A CA 1
ATOM 2947 C C . VAL A 1 374 ? -0.125 18.937 -6.162 1.00 87.44 374 VAL A C 1
ATOM 2949 O O . VAL A 1 374 ? 0.845 19.466 -5.621 1.00 87.44 374 VAL A O 1
ATOM 2952 N N . LYS A 1 375 ? -1.352 18.992 -5.623 1.00 86.62 375 LYS A N 1
ATOM 2953 C CA . LYS A 1 375 ? -1.686 19.717 -4.384 1.00 86.62 375 LYS A CA 1
ATOM 2954 C C . LYS A 1 375 ? -1.038 19.143 -3.117 1.00 86.62 375 LYS A C 1
ATOM 2956 O O . LYS A 1 375 ? -1.089 19.822 -2.097 1.00 86.62 375 LYS A O 1
ATOM 2961 N N . LEU A 1 376 ? -0.426 17.953 -3.140 1.00 86.00 376 LEU A N 1
ATOM 2962 C CA . LEU A 1 376 ? 0.392 17.447 -2.023 1.00 86.00 376 LEU A CA 1
ATOM 2963 C C . LEU A 1 376 ? 1.671 18.273 -1.821 1.00 86.00 376 LEU A C 1
ATOM 2965 O O . LEU A 1 376 ? 2.161 18.350 -0.701 1.00 86.00 376 LEU A O 1
ATOM 2969 N N . LEU A 1 377 ? 2.199 18.887 -2.887 1.00 70.25 377 LEU A N 1
ATOM 2970 C CA . LEU A 1 377 ? 3.390 19.743 -2.828 1.00 70.25 377 LEU A CA 1
ATOM 2971 C C . LEU A 1 377 ? 3.063 21.194 -2.482 1.00 70.25 377 LEU A C 1
ATOM 2973 O O . LEU A 1 377 ? 3.951 21.934 -2.064 1.00 70.25 377 LEU A O 1
ATOM 2977 N N . SER A 1 378 ? 1.823 21.629 -2.714 1.00 62.97 378 SER A N 1
ATOM 2978 C CA . SER A 1 378 ? 1.481 23.029 -2.533 1.00 62.97 378 SER A CA 1
ATOM 2979 C C . SER A 1 378 ? 1.106 23.319 -1.083 1.00 62.97 378 SER A C 1
ATOM 2981 O O . SER A 1 378 ? 0.133 22.789 -0.544 1.00 62.97 378 SER A O 1
ATOM 2983 N N . ASN A 1 379 ? 1.879 24.201 -0.452 1.00 53.59 379 ASN A N 1
ATOM 2984 C CA . ASN A 1 379 ? 1.515 24.806 0.828 1.00 53.59 379 ASN A CA 1
ATOM 2985 C C . ASN A 1 379 ? 0.343 25.792 0.689 1.00 53.59 379 ASN A C 1
ATOM 2987 O O . ASN A 1 379 ? -0.051 26.355 1.701 1.00 53.59 379 ASN A O 1
ATOM 2991 N N . ASP A 1 380 ? -0.196 25.985 -0.526 1.00 42.69 380 ASP A N 1
ATOM 2992 C CA . ASP A 1 380 ? -1.352 26.834 -0.814 1.00 42.69 380 ASP A CA 1
ATOM 2993 C C . ASP A 1 380 ? -2.438 26.649 0.244 1.00 42.69 380 ASP A C 1
ATOM 2995 O O . ASP A 1 380 ? -3.083 25.593 0.339 1.00 42.69 380 ASP A O 1
ATOM 2999 N N . ASP A 1 381 ? -2.650 27.709 1.015 1.00 44.06 381 ASP A N 1
ATOM 3000 C CA . ASP A 1 381 ? -3.835 27.857 1.829 1.00 44.06 381 ASP A CA 1
ATOM 3001 C C . ASP A 1 381 ? -5.071 27.742 0.927 1.00 44.06 381 ASP A C 1
ATOM 3003 O O . ASP A 1 381 ? -5.154 28.362 -0.138 1.00 44.06 381 ASP A O 1
ATOM 3007 N N . GLU A 1 382 ? -6.088 27.001 1.382 1.00 44.62 382 GLU A N 1
ATOM 3008 C CA . GLU A 1 382 ? -7.451 27.356 0.981 1.00 44.62 382 GLU A CA 1
ATOM 3009 C C . GLU A 1 382 ? -7.613 28.834 1.380 1.00 44.62 382 GLU A C 1
ATOM 3011 O O . GLU A 1 382 ? -7.441 29.136 2.566 1.00 44.62 382 GLU A O 1
ATOM 3016 N N . PRO A 1 383 ? -7.844 29.756 0.422 1.00 34.91 383 PRO A N 1
ATOM 3017 C CA . PRO A 1 383 ? -7.593 31.185 0.609 1.00 34.91 383 PRO A CA 1
ATOM 3018 C C . PRO A 1 383 ? -8.307 31.678 1.859 1.00 34.91 383 PRO A C 1
ATOM 3020 O O . PRO A 1 383 ? -9.475 31.339 2.026 1.00 34.91 383 PRO A O 1
ATOM 3023 N N . GLU A 1 384 ? -7.625 32.436 2.729 1.00 34.44 384 GLU A N 1
ATOM 3024 C CA . GLU A 1 384 ? -8.061 32.698 4.110 1.00 34.44 384 GLU A CA 1
ATOM 3025 C C . GLU A 1 384 ? -9.508 33.229 4.225 1.00 34.44 384 GLU A C 1
ATOM 3027 O O . GLU A 1 384 ? -9.756 34.424 4.412 1.00 34.44 384 GLU A O 1
ATOM 3032 N N . VAL A 1 385 ? -10.497 32.326 4.267 1.00 36.72 385 VAL A N 1
ATOM 3033 C CA . VAL A 1 385 ? -11.882 32.605 4.686 1.00 36.72 385 VAL A CA 1
ATOM 3034 C C . VAL A 1 385 ? -11.907 32.694 6.216 1.00 36.72 385 VAL A C 1
ATOM 3036 O O . VAL A 1 385 ? -12.641 31.980 6.896 1.00 36.72 385 VAL A O 1
ATOM 3039 N N . LYS A 1 386 ? -10.995 33.526 6.747 1.00 33.09 386 LYS A N 1
ATOM 3040 C CA . LYS A 1 386 ? -10.650 33.756 8.156 1.00 33.09 386 LYS A CA 1
ATOM 3041 C C . LYS A 1 386 ? -10.915 32.524 9.011 1.00 33.09 386 LYS A C 1
ATOM 3043 O O . LYS A 1 386 ? -11.750 32.562 9.917 1.00 33.09 386 LYS A O 1
ATOM 3048 N N . ALA A 1 387 ? -10.230 31.427 8.672 1.00 39.72 387 ALA A N 1
ATOM 3049 C CA . ALA A 1 387 ? -10.373 30.151 9.352 1.00 39.72 387 ALA A CA 1
ATOM 3050 C C . ALA A 1 387 ? -10.136 30.380 10.847 1.00 39.72 387 ALA A C 1
ATOM 3052 O O . ALA A 1 387 ? -9.018 30.664 11.276 1.00 39.72 387 ALA A O 1
ATOM 3053 N N . SER A 1 388 ? -11.222 30.359 11.627 1.00 38.66 388 SER A N 1
ATOM 3054 C CA . SER A 1 388 ? -11.150 30.715 13.041 1.00 38.66 388 SER A CA 1
ATOM 3055 C C . SER A 1 388 ? -10.103 29.841 13.720 1.00 38.66 388 SER A C 1
ATOM 3057 O O . SER A 1 388 ? -10.046 28.639 13.465 1.00 38.66 388 SER A O 1
ATOM 3059 N N . LYS A 1 389 ? -9.331 30.405 14.654 1.00 41.62 389 LYS A N 1
ATOM 3060 C CA . LYS A 1 389 ? -8.338 29.654 15.444 1.00 41.62 389 LYS A CA 1
ATOM 3061 C C . LYS A 1 389 ? -8.972 28.573 16.350 1.00 41.62 389 LYS A C 1
ATOM 3063 O O . LYS A 1 389 ? -8.272 27.904 17.098 1.00 41.62 389 LYS A O 1
ATOM 3068 N N . THR A 1 390 ? -10.295 28.391 16.268 1.00 41.19 390 THR A N 1
ATOM 3069 C CA . THR A 1 390 ? -11.108 27.326 16.886 1.00 41.19 390 THR A CA 1
ATOM 3070 C C . THR A 1 390 ? -11.708 26.323 15.875 1.00 41.19 390 THR A C 1
ATOM 3072 O O . THR A 1 390 ? -12.404 25.391 16.277 1.00 41.19 390 THR A O 1
ATOM 3075 N N . ALA A 1 391 ? -11.506 26.499 14.564 1.00 44.12 391 ALA A N 1
ATOM 3076 C CA . ALA A 1 391 ? -12.173 25.730 13.509 1.00 44.12 391 ALA A CA 1
ATOM 3077 C C . ALA A 1 391 ? -11.442 24.414 13.179 1.00 44.12 391 ALA A C 1
ATOM 3079 O O . ALA A 1 391 ? -10.728 24.309 12.184 1.00 44.12 391 ALA A O 1
ATOM 3080 N N . VAL A 1 392 ? -11.658 23.379 13.999 1.00 53.97 392 VAL A N 1
ATOM 3081 C CA . VAL A 1 392 ? -11.135 22.022 13.748 1.00 53.97 392 VAL A CA 1
ATOM 3082 C C . VAL A 1 392 ? -11.587 21.523 12.367 1.00 53.97 392 VAL A C 1
ATOM 3084 O O . VAL A 1 392 ? -12.788 21.334 12.132 1.00 53.97 392 VAL A O 1
ATOM 3087 N N . ARG A 1 393 ? -10.627 21.271 11.462 1.00 66.94 393 ARG A N 1
ATOM 3088 C CA . ARG A 1 393 ? -10.881 20.689 10.132 1.00 66.94 393 ARG A CA 1
ATOM 3089 C C . ARG A 1 393 ? -11.732 19.416 10.286 1.00 66.94 393 ARG A C 1
ATOM 3091 O O . ARG A 1 393 ? -11.467 18.565 11.137 1.00 66.94 393 ARG A O 1
ATOM 3098 N N . LYS A 1 394 ? -12.813 19.282 9.510 1.00 78.06 394 LYS A N 1
ATOM 3099 C CA . LYS A 1 394 ? -13.679 18.090 9.576 1.00 78.06 394 LYS A CA 1
ATOM 3100 C C . LYS A 1 394 ? -12.948 16.890 8.976 1.00 78.06 394 LYS A C 1
ATOM 3102 O O . LYS A 1 394 ? -12.395 17.002 7.886 1.00 78.06 394 LYS A O 1
ATOM 3107 N N . THR A 1 395 ? -13.000 15.753 9.669 1.00 84.62 395 THR A N 1
ATOM 3108 C CA . THR A 1 395 ? -12.497 14.458 9.194 1.00 84.62 395 THR A CA 1
ATOM 3109 C C . THR A 1 395 ? -12.970 14.194 7.761 1.00 84.62 395 THR A C 1
ATOM 3111 O O . THR A 1 395 ? -14.180 14.188 7.512 1.00 84.62 395 THR A O 1
ATOM 3114 N N . LYS A 1 396 ? -12.048 13.987 6.813 1.00 90.94 396 LYS A N 1
ATOM 3115 C CA . LYS A 1 396 ? -12.423 13.667 5.427 1.00 90.94 396 LYS A CA 1
ATOM 3116 C C . LYS A 1 396 ? -12.802 12.196 5.317 1.00 90.94 396 LYS A C 1
ATOM 3118 O O . LYS A 1 396 ? -12.185 11.339 5.945 1.00 90.94 396 LYS A O 1
ATOM 3123 N N . ILE A 1 397 ? -13.838 11.928 4.526 1.00 92.69 397 ILE A N 1
ATOM 3124 C CA . ILE A 1 397 ? -14.436 10.607 4.331 1.00 92.69 397 ILE A CA 1
ATOM 3125 C C . ILE A 1 397 ? -14.425 10.315 2.830 1.00 92.69 397 ILE A C 1
ATOM 3127 O O . ILE A 1 397 ? -15.095 11.009 2.068 1.00 92.69 397 ILE A O 1
ATOM 3131 N N . LEU A 1 398 ? -13.674 9.296 2.414 1.00 95.12 398 LEU A N 1
ATOM 3132 C CA . LEU A 1 398 ? -13.535 8.884 1.017 1.00 95.12 398 LEU A CA 1
ATOM 3133 C C . LEU A 1 398 ? -14.079 7.455 0.840 1.00 95.12 398 LEU A C 1
ATOM 3135 O O . LEU A 1 398 ? -13.410 6.501 1.243 1.00 95.12 398 LEU A O 1
ATOM 3139 N N . PRO A 1 399 ? -15.286 7.264 0.275 1.00 96.69 399 PRO A N 1
ATOM 3140 C CA . PRO A 1 399 ? -15.738 5.939 -0.131 1.00 96.69 399 PRO A CA 1
ATOM 3141 C C . PRO A 1 399 ? -14.896 5.431 -1.310 1.00 96.69 399 PRO A C 1
ATOM 3143 O O . PRO A 1 399 ? -14.537 6.207 -2.193 1.00 96.69 399 PRO A O 1
ATOM 3146 N N . PHE A 1 400 ? -14.616 4.130 -1.343 1.00 96.25 400 PHE A N 1
ATOM 3147 C CA . PHE A 1 400 ? -13.869 3.489 -2.426 1.00 96.25 400 PHE A CA 1
ATOM 3148 C C . PHE A 1 400 ? -14.431 2.110 -2.783 1.00 96.25 400 PHE A C 1
ATOM 3150 O O . PHE A 1 400 ? -15.076 1.437 -1.972 1.00 96.25 400 PHE A O 1
ATOM 3157 N N . VAL A 1 401 ? -14.129 1.678 -4.005 1.00 96.88 401 VAL A N 1
ATOM 3158 C CA . VAL A 1 401 ? -14.328 0.318 -4.515 1.00 96.88 401 VAL A CA 1
ATOM 3159 C C . VAL A 1 401 ? -13.038 -0.072 -5.238 1.00 96.88 401 VAL A C 1
ATOM 3161 O O . VAL A 1 401 ? -12.432 0.770 -5.898 1.00 96.88 401 VAL A O 1
ATOM 3164 N N . THR A 1 402 ? -12.586 -1.314 -5.085 1.00 96.50 402 THR A N 1
ATOM 3165 C CA . THR A 1 402 ? -11.385 -1.806 -5.775 1.00 96.50 402 THR A CA 1
ATOM 3166 C C . THR A 1 402 ? -11.646 -2.056 -7.265 1.00 96.50 402 THR A C 1
ATOM 3168 O O . THR A 1 402 ? -12.792 -2.179 -7.703 1.00 96.50 402 THR A O 1
ATOM 3171 N N . LYS A 1 403 ? -10.587 -2.096 -8.077 1.00 90.31 403 LYS A N 1
ATOM 3172 C CA . LYS A 1 403 ? -10.641 -2.117 -9.553 1.00 90.31 403 LYS A CA 1
ATOM 3173 C C . LYS A 1 403 ? -11.380 -3.348 -10.111 1.00 90.31 403 LYS A C 1
ATOM 3175 O O . LYS A 1 403 ? -12.176 -3.226 -11.040 1.00 90.31 403 LYS A O 1
ATOM 3180 N N . GLY A 1 404 ? -11.186 -4.510 -9.489 1.00 88.94 404 GLY A N 1
ATOM 3181 C CA . GLY A 1 404 ? -11.924 -5.764 -9.692 1.00 88.94 404 GLY A CA 1
ATOM 3182 C C . GLY A 1 404 ? -13.229 -5.880 -8.889 1.00 88.94 404 GLY A C 1
ATOM 3183 O O . GLY A 1 404 ? -13.908 -6.901 -8.970 1.00 88.94 404 GLY A O 1
ATOM 3184 N N . LYS A 1 405 ? -13.614 -4.833 -8.147 1.00 93.62 405 LYS A N 1
ATOM 3185 C CA . LYS A 1 405 ? -14.890 -4.665 -7.422 1.00 93.62 405 LYS A CA 1
ATOM 3186 C C . LYS A 1 405 ? -15.162 -5.686 -6.308 1.00 93.62 405 LYS A C 1
ATOM 3188 O O . LYS A 1 405 ? -16.280 -5.735 -5.795 1.00 93.62 405 LYS A O 1
ATOM 3193 N N . SER A 1 406 ? -14.163 -6.470 -5.897 1.00 94.56 406 SER A N 1
ATOM 3194 C CA . SER A 1 406 ? -14.317 -7.489 -4.845 1.00 94.56 406 SER A CA 1
ATOM 3195 C C . SER A 1 406 ? -14.312 -6.908 -3.422 1.00 94.56 406 SER A C 1
ATOM 3197 O O . SER A 1 406 ? -14.789 -7.551 -2.481 1.00 94.56 406 SER A O 1
ATOM 3199 N N . LEU A 1 407 ? -13.817 -5.676 -3.255 1.00 95.50 407 LEU A N 1
ATOM 3200 C CA . LEU A 1 407 ? -13.782 -4.964 -1.983 1.00 95.50 407 LEU A CA 1
ATOM 3201 C C . LEU A 1 407 ? -14.342 -3.548 -2.130 1.00 95.50 407 LEU A C 1
ATOM 3203 O O . LEU A 1 407 ? -14.154 -2.859 -3.132 1.00 95.50 407 LEU A O 1
ATOM 3207 N N . ARG A 1 408 ? -15.052 -3.110 -1.093 1.00 96.06 408 ARG A N 1
ATOM 3208 C CA . ARG A 1 408 ? -15.620 -1.766 -0.972 1.00 96.06 408 ARG A CA 1
ATOM 3209 C C . ARG A 1 408 ? -15.432 -1.270 0.448 1.00 96.06 408 ARG A C 1
ATOM 3211 O O . ARG A 1 408 ? -15.550 -2.050 1.397 1.00 96.06 408 ARG A O 1
ATOM 3218 N N . GLY A 1 409 ? -15.173 0.018 0.596 1.00 96.19 409 GLY A N 1
ATOM 3219 C CA . GLY A 1 409 ? -14.856 0.588 1.891 1.00 96.19 409 GLY A CA 1
ATOM 3220 C C . GLY A 1 409 ? -14.981 2.098 1.947 1.00 96.19 409 GLY A C 1
ATOM 3221 O O . GLY A 1 409 ? -15.511 2.750 1.049 1.00 96.19 409 GLY A O 1
ATOM 3222 N N . ILE A 1 410 ? -14.529 2.632 3.071 1.00 96.44 410 ILE A N 1
ATOM 3223 C CA . ILE A 1 410 ? -14.522 4.045 3.413 1.00 96.44 410 ILE A CA 1
ATOM 3224 C C . ILE A 1 410 ? -13.188 4.322 4.097 1.00 96.44 410 ILE A C 1
ATOM 3226 O O . ILE A 1 410 ? -12.893 3.720 5.128 1.00 96.44 410 ILE A O 1
ATOM 3230 N N . MET A 1 411 ? -12.397 5.235 3.545 1.00 94.75 411 MET A N 1
ATOM 3231 C CA . MET A 1 411 ? -11.239 5.796 4.233 1.00 94.75 411 MET A CA 1
ATOM 3232 C C . MET A 1 411 ? -11.666 7.019 5.042 1.00 94.75 411 MET A C 1
ATOM 3234 O O . MET A 1 411 ? -12.494 7.812 4.585 1.00 94.75 411 MET A O 1
ATOM 3238 N N . LEU A 1 412 ? -11.116 7.165 6.244 1.00 93.75 412 LEU A N 1
ATOM 3239 C CA . LEU A 1 412 ? -11.338 8.304 7.128 1.00 93.75 412 LEU A CA 1
ATOM 3240 C C . LEU A 1 412 ? -9.985 8.907 7.491 1.00 93.75 412 LEU A C 1
ATOM 3242 O O . LEU A 1 412 ? -9.121 8.188 7.985 1.00 93.75 412 LEU A O 1
ATOM 3246 N N . ALA A 1 413 ? -9.819 10.208 7.264 1.00 92.44 413 ALA A N 1
ATOM 3247 C CA . ALA A 1 413 ? -8.579 10.938 7.514 1.00 92.44 413 ALA A CA 1
ATOM 3248 C C . ALA A 1 413 ? -8.812 12.100 8.493 1.00 92.44 413 ALA A C 1
ATOM 3250 O O . ALA A 1 413 ? -9.634 12.984 8.219 1.00 92.44 413 ALA A O 1
ATOM 3251 N N . ARG A 1 414 ? -8.090 12.104 9.623 1.00 89.94 414 ARG A N 1
ATOM 3252 C CA . ARG A 1 414 ? -8.052 13.214 10.593 1.00 89.94 414 ARG A CA 1
ATOM 3253 C C . ARG A 1 414 ? -6.807 14.074 10.395 1.00 89.94 414 ARG A C 1
ATOM 3255 O O . ARG A 1 414 ? -5.738 13.547 10.092 1.00 89.94 414 ARG A O 1
ATOM 3262 N N . SER A 1 415 ? -6.952 15.377 10.616 1.00 89.69 415 SER A N 1
ATOM 3263 C CA . SER A 1 415 ? -5.826 16.317 10.624 1.00 89.69 415 SER A CA 1
ATOM 3264 C C . SER A 1 415 ? -5.095 16.327 11.963 1.00 89.69 415 SER A C 1
ATOM 3266 O O . SER A 1 415 ? -5.691 15.962 12.981 1.00 89.69 415 SER A O 1
ATOM 3268 N N . PRO A 1 416 ? -3.837 16.796 11.992 1.00 87.75 416 PRO A N 1
ATOM 3269 C CA . PRO A 1 416 ? -3.186 17.189 13.233 1.00 87.75 416 PRO A CA 1
ATOM 3270 C C . PRO A 1 416 ? -4.079 18.159 14.024 1.00 87.75 416 PRO A C 1
ATOM 3272 O O . PRO A 1 416 ? -4.734 19.033 13.456 1.00 87.75 416 PRO A O 1
ATOM 3275 N N . GLY A 1 417 ? -4.153 17.982 15.343 1.00 81.25 417 GLY A N 1
ATOM 3276 C CA . GLY A 1 417 ? -5.030 18.773 16.219 1.00 81.25 417 GLY A CA 1
ATOM 3277 C C . GLY A 1 417 ? -6.500 18.321 16.278 1.00 81.25 417 GLY A C 1
ATOM 3278 O O . GLY A 1 417 ? -7.241 18.814 17.127 1.00 81.25 417 GLY A O 1
ATOM 3279 N N . ASP A 1 418 ? -6.937 17.364 15.449 1.00 83.00 418 ASP A N 1
ATOM 3280 C CA . ASP A 1 418 ? -8.254 16.729 15.591 1.00 83.00 418 ASP A CA 1
ATOM 3281 C C . ASP A 1 418 ? -8.216 15.624 16.662 1.00 83.00 418 ASP A C 1
ATOM 3283 O O . ASP A 1 418 ? -7.769 14.504 16.415 1.00 83.00 418 ASP A O 1
ATOM 3287 N N . SER A 1 419 ? -8.722 15.929 17.858 1.00 78.00 419 SER A N 1
ATOM 3288 C CA . SER A 1 419 ? -8.759 15.012 19.008 1.00 78.00 419 SER A CA 1
ATOM 3289 C C . SER A 1 419 ? -9.845 13.924 18.928 1.00 78.00 419 SER A C 1
ATOM 3291 O O . SER A 1 419 ? -10.089 13.207 19.901 1.00 78.00 419 SER A O 1
ATOM 3293 N N . ARG A 1 420 ? -10.528 13.771 17.785 1.00 81.94 420 ARG A N 1
ATOM 3294 C CA . ARG A 1 420 ? -11.502 12.692 17.569 1.00 81.94 420 ARG A CA 1
ATOM 3295 C C . ARG A 1 420 ? -10.794 11.381 17.207 1.00 81.94 420 ARG A C 1
ATOM 3297 O O . ARG A 1 420 ? -10.133 11.276 16.173 1.00 81.94 420 ARG A O 1
ATOM 3304 N N . CYS A 1 421 ? -11.025 10.335 18.000 1.00 84.38 421 CYS A N 1
ATOM 3305 C CA . CYS A 1 421 ? -10.721 8.959 17.600 1.00 84.38 421 CYS A CA 1
ATOM 3306 C C . CYS A 1 421 ? -11.531 8.586 16.341 1.00 84.38 421 CYS A C 1
ATOM 3308 O O . CYS A 1 421 ? -12.763 8.730 16.306 1.00 84.38 421 CYS A O 1
ATOM 3310 N N . LEU A 1 422 ? -10.848 8.073 15.313 1.00 88.69 422 LEU A N 1
ATOM 3311 C CA . LEU A 1 422 ? -11.478 7.667 14.054 1.00 88.69 422 LEU A CA 1
ATOM 3312 C C . LEU A 1 422 ? -12.376 6.434 14.227 1.00 88.69 422 LEU A C 1
ATOM 3314 O O . LEU A 1 422 ? -13.507 6.445 13.740 1.00 88.69 422 LEU A O 1
ATOM 3318 N N . TYR A 1 423 ? -11.938 5.422 14.985 1.00 89.81 423 TYR A N 1
ATOM 3319 C CA . TYR A 1 423 ? -12.741 4.226 15.270 1.00 89.81 423 TYR A CA 1
ATOM 3320 C C . TYR A 1 423 ? -14.031 4.571 16.029 1.00 89.81 423 TYR A C 1
ATOM 3322 O O . TYR A 1 423 ? -15.116 4.159 15.620 1.00 89.81 423 TYR A O 1
ATOM 3330 N N . LYS A 1 424 ? -13.948 5.414 17.070 1.00 88.25 424 LYS A N 1
ATOM 3331 C CA . LYS A 1 424 ? -15.115 5.914 17.821 1.00 88.25 424 LYS A CA 1
ATOM 3332 C C . LYS A 1 424 ? -16.096 6.673 16.925 1.00 88.25 424 LYS A C 1
ATOM 3334 O O . LYS A 1 424 ? -17.308 6.478 17.016 1.00 88.25 424 LYS A O 1
ATOM 3339 N N . SER A 1 425 ? -15.569 7.523 16.045 1.00 88.94 425 SER A N 1
ATOM 3340 C CA . SER A 1 425 ? -16.371 8.301 15.097 1.00 88.94 425 SER A CA 1
ATOM 3341 C C . SER A 1 425 ? -17.071 7.392 14.078 1.00 88.94 425 SER A C 1
ATOM 3343 O O . SER A 1 425 ? -18.256 7.583 13.795 1.00 88.94 425 SER A O 1
ATOM 3345 N N . PHE A 1 426 ? -16.382 6.362 13.578 1.00 91.56 426 PHE A N 1
ATOM 3346 C CA . PHE A 1 426 ? -16.943 5.370 12.661 1.00 91.56 426 PHE A CA 1
ATOM 3347 C C . PHE A 1 426 ? -18.028 4.512 13.327 1.00 91.56 426 PHE A C 1
ATOM 3349 O O . PHE A 1 426 ? -19.143 4.442 12.806 1.00 91.56 426 PHE A O 1
ATOM 3356 N N . ALA A 1 427 ? -17.751 3.947 14.508 1.00 89.69 427 ALA A N 1
ATOM 3357 C CA . ALA A 1 427 ? -18.697 3.144 15.286 1.00 89.69 427 ALA A CA 1
ATOM 3358 C C . ALA A 1 427 ? -20.007 3.904 15.552 1.00 89.69 427 ALA A C 1
ATOM 3360 O O . ALA A 1 427 ? -21.093 3.415 15.229 1.00 89.69 427 ALA A O 1
ATOM 3361 N N . LYS A 1 428 ? -19.903 5.153 16.032 1.00 88.88 428 LYS A N 1
ATOM 3362 C CA . LYS A 1 428 ? -21.053 6.042 16.257 1.00 88.88 428 LYS A CA 1
ATOM 3363 C C . LYS A 1 428 ? -21.817 6.376 14.971 1.00 88.88 428 LYS A C 1
ATOM 3365 O O . LYS A 1 428 ? -23.039 6.467 14.998 1.00 88.88 428 LYS A O 1
ATOM 3370 N N . THR A 1 429 ? -21.124 6.537 13.844 1.00 90.69 429 THR A N 1
ATOM 3371 C CA . THR A 1 429 ? -21.755 6.847 12.545 1.00 90.69 429 THR A CA 1
ATOM 3372 C C . THR A 1 429 ? -22.470 5.634 11.937 1.00 90.69 429 THR A C 1
ATOM 3374 O O . THR A 1 429 ? -23.461 5.789 11.225 1.00 90.69 429 THR A O 1
ATOM 3377 N N . LYS A 1 430 ? -21.983 4.416 12.199 1.00 90.06 430 LYS A N 1
ATOM 3378 C CA . LYS A 1 430 ? -22.561 3.164 11.683 1.00 90.06 430 LYS A CA 1
ATOM 3379 C C . LYS A 1 430 ? -23.605 2.528 12.604 1.00 90.06 430 LYS A C 1
ATOM 3381 O O . LYS A 1 430 ? -24.383 1.705 12.117 1.00 90.06 430 LYS A O 1
ATOM 3386 N N . GLY A 1 431 ? -23.637 2.909 13.882 1.00 87.62 431 GLY A N 1
ATOM 3387 C CA . GLY A 1 431 ? -24.530 2.338 14.891 1.00 87.62 431 GLY A CA 1
ATOM 3388 C C . GLY A 1 431 ? -24.154 0.897 15.244 1.00 87.62 431 GLY A C 1
ATOM 3389 O O . GLY A 1 431 ? -24.975 -0.005 15.080 1.00 87.62 431 GLY A O 1
ATOM 3390 N N . ILE A 1 432 ? -22.886 0.675 15.609 1.00 87.38 432 ILE A N 1
ATOM 3391 C CA . ILE A 1 432 ? -22.279 -0.657 15.790 1.00 87.38 432 ILE A CA 1
ATOM 3392 C C . ILE A 1 432 ? -21.406 -0.739 17.046 1.00 87.38 432 ILE A C 1
ATOM 3394 O O . ILE A 1 432 ? -20.852 0.258 17.510 1.00 87.38 432 ILE A O 1
ATOM 3398 N N . VAL A 1 433 ? -21.238 -1.961 17.551 1.00 87.12 433 VAL A N 1
ATOM 3399 C CA . VAL A 1 433 ? -20.128 -2.337 18.437 1.00 87.12 433 VAL A CA 1
ATOM 3400 C C . VAL A 1 433 ? -18.876 -2.536 17.581 1.00 87.12 433 VAL A C 1
ATOM 3402 O O . VAL A 1 433 ? -18.968 -3.133 16.506 1.00 87.12 433 VAL A O 1
ATOM 3405 N N . MET A 1 434 ? -17.722 -2.055 18.045 1.00 88.69 434 MET A N 1
ATOM 3406 C CA . MET A 1 434 ? -16.414 -2.342 17.454 1.00 88.69 434 MET A CA 1
ATOM 3407 C C . MET A 1 434 ? -15.391 -2.775 18.508 1.00 88.69 434 MET A C 1
ATOM 3409 O O . MET A 1 434 ? -15.184 -2.091 19.510 1.00 88.69 434 MET A O 1
ATOM 3413 N N . ASP A 1 435 ? -14.721 -3.883 18.221 1.00 89.56 435 ASP A N 1
ATOM 3414 C CA . ASP A 1 435 ? -13.503 -4.354 18.873 1.00 89.56 435 ASP A CA 1
ATOM 3415 C C . ASP A 1 435 ? -12.289 -3.664 18.238 1.00 89.56 435 ASP A C 1
ATOM 3417 O O . ASP A 1 435 ? -12.228 -3.581 17.014 1.00 89.56 435 ASP A O 1
ATOM 3421 N N . VAL A 1 436 ? -11.330 -3.176 19.031 1.00 90.12 436 VAL A N 1
ATOM 3422 C CA . VAL A 1 436 ? -10.135 -2.444 18.561 1.00 90.12 436 VAL A CA 1
ATOM 3423 C C . VAL A 1 436 ? -8.870 -2.999 19.218 1.00 90.12 436 VAL A C 1
ATOM 3425 O O . VAL A 1 436 ? -8.825 -3.130 20.436 1.00 90.12 436 VAL A O 1
ATOM 3428 N N . TYR A 1 437 ? -7.836 -3.274 18.427 1.00 89.88 437 TYR A N 1
ATOM 3429 C CA . TYR A 1 437 ? -6.501 -3.711 18.853 1.00 89.88 437 TYR A CA 1
ATOM 3430 C C . TYR A 1 437 ? -5.438 -2.672 18.446 1.00 89.88 437 TYR A C 1
ATOM 3432 O O . TYR A 1 437 ? -5.646 -1.929 17.482 1.00 89.88 437 TYR A O 1
ATOM 3440 N N . GLY A 1 438 ? -4.319 -2.598 19.177 1.00 84.38 438 GLY A N 1
ATOM 3441 C CA . GLY A 1 438 ? -3.194 -1.704 18.865 1.00 84.38 438 GLY A CA 1
ATOM 3442 C C . GLY A 1 438 ? -3.471 -0.197 18.978 1.00 84.38 438 GLY A C 1
ATOM 3443 O O . GLY A 1 438 ? -2.849 0.583 18.263 1.00 84.38 438 GLY A O 1
ATOM 3444 N N . HIS A 1 439 ? -4.418 0.234 19.824 1.00 80.88 439 HIS A N 1
ATOM 3445 C CA . HIS A 1 439 ? -4.843 1.640 19.912 1.00 80.88 439 HIS A CA 1
ATOM 3446 C C . HIS A 1 439 ? -4.962 2.141 21.362 1.00 80.88 439 HIS A C 1
ATOM 3448 O O . HIS A 1 439 ? -5.796 1.666 22.134 1.00 80.88 439 HIS A O 1
ATOM 3454 N N . THR A 1 440 ? -4.155 3.136 21.742 1.00 68.81 440 THR A N 1
ATOM 3455 C CA . THR A 1 440 ? -4.002 3.556 23.151 1.00 68.81 440 THR A CA 1
ATOM 3456 C C . THR A 1 440 ? -4.989 4.608 23.648 1.00 68.81 440 THR A C 1
ATOM 3458 O O . THR A 1 440 ? -5.192 4.684 24.861 1.00 68.81 440 THR A O 1
ATOM 3461 N N . GLU A 1 441 ? -5.649 5.377 22.770 1.00 66.38 441 GLU A N 1
ATOM 3462 C CA . GLU A 1 441 ? -6.588 6.444 23.179 1.00 66.38 441 GLU A CA 1
ATOM 3463 C C . GLU A 1 441 ? -7.748 5.912 24.053 1.00 66.38 441 GLU A C 1
ATOM 3465 O O . GLU A 1 441 ? -8.336 6.664 24.836 1.00 66.38 441 GLU A O 1
ATOM 3470 N N . HIS A 1 442 ? -8.104 4.626 23.925 1.00 65.00 442 HIS A N 1
ATOM 3471 C CA . HIS A 1 442 ? -9.338 4.042 24.465 1.00 65.00 442 HIS A CA 1
ATOM 3472 C C . HIS A 1 442 ? -9.134 2.686 25.177 1.00 65.00 442 HIS A C 1
ATOM 3474 O O . HIS A 1 442 ? -9.871 1.736 24.930 1.00 65.00 442 HIS A O 1
ATOM 3480 N N . ARG A 1 443 ? -8.180 2.610 26.123 1.00 64.50 443 ARG A N 1
ATOM 3481 C CA . ARG A 1 443 ? -7.992 1.434 27.012 1.00 64.50 443 ARG A CA 1
ATOM 3482 C C . ARG A 1 443 ? -9.256 1.035 27.800 1.00 64.50 443 ARG A C 1
ATOM 3484 O O . ARG A 1 443 ? -9.429 -0.137 28.120 1.00 64.50 443 ARG A O 1
ATOM 3491 N N . ASN A 1 444 ? -10.131 1.996 28.106 1.00 72.12 444 ASN A N 1
ATOM 3492 C CA . ASN A 1 444 ? -11.399 1.763 28.801 1.00 72.12 444 ASN A CA 1
ATOM 3493 C C . ASN A 1 444 ? -12.530 1.506 27.795 1.00 72.12 444 ASN A C 1
ATOM 3495 O O . ASN A 1 444 ? -12.694 2.263 26.836 1.00 72.12 444 ASN A O 1
ATOM 3499 N N . VAL A 1 445 ? -13.345 0.480 28.053 1.00 79.06 445 VAL A N 1
ATOM 3500 C CA . VAL A 1 445 ? -14.493 0.113 27.210 1.00 79.06 445 VAL A CA 1
ATOM 3501 C C . VAL A 1 445 ? -15.548 1.229 27.211 1.00 79.06 445 VAL A C 1
ATOM 3503 O O . VAL A 1 445 ? -15.923 1.752 28.259 1.00 79.06 445 VAL A O 1
ATOM 3506 N N . ILE A 1 446 ? -16.051 1.586 26.027 1.00 84.31 446 ILE A N 1
ATOM 3507 C CA . ILE A 1 446 ? -17.134 2.556 25.831 1.00 84.31 446 ILE A CA 1
ATOM 3508 C C . ILE A 1 446 ? -18.410 1.785 25.488 1.00 84.31 446 ILE A C 1
ATOM 3510 O O . ILE A 1 446 ? -18.491 1.194 24.413 1.00 84.31 446 ILE A O 1
ATOM 3514 N N . CYS A 1 447 ? -19.411 1.835 26.368 1.00 80.88 447 CYS A N 1
ATOM 3515 C CA . CYS A 1 447 ? -20.702 1.163 26.197 1.00 80.88 447 CYS A CA 1
ATOM 3516 C C . CYS A 1 447 ? -21.839 2.198 26.102 1.00 80.88 447 CYS A C 1
ATOM 3518 O O . CYS A 1 447 ? -22.426 2.581 27.113 1.00 80.88 447 CYS A O 1
ATOM 3520 N N . ASP A 1 448 ? -22.141 2.681 24.893 1.00 81.19 448 ASP A N 1
ATOM 3521 C CA . ASP A 1 448 ? -23.274 3.576 24.619 1.00 81.19 448 ASP A CA 1
ATOM 3522 C C . ASP A 1 448 ? -24.466 2.750 24.079 1.00 81.19 448 ASP A C 1
ATOM 3524 O O . ASP A 1 448 ? -24.315 1.634 23.584 1.00 81.19 448 ASP A O 1
ATOM 3528 N N . LYS A 1 449 ? -25.695 3.267 24.195 1.00 74.56 449 LYS A N 1
ATOM 3529 C CA . LYS A 1 449 ? -26.912 2.574 23.722 1.00 74.56 449 LYS A CA 1
ATOM 3530 C C . LYS A 1 449 ? -27.006 2.478 22.192 1.00 74.56 449 LYS A C 1
ATOM 3532 O O . LYS A 1 449 ? -27.869 1.763 21.687 1.00 74.56 449 LYS A O 1
ATOM 3537 N N . SER A 1 450 ? -26.179 3.231 21.467 1.00 77.31 450 SER A N 1
ATOM 3538 C CA . SER A 1 450 ? -26.206 3.372 20.007 1.00 77.31 450 SER A CA 1
ATOM 3539 C C . SER A 1 450 ? -24.929 2.902 19.300 1.00 77.31 450 SER A C 1
ATOM 3541 O O . SER A 1 450 ? -24.969 2.643 18.099 1.00 77.31 450 SER A O 1
ATOM 3543 N N . TYR A 1 451 ? -23.812 2.772 20.018 1.00 85.19 451 TYR A N 1
ATOM 3544 C CA . TYR A 1 451 ? -22.536 2.236 19.534 1.00 85.19 451 TYR A CA 1
ATOM 3545 C C . TYR A 1 451 ? -21.688 1.785 20.731 1.00 85.19 451 TYR A C 1
ATOM 3547 O O . TYR A 1 451 ? -21.887 2.277 21.838 1.00 85.19 451 TYR A O 1
ATOM 3555 N N . SER A 1 452 ? -20.696 0.925 20.518 1.00 85.50 452 SER A N 1
ATOM 3556 C CA . SER A 1 452 ? -19.709 0.610 21.563 1.00 85.50 452 SER A CA 1
ATOM 3557 C C . SER A 1 452 ? -18.308 0.503 20.982 1.00 85.50 452 SER A C 1
ATOM 3559 O O . SER A 1 452 ? -18.144 0.210 19.798 1.00 85.50 452 SER A O 1
ATOM 3561 N N . LEU A 1 453 ? -17.299 0.719 21.822 1.00 86.56 453 LEU A N 1
ATOM 3562 C CA . LEU A 1 453 ? -15.893 0.571 21.463 1.00 86.56 453 LEU A CA 1
ATOM 3563 C C . LEU A 1 453 ? -15.165 -0.214 22.556 1.00 86.56 453 LEU A C 1
ATOM 3565 O O . LEU A 1 453 ? -15.183 0.196 23.717 1.00 86.56 453 LEU A O 1
ATOM 3569 N N . ARG A 1 454 ? -14.553 -1.344 22.200 1.00 85.75 454 ARG A N 1
ATOM 3570 C CA . ARG A 1 454 ? -13.969 -2.298 23.151 1.00 85.75 454 ARG A CA 1
ATOM 3571 C C . ARG A 1 454 ? -12.482 -2.503 22.861 1.00 85.75 454 ARG A C 1
ATOM 3573 O O . ARG A 1 454 ? -12.128 -2.826 21.732 1.00 85.75 454 ARG A O 1
ATOM 3580 N N . SER A 1 455 ? -11.623 -2.318 23.866 1.00 86.31 455 SER A N 1
ATOM 3581 C CA . SER A 1 455 ? -10.174 -2.534 23.732 1.00 86.31 455 SER A CA 1
ATOM 3582 C C . SER A 1 455 ? -9.837 -4.019 23.816 1.00 86.31 455 SER A C 1
ATOM 3584 O O . SER A 1 455 ? -10.170 -4.680 24.798 1.00 86.31 455 SER A O 1
ATOM 3586 N N . ILE A 1 456 ? -9.133 -4.529 22.812 1.00 86.25 456 ILE A N 1
ATOM 3587 C CA . ILE A 1 456 ? -8.499 -5.842 22.818 1.00 86.25 456 ILE A CA 1
ATOM 3588 C C . ILE A 1 456 ? -7.003 -5.632 23.028 1.00 86.25 456 ILE A C 1
ATOM 3590 O O . ILE A 1 456 ? -6.344 -4.897 22.296 1.00 86.25 456 ILE A O 1
ATOM 3594 N N . ASN A 1 457 ? -6.472 -6.291 24.056 1.00 84.50 457 ASN A N 1
ATOM 3595 C CA . ASN A 1 457 ? -5.090 -6.098 24.496 1.00 84.50 457 ASN A CA 1
ATOM 3596 C C . ASN A 1 457 ? -4.143 -7.195 23.974 1.00 84.50 457 ASN A C 1
ATOM 3598 O O . ASN A 1 457 ? -2.928 -7.032 24.047 1.00 84.50 457 ASN A O 1
ATOM 3602 N N . ALA A 1 458 ? -4.696 -8.300 23.455 1.00 89.06 458 ALA A N 1
ATOM 3603 C CA . ALA A 1 458 ? -3.947 -9.409 22.874 1.00 89.06 458 ALA A CA 1
ATOM 3604 C C . ALA A 1 458 ? -4.733 -10.119 21.757 1.00 89.06 458 ALA A C 1
ATOM 3606 O O . ALA A 1 458 ? -5.952 -10.302 21.852 1.00 89.06 458 ALA A O 1
ATOM 3607 N N . ILE A 1 459 ? -4.013 -10.569 20.731 1.00 91.81 459 ILE A N 1
ATOM 3608 C CA . ILE A 1 459 ? -4.503 -11.401 19.625 1.00 91.81 459 ILE A CA 1
ATOM 3609 C C . ILE A 1 459 ? -3.831 -12.777 19.626 1.00 91.81 459 ILE A C 1
ATOM 3611 O O . ILE A 1 459 ? -2.941 -13.057 20.428 1.00 91.81 459 ILE A O 1
ATOM 3615 N N . SER A 1 460 ? -4.278 -13.658 18.731 1.00 90.94 460 SER A N 1
ATOM 3616 C CA . SER A 1 460 ? -3.723 -15.001 18.571 1.00 90.94 460 SER A CA 1
ATOM 3617 C C . SER A 1 460 ? -3.646 -15.450 17.112 1.00 90.94 460 SER A C 1
ATOM 3619 O O . SER A 1 460 ? -4.635 -15.411 16.378 1.00 90.94 460 SER A O 1
ATOM 3621 N N . MET A 1 461 ? -2.478 -15.944 16.701 1.00 87.25 461 MET A N 1
ATOM 3622 C CA . MET A 1 461 ? -2.294 -16.644 15.430 1.00 87.25 461 MET A CA 1
ATOM 3623 C C . MET A 1 461 ? -2.557 -18.139 15.626 1.00 87.25 461 MET A C 1
ATOM 3625 O O . MET A 1 461 ? -1.868 -18.798 16.402 1.00 87.25 461 MET A O 1
ATOM 3629 N N . LYS A 1 462 ? -3.566 -18.667 14.923 1.00 85.31 462 LYS A N 1
ATOM 3630 C CA . LYS A 1 462 ? -4.108 -20.026 15.096 1.00 85.31 462 LYS A CA 1
ATOM 3631 C C . LYS A 1 462 ? -3.669 -20.949 13.944 1.00 85.31 462 LYS A C 1
ATOM 3633 O O . LYS A 1 462 ? -4.358 -21.072 12.922 1.00 85.31 462 LYS A O 1
ATOM 3638 N N . PHE A 1 463 ? -2.509 -21.585 14.102 1.00 76.88 463 PHE A N 1
ATOM 3639 C CA . PHE A 1 463 ? -1.983 -22.602 13.182 1.00 76.88 463 PHE A CA 1
ATOM 3640 C C . PHE A 1 463 ? -2.494 -24.008 13.566 1.00 76.88 463 PHE A C 1
ATOM 3642 O O . PHE A 1 463 ? -3.045 -24.166 14.653 1.00 76.88 463 PHE A O 1
ATOM 3649 N N . PRO A 1 464 ? -2.366 -25.033 12.697 1.00 78.94 464 PRO A N 1
ATOM 3650 C CA . PRO A 1 464 ? -2.803 -26.396 13.025 1.00 78.94 464 PRO A CA 1
ATOM 3651 C C . PRO A 1 464 ? -2.096 -26.983 14.255 1.00 78.94 464 PRO A C 1
ATOM 3653 O O . PRO A 1 464 ? -2.742 -27.618 15.080 1.00 78.94 464 PRO A O 1
ATOM 3656 N N . ASP A 1 465 ? -0.792 -26.726 14.385 1.00 81.25 465 ASP A N 1
ATOM 3657 C CA . ASP A 1 465 ? 0.076 -27.363 15.387 1.00 81.25 465 ASP A CA 1
ATOM 3658 C C . ASP A 1 465 ? 0.384 -26.463 16.601 1.00 81.25 465 ASP A C 1
ATOM 3660 O O . ASP A 1 465 ? 0.990 -26.914 17.572 1.00 81.25 465 ASP A O 1
ATOM 3664 N N . ALA A 1 466 ? 0.018 -25.175 16.544 1.00 81.19 466 ALA A N 1
ATOM 3665 C CA . ALA A 1 466 ? 0.353 -24.182 17.566 1.00 81.19 466 ALA A CA 1
ATOM 3666 C C . ALA A 1 466 ? -0.584 -22.961 17.550 1.00 81.19 466 ALA A C 1
ATOM 3668 O O . ALA A 1 466 ? -1.048 -22.518 16.497 1.00 81.19 466 ALA A O 1
ATOM 3669 N N . VAL A 1 467 ? -0.781 -22.358 18.726 1.00 87.12 467 VAL A N 1
ATOM 3670 C CA . VAL A 1 467 ? -1.399 -21.034 18.880 1.00 87.12 467 VAL A CA 1
ATOM 3671 C C . VAL A 1 467 ? -0.380 -20.095 19.516 1.00 87.12 467 VAL A C 1
ATOM 3673 O O . VAL A 1 467 ? 0.126 -20.384 20.598 1.00 87.12 467 VAL A O 1
ATOM 3676 N N . TYR A 1 468 ? -0.093 -18.976 18.853 1.00 87.19 468 TYR A N 1
ATOM 3677 C CA . TYR A 1 468 ? 0.821 -17.945 19.351 1.00 87.19 468 TYR A CA 1
ATOM 3678 C C . TYR A 1 468 ? 0.030 -16.706 19.752 1.00 87.19 468 TYR A C 1
ATOM 3680 O O . TYR A 1 468 ? -0.771 -16.220 18.955 1.00 87.19 468 TYR A O 1
ATOM 3688 N N . TYR A 1 469 ? 0.250 -16.207 20.966 1.00 89.81 469 TYR A N 1
ATOM 3689 C CA . TYR A 1 469 ? -0.380 -14.990 21.481 1.00 89.81 469 TYR A CA 1
ATOM 3690 C C . TYR A 1 469 ? 0.532 -13.783 21.261 1.00 89.81 469 TYR A C 1
ATOM 3692 O O . TYR A 1 469 ? 1.750 -13.923 21.326 1.00 89.81 469 TYR A O 1
ATOM 3700 N N . ILE A 1 470 ? -0.064 -12.625 20.972 1.00 89.81 470 ILE A N 1
ATOM 3701 C CA . ILE A 1 470 ? 0.646 -11.388 20.618 1.00 89.81 470 ILE A CA 1
ATOM 3702 C C . ILE A 1 470 ? -0.037 -10.210 21.314 1.00 89.81 470 ILE A C 1
ATOM 3704 O O . ILE A 1 470 ? -1.267 -10.147 21.352 1.00 89.81 470 ILE A O 1
ATOM 3708 N N . ASP A 1 471 ? 0.745 -9.289 21.862 1.00 86.94 471 ASP A N 1
ATOM 3709 C CA . ASP A 1 471 ? 0.308 -8.155 22.679 1.00 86.94 471 ASP A CA 1
ATOM 3710 C C . ASP A 1 471 ? 0.623 -6.801 22.023 1.00 86.94 471 ASP A C 1
ATOM 3712 O O . ASP A 1 471 ? 1.348 -6.709 21.037 1.00 86.94 471 ASP A O 1
ATOM 3716 N N . ASN A 1 472 ? 0.065 -5.733 22.593 1.00 81.44 472 ASN A N 1
ATOM 3717 C CA . ASN A 1 472 ? 0.347 -4.356 22.179 1.00 81.44 472 ASN A CA 1
ATOM 3718 C C . ASN A 1 472 ? 1.743 -3.852 22.631 1.00 81.44 472 ASN A C 1
ATOM 3720 O O . ASN A 1 472 ? 2.010 -2.663 22.482 1.00 81.44 472 ASN A O 1
ATOM 3724 N N . GLU A 1 473 ? 2.610 -4.678 23.232 1.00 82.75 473 GLU A N 1
ATOM 3725 C CA . GLU A 1 473 ? 3.986 -4.275 23.591 1.00 82.75 473 GLU A CA 1
ATOM 3726 C C . GLU A 1 473 ? 4.979 -4.636 22.482 1.00 82.75 473 GLU A C 1
ATOM 3728 O O . GLU A 1 473 ? 5.964 -3.932 22.268 1.00 82.75 473 GLU A O 1
ATOM 3733 N N . THR A 1 474 ? 4.692 -5.714 21.750 1.00 82.88 474 THR A N 1
ATOM 3734 C CA . THR A 1 474 ? 5.527 -6.226 20.656 1.00 82.88 474 THR A CA 1
ATOM 3735 C C . THR A 1 474 ? 4.955 -5.961 19.261 1.00 82.88 474 THR A C 1
ATOM 3737 O O . THR A 1 474 ? 5.682 -6.108 18.277 1.00 82.88 474 THR A O 1
ATOM 3740 N N . ASP A 1 475 ? 3.691 -5.541 19.143 1.00 87.25 475 ASP A N 1
ATOM 3741 C CA . ASP A 1 475 ? 3.010 -5.282 17.868 1.00 87.25 475 ASP A CA 1
ATOM 3742 C C . ASP A 1 475 ? 2.685 -3.790 17.637 1.00 87.25 475 ASP A C 1
ATOM 3744 O O . ASP A 1 475 ? 2.096 -3.105 18.479 1.00 87.25 475 ASP A O 1
ATOM 3748 N N . SER A 1 476 ? 3.040 -3.291 16.451 1.00 87.69 476 SER A N 1
ATOM 3749 C CA . SER A 1 476 ? 2.702 -1.958 15.937 1.00 87.69 476 SER A CA 1
ATOM 3750 C C . SER A 1 476 ? 1.478 -1.982 15.003 1.00 87.69 476 SER A C 1
ATOM 3752 O O . SER A 1 476 ? 1.125 -0.960 14.414 1.00 87.69 476 SER A O 1
ATOM 3754 N N . MET A 1 477 ? 0.815 -3.129 14.815 1.00 86.56 477 MET A N 1
ATOM 3755 C CA . MET A 1 477 ? -0.451 -3.242 14.086 1.00 86.56 477 MET A CA 1
ATOM 3756 C C . MET A 1 477 ? -1.632 -2.659 14.878 1.00 86.56 477 MET A C 1
ATOM 3758 O O . MET A 1 477 ? -1.999 -3.171 15.930 1.00 86.56 477 MET A O 1
ATOM 3762 N N . GLY A 1 478 ? -2.331 -1.685 14.287 1.00 87.69 478 GLY A N 1
ATOM 3763 C CA . GLY A 1 478 ? -3.671 -1.267 14.712 1.00 87.69 478 GLY A CA 1
ATOM 3764 C C . GLY A 1 478 ? -4.767 -1.796 13.777 1.00 87.69 478 GLY A C 1
ATOM 3765 O O . GLY A 1 478 ? -4.693 -1.611 12.558 1.00 87.69 478 GLY A O 1
ATOM 3766 N N . PHE A 1 479 ? -5.813 -2.416 14.332 1.00 92.56 479 PHE A N 1
ATOM 3767 C CA . PHE A 1 479 ? -7.023 -2.780 13.579 1.00 92.56 479 PHE A CA 1
ATOM 3768 C C . PHE A 1 479 ? -8.285 -2.725 14.443 1.00 92.56 479 PHE A C 1
ATOM 3770 O O . PHE A 1 479 ? -8.222 -2.709 15.670 1.00 92.56 479 PHE A O 1
ATOM 3777 N N . ALA A 1 480 ? -9.450 -2.742 13.798 1.00 92.62 480 ALA A N 1
ATOM 3778 C CA . ALA A 1 480 ? -10.734 -2.912 14.464 1.00 92.62 480 ALA A CA 1
ATOM 3779 C C . ALA A 1 480 ? -11.705 -3.775 13.644 1.00 92.62 480 ALA A C 1
ATOM 3781 O O . ALA A 1 480 ? -11.670 -3.748 12.415 1.00 92.62 480 ALA A O 1
ATOM 3782 N N . VAL A 1 481 ? -12.610 -4.495 14.307 1.00 93.25 481 VAL A N 1
ATOM 3783 C CA . VAL A 1 481 ? -13.712 -5.239 13.668 1.00 93.25 481 VAL A CA 1
ATOM 3784 C C . VAL A 1 481 ? -15.044 -4.926 14.335 1.00 93.25 481 VAL A C 1
ATOM 3786 O O . VAL A 1 481 ? -15.101 -4.688 15.537 1.00 93.25 481 VAL A O 1
ATOM 3789 N N . SER A 1 482 ? -16.131 -4.909 13.566 1.00 91.50 482 SER A N 1
ATOM 3790 C CA . SER A 1 482 ? -17.479 -4.771 14.125 1.00 91.50 482 SER A CA 1
ATOM 3791 C C . SER A 1 482 ? -18.006 -6.087 14.693 1.00 91.50 482 SER A C 1
ATOM 3793 O O . SER A 1 482 ? -17.699 -7.151 14.166 1.00 91.50 482 SER A O 1
ATOM 3795 N N . THR A 1 483 ? -18.849 -6.034 15.722 1.00 82.62 483 THR A N 1
ATOM 3796 C CA . THR A 1 483 ? -19.405 -7.245 16.352 1.00 82.62 483 THR A CA 1
ATOM 3797 C C . THR A 1 483 ? -20.870 -7.464 15.955 1.00 82.62 483 THR A C 1
ATOM 3799 O O . THR A 1 483 ? -21.682 -6.537 15.996 1.00 82.62 483 THR A O 1
ATOM 3802 N N . VAL A 1 484 ? -21.223 -8.706 15.602 1.00 65.81 484 VAL A N 1
ATOM 3803 C CA . VAL A 1 484 ? -22.582 -9.130 15.180 1.00 65.81 484 VAL A CA 1
ATOM 3804 C C . VAL A 1 484 ? -23.354 -9.907 16.263 1.00 65.81 484 VAL A C 1
ATOM 3806 O O . VAL A 1 484 ? -24.343 -10.585 15.997 1.00 65.81 484 VAL A O 1
ATOM 3809 N N . GLY A 1 485 ? -22.906 -9.828 17.519 1.00 57.41 485 GLY A N 1
ATOM 3810 C CA . GLY A 1 485 ? -23.549 -10.490 18.654 1.00 57.41 485 GLY A CA 1
ATOM 3811 C C . GLY A 1 485 ? -24.771 -9.730 19.176 1.00 57.41 485 GLY A C 1
ATOM 3812 O O . GLY A 1 485 ? -24.642 -8.897 20.071 1.00 57.41 485 GLY A O 1
ATOM 3813 N N . THR A 1 486 ? -25.974 -10.079 18.709 1.00 48.97 486 THR A N 1
ATOM 3814 C CA . THR A 1 486 ? -27.265 -9.577 19.246 1.00 48.97 486 THR A CA 1
ATOM 3815 C C . THR A 1 486 ? -27.474 -9.843 20.745 1.00 48.97 486 THR A C 1
ATOM 3817 O O . THR A 1 486 ? -28.333 -9.230 21.376 1.00 48.97 486 THR A O 1
ATOM 3820 N N . TRP A 1 487 ? -26.691 -10.756 21.320 1.00 50.19 487 TRP A N 1
ATOM 3821 C CA . TRP A 1 487 ? -26.737 -11.183 22.716 1.00 50.19 487 TRP A CA 1
ATOM 3822 C C . TRP A 1 487 ? -25.819 -10.380 23.650 1.00 50.19 487 TRP A C 1
ATOM 3824 O O . TRP A 1 487 ? -26.010 -10.435 24.862 1.00 50.19 487 TRP A O 1
ATOM 3834 N N . GLN A 1 488 ? -24.867 -9.598 23.125 1.00 54.41 488 GLN A N 1
ATOM 3835 C CA . GLN A 1 488 ? -23.876 -8.889 23.952 1.00 54.41 488 GLN A CA 1
ATOM 3836 C C . GLN A 1 488 ? -24.389 -7.577 24.567 1.00 54.41 488 GLN A C 1
ATOM 3838 O O . GLN A 1 488 ? -23.743 -7.021 25.452 1.00 54.41 488 GLN A O 1
ATOM 3843 N N . ARG A 1 489 ? -25.588 -7.118 24.172 1.00 52.03 489 ARG A N 1
ATOM 3844 C CA . ARG A 1 489 ? -26.557 -6.467 25.075 1.00 52.03 489 ARG A CA 1
ATOM 3845 C C . ARG A 1 489 ? -27.933 -6.336 24.418 1.00 52.03 489 ARG A C 1
ATOM 3847 O O . ARG A 1 489 ? -28.061 -6.422 23.203 1.00 52.03 489 ARG A O 1
ATOM 3854 N N . LYS A 1 490 ? -28.976 -6.103 25.227 1.00 44.09 490 LYS A N 1
ATOM 3855 C CA . LYS A 1 490 ? -30.381 -5.980 24.780 1.00 44.09 490 LYS A CA 1
ATOM 3856 C C . LYS A 1 490 ? -30.614 -4.734 23.901 1.00 44.09 490 LYS A C 1
ATOM 3858 O O . LYS A 1 490 ? -31.111 -3.719 24.385 1.00 44.09 490 LYS A O 1
ATOM 3863 N N . GLY A 1 491 ? -30.298 -4.813 22.609 1.00 50.75 491 GLY A N 1
ATOM 3864 C CA . GLY A 1 491 ? -30.525 -3.735 21.643 1.00 50.75 491 GLY A CA 1
ATOM 3865 C C . GLY A 1 491 ? -30.299 -4.165 20.191 1.00 50.75 491 GLY A C 1
ATOM 3866 O O . GLY A 1 491 ? -29.535 -5.084 19.912 1.00 50.75 491 GLY A O 1
ATOM 3867 N N . ARG A 1 492 ? -30.967 -3.492 19.244 1.00 53.38 492 ARG A N 1
ATOM 3868 C CA . ARG A 1 492 ? -30.806 -3.741 17.800 1.00 53.38 492 ARG A CA 1
ATOM 3869 C C . ARG A 1 492 ? -29.526 -3.085 17.264 1.00 53.38 492 ARG A C 1
ATOM 3871 O O . ARG A 1 492 ? -29.600 -2.046 16.607 1.00 53.38 492 ARG A O 1
ATOM 3878 N N . SER A 1 493 ? -28.371 -3.706 17.512 1.00 56.53 493 SER A N 1
ATOM 3879 C CA . SER A 1 493 ? -27.211 -3.514 16.628 1.00 56.53 493 SER A CA 1
ATOM 3880 C C . SER A 1 493 ? -27.602 -3.916 15.199 1.00 56.53 493 SER A C 1
ATOM 3882 O O . SER A 1 493 ? -28.472 -4.769 15.007 1.00 56.53 493 SER A O 1
ATOM 3884 N N . LYS A 1 494 ? -26.997 -3.290 14.188 1.00 63.84 494 LYS A N 1
ATOM 3885 C CA . LYS A 1 494 ? -27.173 -3.698 12.788 1.00 63.84 494 LYS A CA 1
ATOM 3886 C C . LYS A 1 494 ? -26.063 -4.662 12.402 1.00 63.84 494 LYS A C 1
ATOM 3888 O O . LYS A 1 494 ? -24.910 -4.231 12.352 1.00 63.84 494 LYS A O 1
ATOM 3893 N N . ASP A 1 495 ? -26.431 -5.891 12.049 1.00 69.31 495 ASP A N 1
ATOM 3894 C CA . ASP A 1 495 ? -25.510 -6.918 11.556 1.00 69.31 495 ASP A CA 1
ATOM 3895 C C . ASP A 1 495 ? -24.705 -6.383 10.365 1.00 69.31 495 ASP A C 1
ATOM 3897 O O . ASP A 1 495 ? -25.222 -6.132 9.273 1.00 69.31 495 ASP A O 1
ATOM 3901 N N . GLN A 1 496 ? -23.425 -6.125 10.617 1.00 81.06 496 GLN A N 1
ATOM 3902 C CA . GLN A 1 496 ? -22.508 -5.487 9.689 1.00 81.06 496 GLN A CA 1
ATOM 3903 C C . GLN A 1 496 ? -21.118 -6.092 9.872 1.00 81.06 496 GLN A C 1
ATOM 3905 O O . GLN A 1 496 ? -20.665 -6.293 10.997 1.00 81.06 496 GLN A O 1
ATOM 3910 N N . TYR A 1 497 ? -20.438 -6.333 8.753 1.00 91.75 497 TYR A N 1
ATOM 3911 C CA . TYR A 1 497 ? -19.135 -6.988 8.692 1.00 91.75 497 TYR A CA 1
ATOM 3912 C C . TYR A 1 497 ? -18.069 -5.986 8.234 1.00 91.75 497 TYR A C 1
ATOM 3914 O O . TYR A 1 497 ? -17.647 -5.990 7.075 1.00 91.75 497 TYR A O 1
ATOM 3922 N N . TRP A 1 498 ? -17.702 -5.069 9.133 1.00 95.25 498 TRP A N 1
ATOM 3923 C CA . TRP A 1 498 ? -16.649 -4.079 8.922 1.00 95.25 498 TRP A CA 1
ATOM 3924 C C . TRP A 1 498 ? -15.332 -4.554 9.533 1.00 95.25 498 TRP A C 1
ATOM 3926 O O . TRP A 1 498 ? -15.282 -4.856 10.724 1.00 95.25 498 TRP A O 1
ATOM 3936 N N . ALA A 1 499 ? -14.263 -4.535 8.742 1.00 95.62 499 ALA A N 1
ATOM 3937 C CA . ALA A 1 499 ? -12.889 -4.542 9.240 1.00 95.62 499 ALA A CA 1
ATOM 3938 C C . ALA A 1 499 ? -12.255 -3.181 8.937 1.00 95.62 499 ALA A C 1
ATOM 3940 O O . ALA A 1 499 ? -12.401 -2.673 7.827 1.00 95.62 499 ALA A O 1
ATOM 3941 N N . CYS A 1 500 ? -11.570 -2.585 9.905 1.00 95.00 500 CYS A N 1
ATOM 3942 C CA . CYS A 1 500 ? -10.852 -1.325 9.766 1.00 95.00 500 CYS A CA 1
ATOM 3943 C C . CYS A 1 500 ? -9.368 -1.535 10.061 1.00 95.00 500 CYS A C 1
ATOM 3945 O O . CYS A 1 500 ? -9.019 -2.124 11.079 1.00 95.00 500 CYS A O 1
ATOM 3947 N N . THR A 1 501 ? -8.503 -1.004 9.206 1.00 92.50 501 THR A N 1
ATOM 3948 C CA . THR A 1 501 ? -7.041 -1.073 9.346 1.00 92.50 501 THR A CA 1
ATOM 3949 C C . THR A 1 501 ? -6.433 0.281 9.026 1.00 92.50 501 THR A C 1
ATOM 3951 O O . THR A 1 501 ? -6.891 0.949 8.093 1.00 92.50 501 THR A O 1
ATOM 3954 N N . GLY A 1 502 ? -5.386 0.682 9.741 1.00 79.19 502 GLY A N 1
ATOM 3955 C CA . GLY A 1 502 ? -4.643 1.887 9.395 1.00 79.19 502 GLY A CA 1
ATOM 3956 C C . GLY A 1 502 ? -3.775 2.428 10.517 1.00 79.19 502 GLY A C 1
ATOM 3957 O O . GLY A 1 502 ? -3.562 1.794 11.546 1.00 79.19 502 GLY A O 1
ATOM 3958 N N . ASN A 1 503 ? -3.287 3.638 10.291 1.00 69.31 503 ASN A N 1
ATOM 3959 C CA . ASN A 1 503 ? -2.135 4.207 10.970 1.00 69.31 503 ASN A CA 1
ATOM 3960 C C . ASN A 1 503 ? -2.544 5.112 12.139 1.00 69.31 503 ASN A C 1
ATOM 3962 O O . ASN A 1 503 ? -2.077 6.241 12.264 1.00 69.31 503 ASN A O 1
ATOM 3966 N N . VAL A 1 504 ? -3.486 4.655 12.962 1.00 61.66 504 VAL A N 1
ATOM 3967 C CA . VAL A 1 504 ? -3.878 5.362 14.189 1.00 61.66 504 VAL A CA 1
ATOM 3968 C C . VAL A 1 504 ? -3.258 4.605 15.349 1.00 61.66 504 VAL A C 1
ATOM 3970 O O . VAL A 1 504 ? -3.818 3.624 15.830 1.00 61.66 504 VAL A O 1
ATOM 3973 N N . GLU A 1 505 ? -2.055 5.044 15.699 1.00 57.31 505 GLU A N 1
ATOM 3974 C CA . GLU A 1 505 ? -1.054 4.261 16.415 1.00 57.31 505 GLU A CA 1
ATOM 3975 C C . GLU A 1 505 ? -1.429 3.791 17.827 1.00 57.31 505 GLU A C 1
ATOM 3977 O O . GLU A 1 505 ? -2.349 4.268 18.499 1.00 57.31 505 GLU A O 1
ATOM 3982 N N . ASN A 1 506 ? -0.545 2.915 18.294 1.00 51.50 506 ASN A N 1
ATOM 3983 C CA . ASN A 1 506 ? -0.309 2.523 19.672 1.00 51.50 506 ASN A CA 1
ATOM 3984 C C . ASN A 1 506 ? 0.431 3.634 20.485 1.00 51.50 506 ASN A C 1
ATOM 3986 O O . ASN A 1 506 ? 0.713 3.459 21.667 1.00 51.50 506 ASN A O 1
ATOM 3990 N N . GLN A 1 507 ? 0.738 4.804 19.896 1.00 47.69 507 GLN A N 1
ATOM 3991 C CA . GLN A 1 507 ? 1.460 5.914 20.550 1.00 47.69 507 GLN A CA 1
ATOM 3992 C C . GLN A 1 507 ? 0.545 6.854 21.372 1.00 47.69 507 GLN A C 1
ATOM 3994 O O . GLN A 1 507 ? -0.563 7.169 20.935 1.00 47.69 507 GLN A O 1
ATOM 3999 N N . PRO A 1 508 ? 0.995 7.383 22.531 1.00 49.31 508 PRO A N 1
ATOM 4000 C CA . PRO A 1 508 ? 0.205 8.249 23.416 1.00 49.31 508 PRO A CA 1
ATOM 4001 C C . PRO A 1 508 ? 0.154 9.718 22.939 1.00 49.31 508 PRO A C 1
ATOM 4003 O O . PRO A 1 508 ? 0.433 10.645 23.701 1.00 49.31 508 PRO A O 1
ATOM 4006 N N . LEU A 1 509 ? -0.181 9.951 21.667 1.00 53.22 509 LEU A N 1
ATOM 4007 C CA . LEU A 1 509 ? -0.079 11.268 21.034 1.00 53.22 509 LEU A CA 1
ATOM 4008 C C . LEU A 1 509 ? -1.433 11.958 20.859 1.00 53.22 509 LEU A C 1
ATOM 4010 O O . LEU A 1 509 ? -2.240 11.621 19.992 1.00 53.22 509 LEU A O 1
ATOM 4014 N N . GLY A 1 510 ? -1.639 12.996 21.673 1.00 58.00 510 GLY A N 1
ATOM 4015 C CA . GLY A 1 510 ? -2.805 13.871 21.630 1.00 58.00 510 GLY A CA 1
ATOM 4016 C C . GLY A 1 510 ? -2.925 14.635 20.310 1.00 58.00 510 GLY A C 1
ATOM 4017 O O . GLY A 1 510 ? -2.540 15.799 20.223 1.00 58.00 510 GLY A O 1
ATOM 4018 N N . SER A 1 511 ? -3.588 14.012 19.333 1.00 69.12 511 SER A N 1
ATOM 4019 C CA . SER A 1 511 ? -3.962 14.568 18.023 1.00 69.12 511 SER A CA 1
ATOM 4020 C C . SER A 1 511 ? -2.874 14.563 16.925 1.00 69.12 511 SER A C 1
ATOM 4022 O O . SER A 1 511 ? -2.839 15.504 16.129 1.00 69.12 511 SER A O 1
ATOM 402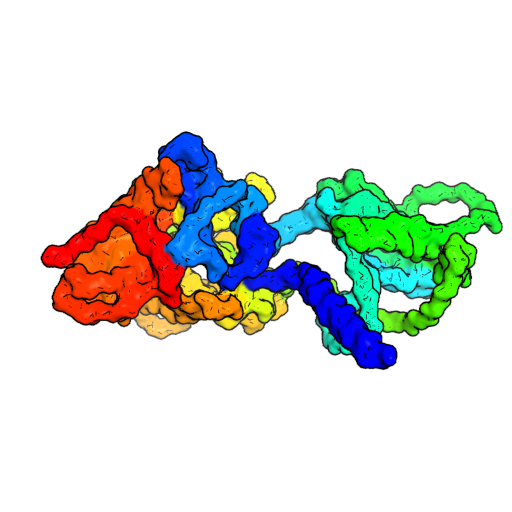4 N N . LYS A 1 512 ? -2.048 13.501 16.808 1.00 84.94 512 LYS A N 1
ATOM 4025 C CA . LYS A 1 512 ? -1.342 13.193 15.534 1.00 84.94 512 LYS A CA 1
ATOM 4026 C C . LYS A 1 512 ? -2.389 13.012 14.412 1.00 84.94 512 LYS A C 1
ATOM 4028 O O . LYS A 1 512 ? -3.392 12.311 14.608 1.00 84.94 512 LYS A O 1
ATOM 4033 N N . GLY A 1 513 ? -2.162 13.612 13.240 1.00 87.12 513 GLY A N 1
ATOM 4034 C CA . GLY A 1 513 ? -2.931 13.348 12.014 1.00 87.12 513 GLY A CA 1
ATOM 4035 C C . GLY A 1 513 ? -2.837 11.874 11.594 1.00 87.12 513 GLY A C 1
ATOM 4036 O O . GLY A 1 513 ? -1.883 11.192 11.956 1.00 87.12 513 GLY A O 1
ATOM 4037 N N . GLY A 1 514 ? -3.821 11.337 10.869 1.00 89.00 514 GLY A N 1
ATOM 4038 C CA . GLY A 1 514 ? -3.821 9.900 10.550 1.00 89.00 514 GLY A CA 1
ATOM 4039 C C . GLY A 1 514 ? -5.020 9.409 9.745 1.00 89.00 514 GLY A C 1
ATOM 4040 O O . GLY A 1 514 ? -6.053 10.079 9.677 1.00 89.00 514 GLY A O 1
ATOM 4041 N N . ILE A 1 515 ? -4.872 8.233 9.127 1.00 91.12 515 ILE A N 1
ATOM 4042 C CA . ILE A 1 515 ? -5.852 7.624 8.216 1.00 91.12 515 ILE A CA 1
ATOM 4043 C C . ILE A 1 515 ? -6.177 6.176 8.616 1.00 91.12 515 ILE A C 1
ATOM 4045 O O . ILE A 1 515 ? -5.285 5.410 8.981 1.00 91.12 515 ILE A O 1
ATOM 4049 N N . ILE A 1 516 ? -7.452 5.789 8.503 1.00 93.00 516 ILE A N 1
ATOM 4050 C CA . ILE A 1 516 ? -7.897 4.384 8.518 1.00 93.00 516 ILE A CA 1
ATOM 4051 C C . ILE A 1 516 ? -8.713 4.065 7.269 1.00 93.00 516 ILE A C 1
ATOM 4053 O O . ILE A 1 516 ? -9.423 4.929 6.758 1.00 93.00 516 ILE A O 1
ATOM 4057 N N . ALA A 1 517 ? -8.669 2.814 6.817 1.00 94.94 517 ALA A N 1
ATOM 4058 C CA . ALA A 1 517 ? -9.567 2.269 5.806 1.00 94.94 517 ALA A CA 1
ATOM 4059 C C . ALA A 1 517 ? -10.472 1.206 6.438 1.00 94.94 517 ALA A C 1
ATOM 4061 O O . ALA A 1 517 ? -9.985 0.213 6.969 1.00 94.94 517 ALA A O 1
ATOM 4062 N N . CYS A 1 518 ? -11.787 1.410 6.364 1.00 96.56 518 CYS A N 1
ATOM 4063 C CA . CYS A 1 518 ? -12.807 0.474 6.828 1.00 96.56 518 CYS A CA 1
ATOM 4064 C C . CYS A 1 518 ? -13.503 -0.189 5.635 1.00 96.56 518 CYS A C 1
ATOM 4066 O O . CYS A 1 518 ? -14.133 0.499 4.832 1.00 96.56 518 CYS A O 1
ATOM 4068 N N . VAL A 1 519 ? -13.433 -1.514 5.520 1.00 96.88 519 VAL A N 1
ATOM 4069 C CA . VAL A 1 519 ? -13.992 -2.304 4.411 1.00 96.88 519 VAL A CA 1
ATOM 4070 C C . VAL A 1 519 ? -15.184 -3.143 4.854 1.00 96.88 519 VAL A C 1
ATOM 4072 O O . VAL A 1 519 ? -15.196 -3.671 5.962 1.00 96.88 519 VAL A O 1
ATOM 4075 N N . PHE A 1 520 ? -16.189 -3.273 3.983 1.00 94.75 520 PHE A N 1
ATOM 4076 C CA . PHE A 1 520 ? -17.408 -4.045 4.246 1.00 94.75 520 PHE A CA 1
ATOM 4077 C C . PHE A 1 520 ? -17.408 -5.347 3.439 1.00 94.75 520 PHE A C 1
ATOM 4079 O O . PHE A 1 520 ? -17.928 -5.402 2.317 1.00 94.75 520 PHE A O 1
ATOM 4086 N N . ASN A 1 521 ? -16.789 -6.384 4.001 1.00 95.19 521 ASN A N 1
ATOM 4087 C CA . ASN A 1 521 ? -16.643 -7.702 3.390 1.00 95.19 521 ASN A CA 1
ATOM 4088 C C . ASN A 1 521 ? -16.573 -8.774 4.491 1.00 95.19 521 ASN A C 1
ATOM 4090 O O . ASN A 1 521 ? -15.721 -8.700 5.373 1.00 95.19 521 ASN A O 1
ATOM 4094 N N . PHE A 1 522 ? -17.453 -9.779 4.414 1.00 93.56 522 PHE A N 1
ATOM 4095 C CA . PHE A 1 522 ? -17.562 -10.849 5.412 1.00 93.56 522 PHE A CA 1
ATOM 4096 C C . PHE A 1 522 ? -16.273 -11.663 5.582 1.00 93.56 522 PHE A C 1
ATOM 4098 O O . PHE A 1 522 ? -15.905 -11.972 6.708 1.00 93.56 522 PHE A O 1
ATOM 4105 N N . GLN A 1 523 ? -15.564 -11.986 4.497 1.00 95.06 523 GLN A N 1
ATOM 4106 C CA . GLN A 1 523 ? -14.357 -12.815 4.568 1.00 95.06 523 GLN A CA 1
ATOM 4107 C C . GLN A 1 523 ? -13.156 -12.043 5.122 1.00 95.06 523 GLN A C 1
ATOM 4109 O O . GLN A 1 523 ? -12.362 -12.604 5.877 1.00 95.06 523 GLN A O 1
ATOM 4114 N N . VAL A 1 524 ? -13.038 -10.744 4.814 1.00 95.88 524 VAL A N 1
ATOM 4115 C CA . VAL A 1 524 ? -12.041 -9.882 5.475 1.00 95.88 524 VAL A CA 1
ATOM 4116 C C . VAL A 1 524 ? -12.383 -9.752 6.955 1.00 95.88 524 VAL A C 1
ATOM 4118 O O . VAL A 1 524 ? -11.541 -10.061 7.790 1.00 95.88 524 VAL A O 1
ATOM 4121 N N . TRP A 1 525 ? -13.628 -9.391 7.286 1.00 95.31 525 TRP A N 1
ATOM 4122 C CA . TRP A 1 525 ? -14.100 -9.313 8.669 1.00 95.31 525 TRP A CA 1
ATOM 4123 C C . TRP A 1 525 ? -13.785 -10.590 9.456 1.00 95.31 525 TRP A C 1
ATOM 4125 O O . TRP A 1 525 ? -13.071 -10.512 10.448 1.00 95.31 525 TRP A O 1
ATOM 4135 N N . LEU A 1 526 ? -14.197 -11.761 8.962 1.00 93.44 526 LEU A N 1
ATOM 4136 C CA . LEU A 1 526 ? -13.964 -13.059 9.599 1.00 93.44 526 LEU A CA 1
ATOM 4137 C C . LEU A 1 526 ? -12.468 -13.359 9.788 1.00 93.44 526 LEU A C 1
ATOM 4139 O O . LEU A 1 526 ? -12.081 -13.974 10.777 1.00 93.44 526 LEU A O 1
ATOM 4143 N N . THR A 1 527 ? -11.608 -12.909 8.871 1.00 93.88 527 THR A N 1
ATOM 4144 C CA . THR A 1 527 ? -10.152 -13.093 8.990 1.00 93.88 527 THR A CA 1
ATOM 4145 C C . THR A 1 527 ? -9.567 -12.310 10.170 1.00 93.88 527 THR A C 1
ATOM 4147 O O . THR A 1 527 ? -8.727 -12.835 10.900 1.00 93.88 527 THR A O 1
ATOM 4150 N N . PHE A 1 528 ? -10.019 -11.070 10.375 1.00 93.94 528 PHE A N 1
ATOM 4151 C CA . PHE A 1 528 ? -9.585 -10.225 11.491 1.00 93.94 528 PHE A CA 1
ATOM 4152 C C . PHE A 1 528 ? -10.298 -10.580 12.806 1.00 93.94 528 PHE A C 1
ATOM 4154 O O . PHE A 1 528 ? -9.680 -10.558 13.865 1.00 93.94 528 PHE A O 1
ATOM 4161 N N . ASP A 1 529 ? -11.568 -10.981 12.754 1.00 91.69 529 ASP A N 1
ATOM 4162 C CA . ASP A 1 529 ? -12.338 -11.442 13.914 1.00 91.69 529 ASP A CA 1
ATOM 4163 C C . ASP A 1 529 ? -11.714 -12.715 14.520 1.00 91.69 529 ASP A C 1
ATOM 4165 O O . ASP A 1 529 ? -11.539 -12.824 15.734 1.00 91.69 529 ASP A O 1
ATOM 4169 N N . ASN A 1 530 ? -11.208 -13.615 13.666 1.00 91.44 530 ASN A N 1
ATOM 4170 C CA . ASN A 1 530 ? -10.455 -14.802 14.077 1.00 91.44 530 ASN A CA 1
ATOM 4171 C C . ASN A 1 530 ? -9.140 -14.512 14.831 1.00 91.44 530 ASN A C 1
ATOM 4173 O O . ASN A 1 530 ? -8.639 -15.423 15.496 1.00 91.44 530 ASN A O 1
ATOM 4177 N N . PHE A 1 531 ? -8.5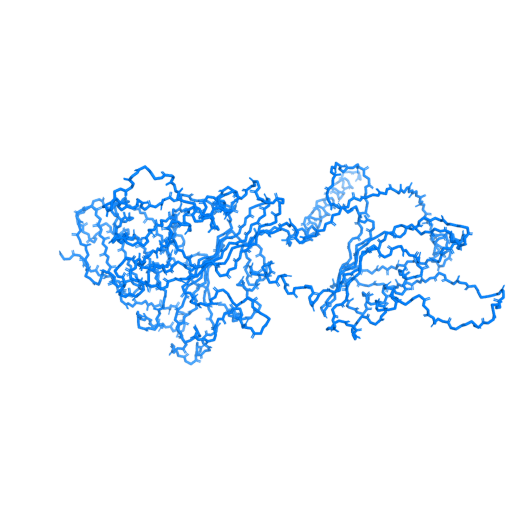74 -13.298 14.788 1.00 91.56 531 PHE A N 1
ATOM 4178 C CA . PHE A 1 531 ? -7.419 -12.950 15.631 1.00 91.56 531 PHE A CA 1
ATOM 4179 C C . PHE A 1 531 ? -7.790 -12.801 17.115 1.00 91.56 531 PHE A C 1
ATOM 4181 O O . PHE A 1 531 ? -6.923 -12.984 17.973 1.00 91.56 531 PHE A O 1
ATOM 4188 N N . LYS A 1 532 ? -9.052 -12.488 17.444 1.00 88.56 532 LYS A N 1
ATOM 4189 C CA . LYS A 1 532 ? -9.473 -12.189 18.820 1.00 88.56 532 LYS A CA 1
ATOM 4190 C C . LYS A 1 532 ? -9.232 -13.382 19.760 1.00 88.56 532 LYS A C 1
ATOM 4192 O O . LYS A 1 532 ? -9.415 -14.548 19.387 1.00 88.56 532 LYS A O 1
ATOM 4197 N N . VAL A 1 533 ? -8.795 -13.069 20.983 1.00 83.69 533 VAL A N 1
ATOM 4198 C CA . VAL A 1 533 ? -8.537 -14.035 22.074 1.00 83.69 533 VAL A CA 1
ATOM 4199 C C . VAL A 1 533 ? -9.710 -14.078 23.046 1.00 83.69 533 VAL A C 1
ATOM 4201 O O . VAL A 1 533 ? -10.237 -15.146 23.343 1.00 83.69 533 VAL A O 1
ATOM 4204 N N . LYS A 1 534 ? -10.130 -12.903 23.520 1.00 74.06 534 LYS A N 1
ATOM 4205 C CA . LYS A 1 534 ? -11.304 -12.697 24.365 1.00 74.06 534 LYS A CA 1
ATOM 4206 C C . LYS A 1 534 ? -11.937 -11.362 23.982 1.00 74.06 534 LYS A C 1
ATOM 4208 O O . LYS A 1 534 ? -11.224 -10.379 23.789 1.00 74.06 534 LYS A O 1
ATOM 4213 N N . GLU A 1 535 ? -13.259 -11.330 23.885 1.00 71.19 535 GLU A N 1
ATOM 4214 C CA . GLU A 1 535 ? -14.012 -10.085 23.736 1.00 71.19 535 GLU A CA 1
ATOM 4215 C C . GLU A 1 535 ? -14.283 -9.462 25.117 1.00 71.19 535 GLU A C 1
ATOM 4217 O O . GLU A 1 535 ? -14.598 -10.201 26.054 1.00 71.19 535 GLU A O 1
ATOM 4222 N N . PRO A 1 536 ? -14.170 -8.132 25.283 1.00 69.75 536 PRO A N 1
ATOM 4223 C CA . PRO A 1 536 ? -14.619 -7.467 26.500 1.00 69.75 536 PRO A CA 1
ATOM 4224 C C . PRO A 1 536 ? -16.148 -7.455 26.597 1.00 69.75 536 PRO A C 1
ATOM 4226 O O . PRO A 1 536 ? -16.847 -7.173 25.619 1.00 69.75 536 PRO A O 1
ATOM 4229 N N . ASP A 1 537 ? -16.671 -7.692 27.793 1.00 68.25 537 ASP A N 1
ATOM 4230 C CA . ASP A 1 537 ? -18.091 -7.516 28.083 1.00 68.25 537 ASP A CA 1
ATOM 4231 C C . ASP A 1 537 ? -18.421 -6.030 28.308 1.00 68.25 537 ASP A C 1
ATOM 4233 O O . ASP A 1 537 ? -17.591 -5.248 28.774 1.00 68.25 537 ASP A O 1
ATOM 4237 N N . CYS A 1 538 ? -19.647 -5.630 27.964 1.00 65.69 538 CYS A N 1
ATOM 4238 C CA . CYS A 1 538 ? -20.186 -4.306 28.280 1.00 65.69 538 CYS A CA 1
ATOM 4239 C C . CYS A 1 538 ? -21.160 -4.434 29.460 1.00 65.69 538 CYS A C 1
ATOM 4241 O O . CYS A 1 538 ? -22.360 -4.592 29.224 1.00 65.69 538 CYS A O 1
ATOM 4243 N N . GLU A 1 539 ? -20.641 -4.359 30.693 1.00 58.00 539 GLU A N 1
ATOM 4244 C CA . GLU A 1 539 ? -21.375 -4.536 31.972 1.00 58.00 539 GLU A CA 1
ATOM 4245 C C . GLU A 1 539 ? -22.665 -3.722 32.103 1.00 58.00 539 GLU A C 1
ATOM 4247 O O . GLU A 1 539 ? -22.657 -2.484 31.873 1.00 58.00 539 GLU A O 1
#

pLDDT: mean 71.41, std 19.84, range [26.67, 96.88]